Protein AF-C9STS6-F1 (afdb_monomer)

Structure (mmCIF, N/CA/C/O backbone):
data_AF-C9STS6-F1
#
_entry.id   AF-C9STS6-F1
#
loop_
_atom_site.group_PDB
_atom_site.id
_atom_site.type_symbol
_atom_site.label_atom_id
_atom_site.label_alt_id
_atom_site.label_comp_id
_atom_site.label_asym_id
_atom_site.label_entity_id
_atom_site.label_seq_id
_atom_site.pdbx_PDB_ins_code
_atom_site.Cartn_x
_atom_site.Cartn_y
_atom_site.Cartn_z
_atom_site.occupancy
_atom_site.B_iso_or_equiv
_atom_site.auth_seq_id
_atom_site.auth_comp_id
_atom_site.auth_asym_id
_atom_site.auth_atom_id
_atom_site.pdbx_PDB_model_num
ATOM 1 N N . MET A 1 1 ? 25.438 9.523 -25.097 1.00 73.44 1 MET A N 1
ATOM 2 C CA . MET A 1 1 ? 26.124 10.709 -24.546 1.00 73.44 1 MET A CA 1
ATOM 3 C C . MET A 1 1 ? 25.070 11.789 -24.379 1.00 73.44 1 MET A C 1
ATOM 5 O O . MET A 1 1 ? 24.149 11.793 -25.193 1.00 73.44 1 MET A O 1
ATOM 9 N N . SER A 1 2 ? 25.115 12.606 -23.326 1.00 84.19 2 SER A N 1
ATOM 10 C CA . SER A 1 2 ? 24.242 13.788 -23.274 1.00 84.19 2 SER A CA 1
ATOM 11 C C . SER A 1 2 ? 24.725 14.818 -24.309 1.00 84.19 2 SER A C 1
ATOM 13 O O . SER A 1 2 ? 25.853 14.708 -24.792 1.00 84.19 2 SER A O 1
ATOM 15 N N . MET A 1 3 ? 23.888 15.785 -24.691 1.00 88.38 3 MET A N 1
ATOM 16 C CA . MET A 1 3 ? 24.325 16.822 -25.637 1.00 88.38 3 MET A CA 1
ATOM 17 C C . MET A 1 3 ? 25.352 17.767 -25.004 1.00 88.38 3 MET A C 1
ATOM 19 O O . MET A 1 3 ? 26.252 18.223 -25.696 1.00 88.38 3 MET A O 1
ATOM 23 N N . GLU A 1 4 ? 25.239 18.048 -23.703 1.00 84.94 4 GLU A N 1
ATOM 24 C CA . GLU A 1 4 ? 26.192 18.902 -22.980 1.00 84.94 4 GLU A CA 1
ATOM 25 C C . GLU A 1 4 ? 27.590 18.284 -22.816 1.00 84.94 4 GLU A C 1
ATOM 27 O O . GLU A 1 4 ? 28.561 19.024 -22.681 1.00 84.94 4 GLU A O 1
ATOM 32 N N . ASP A 1 5 ? 27.704 16.954 -22.874 1.00 87.19 5 ASP A N 1
ATOM 33 C CA . ASP A 1 5 ? 28.987 16.248 -22.773 1.00 87.19 5 ASP A CA 1
ATOM 34 C C . ASP A 1 5 ? 29.754 16.185 -24.109 1.00 87.19 5 ASP A C 1
ATOM 36 O O . ASP A 1 5 ? 30.901 15.735 -24.125 1.00 87.19 5 ASP A O 1
ATOM 40 N N . TYR A 1 6 ? 29.135 16.580 -25.231 1.00 88.44 6 TYR A N 1
ATOM 41 C CA . TYR A 1 6 ? 29.754 16.510 -26.556 1.00 88.44 6 TYR A CA 1
ATOM 42 C C . TYR A 1 6 ? 30.380 17.870 -26.938 1.00 88.44 6 TYR A C 1
ATOM 44 O O . TYR A 1 6 ? 29.642 18.855 -27.062 1.00 88.44 6 TYR A O 1
ATOM 52 N N . PRO A 1 7 ? 31.709 17.961 -27.147 1.00 90.12 7 PRO A N 1
ATOM 53 C CA . PRO A 1 7 ? 32.370 19.219 -27.499 1.00 90.12 7 PRO A CA 1
ATOM 54 C C . PRO A 1 7 ? 31.885 19.769 -28.846 1.00 90.12 7 PRO A C 1
ATOM 56 O O . PRO A 1 7 ? 31.826 19.056 -29.846 1.00 90.12 7 PRO A O 1
ATOM 59 N N . LEU A 1 8 ? 31.538 21.057 -28.895 1.00 90.94 8 LEU A N 1
ATOM 60 C CA . LEU A 1 8 ? 30.973 21.673 -30.101 1.00 90.94 8 LEU A CA 1
ATOM 61 C C . LEU A 1 8 ? 31.997 21.718 -31.246 1.00 90.94 8 LEU A C 1
ATOM 63 O O . LEU A 1 8 ? 31.650 21.525 -32.409 1.00 90.94 8 LEU A O 1
ATOM 67 N N . GLU A 1 9 ? 33.257 21.965 -30.901 1.00 91.12 9 GLU A N 1
ATOM 68 C CA . GLU A 1 9 ? 34.405 22.016 -31.803 1.00 91.12 9 GLU A CA 1
ATOM 69 C C . GLU A 1 9 ? 34.692 20.691 -32.518 1.00 91.12 9 GLU A C 1
ATOM 71 O O . GLU A 1 9 ? 35.313 20.707 -33.581 1.00 91.12 9 GLU A O 1
ATOM 76 N N . ASP A 1 10 ? 34.200 19.572 -31.983 1.00 93.12 10 ASP A N 1
ATOM 77 C CA . ASP A 1 10 ? 34.400 18.249 -32.569 1.00 93.12 10 ASP A CA 1
ATOM 78 C C . ASP A 1 10 ? 33.356 17.941 -33.656 1.00 93.12 10 ASP A C 1
ATOM 80 O O . ASP A 1 10 ? 33.616 17.112 -34.530 1.00 93.12 10 ASP A O 1
ATOM 84 N N . LEU A 1 11 ? 32.220 18.659 -33.690 1.00 93.56 11 LEU A N 1
ATOM 85 C CA . LEU A 1 11 ? 31.141 18.421 -34.662 1.00 93.56 11 LEU A CA 1
ATOM 86 C C . LEU A 1 11 ? 31.615 18.391 -36.129 1.00 93.56 11 LEU A C 1
ATOM 88 O O . LEU A 1 11 ? 31.204 17.476 -36.840 1.00 93.56 11 LEU A O 1
ATOM 92 N N . PRO A 1 12 ? 32.470 19.317 -36.621 1.00 95.38 12 PRO A N 1
ATOM 93 C CA . PRO A 1 12 ? 32.945 19.297 -38.009 1.00 95.38 12 PRO A CA 1
ATOM 94 C C . PRO A 1 12 ? 33.807 18.081 -38.368 1.00 95.38 12 PRO A C 1
ATOM 96 O O . PRO A 1 12 ? 34.035 17.825 -39.550 1.00 95.38 12 PRO A O 1
ATOM 99 N N . SER A 1 13 ? 34.342 17.379 -37.363 1.00 94.12 13 SER A N 1
ATOM 100 C CA . SER A 1 13 ? 35.198 16.206 -37.557 1.00 94.12 13 SER A CA 1
ATOM 101 C C . SER A 1 13 ? 34.414 14.898 -37.686 1.00 94.12 13 SER A C 1
ATOM 103 O O . SER A 1 13 ? 34.973 13.897 -38.134 1.00 94.12 13 SER A O 1
ATOM 105 N N . GLU A 1 14 ? 33.125 14.911 -37.345 1.00 94.69 14 GLU A N 1
ATOM 106 C CA . GLU A 1 14 ? 32.255 13.746 -37.438 1.00 94.69 14 GLU A CA 1
ATOM 107 C C . GLU A 1 14 ? 31.740 13.517 -38.857 1.00 94.69 14 GLU A C 1
ATOM 109 O O . GLU A 1 14 ? 31.479 14.443 -39.623 1.00 94.69 14 GLU A O 1
ATOM 114 N N . GLU A 1 15 ? 31.513 12.253 -39.198 1.00 94.56 15 GLU A N 1
ATOM 115 C CA . GLU A 1 15 ? 30.907 11.895 -40.482 1.00 94.56 15 GLU A CA 1
ATOM 116 C C . GLU A 1 15 ? 29.375 11.871 -40.399 1.00 94.56 15 GLU A C 1
ATOM 118 O O . GLU A 1 15 ? 28.685 12.360 -41.296 1.00 94.56 15 GLU A O 1
ATOM 123 N N . ASN A 1 16 ? 28.832 11.303 -39.316 1.00 95.62 16 ASN A N 1
ATOM 124 C CA . ASN A 1 16 ? 27.400 11.081 -39.126 1.00 95.62 16 ASN A CA 1
ATOM 125 C C . ASN A 1 16 ? 27.000 11.378 -37.675 1.00 95.62 16 ASN A C 1
ATOM 127 O O . ASN A 1 16 ? 27.502 10.730 -36.760 1.00 95.62 16 ASN A O 1
ATOM 131 N N . ILE A 1 17 ? 26.051 12.292 -37.458 1.00 95.31 17 ILE A N 1
ATOM 132 C CA . ILE A 1 17 ? 25.554 12.635 -36.118 1.00 95.31 17 ILE A CA 1
ATOM 133 C C . ILE A 1 17 ? 24.033 12.511 -36.041 1.00 95.31 17 ILE A C 1
ATOM 135 O O . ILE A 1 17 ? 23.287 13.060 -36.848 1.00 95.31 17 ILE A O 1
ATOM 139 N N . VAL A 1 18 ? 23.541 11.836 -35.008 1.00 96.31 18 VAL A N 1
ATOM 140 C CA . VAL A 1 18 ? 22.109 11.750 -34.716 1.00 96.31 18 VAL A CA 1
ATOM 141 C C . VAL A 1 18 ? 21.817 12.448 -33.395 1.00 96.31 18 VAL A C 1
ATOM 143 O O . VAL A 1 18 ? 22.341 12.067 -32.351 1.00 96.31 18 VAL A O 1
ATOM 146 N N . PHE A 1 19 ? 20.937 13.445 -33.434 1.00 97.12 19 PHE A N 1
ATOM 147 C CA . PHE A 1 19 ? 20.489 14.176 -32.253 1.00 97.12 19 PHE A CA 1
ATOM 148 C C . PHE A 1 19 ? 19.104 13.697 -31.823 1.00 97.12 19 PHE A C 1
ATOM 150 O O . PHE A 1 19 ? 18.197 13.581 -32.644 1.00 97.12 19 PHE A O 1
ATOM 157 N N . VAL A 1 20 ? 18.904 13.481 -30.524 1.00 96.69 20 VAL A N 1
ATOM 158 C CA . VAL A 1 20 ? 17.584 13.178 -29.953 1.00 96.69 20 VAL A CA 1
ATOM 159 C C . VAL A 1 20 ? 17.319 14.146 -28.812 1.00 96.69 20 VAL A C 1
ATOM 161 O O . VAL A 1 20 ? 18.069 14.163 -27.843 1.00 96.69 20 VAL A O 1
ATOM 164 N N . THR A 1 21 ? 16.270 14.960 -28.918 1.00 96.81 21 THR A N 1
ATOM 165 C CA . THR A 1 21 ? 15.965 15.995 -27.916 1.00 96.81 21 THR A CA 1
ATOM 166 C C . THR A 1 21 ? 14.480 16.049 -27.587 1.00 96.81 21 THR A C 1
ATOM 168 O O . THR A 1 21 ? 13.626 15.839 -28.449 1.00 96.81 21 THR A O 1
ATOM 171 N N . SER A 1 22 ? 14.156 16.330 -26.326 1.00 94.62 22 SER A N 1
ATOM 172 C CA . SER A 1 22 ? 12.781 16.535 -25.868 1.00 94.62 22 SER A CA 1
ATOM 173 C C . SER A 1 22 ? 12.418 18.011 -25.775 1.00 94.62 22 SER A C 1
ATOM 175 O O . SER A 1 22 ? 13.281 18.868 -25.642 1.00 94.62 22 SER A O 1
ATOM 177 N N . THR A 1 23 ? 11.125 18.319 -25.774 1.00 93.19 23 THR A N 1
ATOM 178 C CA . THR A 1 23 ? 10.644 19.681 -25.506 1.00 93.19 23 THR A CA 1
ATOM 179 C C . THR A 1 23 ? 10.455 19.908 -24.005 1.00 93.19 23 THR A C 1
ATOM 181 O O . THR A 1 23 ? 9.619 19.244 -23.393 1.00 93.19 23 THR A O 1
ATOM 184 N N . ALA A 1 24 ? 11.174 20.870 -23.423 1.00 88.62 24 ALA A N 1
ATOM 185 C CA . ALA A 1 24 ? 10.953 21.346 -22.059 1.00 88.62 24 ALA A CA 1
ATOM 186 C C . ALA A 1 24 ? 10.143 22.652 -22.056 1.00 88.62 24 ALA A C 1
ATOM 188 O O . ALA A 1 24 ? 10.231 23.456 -22.986 1.00 88.62 24 ALA A O 1
ATOM 189 N N . GLY A 1 25 ? 9.335 22.860 -21.010 1.00 85.94 25 GLY A N 1
ATOM 190 C CA . GLY A 1 25 ? 8.643 24.128 -20.767 1.00 85.94 25 GLY A CA 1
ATOM 191 C C . GLY A 1 25 ? 7.945 24.704 -22.007 1.00 85.94 25 GLY A C 1
ATOM 192 O O . GLY A 1 25 ? 7.176 24.025 -22.693 1.00 85.94 25 GLY A O 1
ATOM 193 N N . GLN A 1 26 ? 8.219 25.976 -22.294 1.00 87.75 26 GLN A N 1
ATOM 194 C CA . GLN A 1 26 ? 7.683 26.699 -23.451 1.00 87.75 26 GLN A CA 1
ATOM 195 C C . GLN A 1 26 ? 8.597 26.563 -24.679 1.00 87.75 26 GLN A C 1
ATOM 197 O O . GLN A 1 26 ? 8.953 27.543 -25.333 1.00 87.75 26 GLN A O 1
ATOM 202 N N . GLY A 1 27 ? 8.975 25.326 -25.013 1.00 88.38 27 GLY A N 1
ATOM 203 C CA . GLY A 1 27 ? 9.767 25.042 -26.210 1.00 88.38 27 GLY A CA 1
ATOM 204 C C . GLY A 1 27 ? 11.273 25.243 -26.041 1.00 88.38 27 GLY A C 1
ATOM 205 O O . GLY A 1 27 ? 11.953 25.628 -26.998 1.00 88.38 27 GLY A O 1
ATOM 206 N N . GLU A 1 28 ? 11.753 25.011 -24.825 1.00 93.19 28 GLU A N 1
ATOM 207 C CA . GLU A 1 28 ? 13.150 25.046 -24.401 1.00 93.19 28 GLU A CA 1
ATOM 208 C C . GLU A 1 28 ? 13.798 23.667 -24.584 1.00 93.19 28 GLU A C 1
ATOM 210 O O . GLU A 1 28 ? 13.112 22.639 -24.620 1.00 93.19 28 GLU A O 1
ATOM 215 N N . PHE A 1 29 ? 15.126 23.646 -24.690 1.00 95.50 29 PHE A N 1
ATOM 216 C CA . PHE A 1 29 ? 15.904 22.408 -24.630 1.00 95.50 29 PHE A CA 1
ATOM 217 C C . PHE A 1 29 ? 15.871 21.826 -23.208 1.00 95.50 29 PHE A C 1
ATOM 219 O O . PHE A 1 29 ? 15.732 22.584 -22.244 1.00 95.50 29 PHE A O 1
ATOM 226 N N . PRO A 1 30 ? 15.988 20.494 -23.052 1.00 92.88 30 PRO A N 1
ATOM 227 C CA . PRO A 1 30 ? 16.102 19.884 -21.735 1.00 92.88 30 PRO A CA 1
ATOM 228 C C . PRO A 1 30 ? 17.404 20.333 -21.058 1.00 92.88 30 PRO A C 1
ATOM 230 O O . PRO A 1 30 ? 18.314 20.843 -21.713 1.00 92.88 30 PRO A O 1
ATOM 233 N N . GLN A 1 31 ? 17.487 20.165 -19.738 1.00 90.00 31 GLN A N 1
ATOM 234 C CA . GLN A 1 31 ? 18.601 20.682 -18.936 1.00 90.00 31 GLN A CA 1
ATOM 235 C C . GLN A 1 31 ? 19.971 20.210 -19.456 1.00 90.00 31 GLN A C 1
ATOM 237 O O . GLN A 1 31 ? 20.878 21.025 -19.582 1.00 90.00 31 GLN A O 1
ATOM 242 N N . ASP A 1 32 ? 20.062 18.943 -19.855 1.00 89.25 32 ASP A N 1
ATOM 243 C CA . ASP A 1 32 ? 21.240 18.260 -20.408 1.00 89.25 32 ASP A CA 1
ATOM 244 C C . ASP A 1 32 ? 21.516 18.559 -21.900 1.00 89.25 32 ASP A C 1
ATOM 246 O O . ASP A 1 32 ? 22.424 17.994 -22.513 1.00 89.25 32 ASP A O 1
ATOM 250 N N . GLY A 1 33 ? 20.729 19.449 -22.510 1.00 91.94 33 GLY A N 1
ATOM 251 C CA . GLY A 1 33 ? 20.954 19.990 -23.854 1.00 91.94 33 GLY A CA 1
ATOM 252 C C . GLY A 1 33 ? 20.965 21.515 -23.914 1.00 91.94 33 GLY A C 1
ATOM 253 O O . GLY A 1 33 ? 21.192 22.082 -24.982 1.00 91.94 33 GLY A O 1
ATOM 254 N N . HIS A 1 34 ? 20.740 22.195 -22.788 1.00 91.69 34 HIS A N 1
ATOM 255 C CA . HIS A 1 34 ? 20.650 23.650 -22.743 1.00 91.69 34 HIS A CA 1
ATOM 256 C C . HIS A 1 34 ? 21.996 24.313 -23.064 1.00 91.69 34 HIS A C 1
ATOM 258 O O . HIS A 1 34 ? 22.051 25.209 -23.900 1.00 91.69 34 HIS A O 1
ATOM 264 N N . ALA A 1 35 ? 23.089 23.864 -22.436 1.00 91.75 35 ALA A N 1
ATOM 265 C CA . ALA A 1 35 ? 24.421 24.428 -22.673 1.00 91.75 35 ALA A CA 1
ATOM 266 C C . ALA A 1 35 ? 24.867 24.265 -24.137 1.00 91.75 35 ALA A C 1
ATOM 268 O O . ALA A 1 35 ? 25.364 25.215 -24.740 1.00 91.75 35 ALA A O 1
ATOM 269 N N . PHE A 1 36 ? 24.611 23.090 -24.719 1.00 95.12 36 PHE A N 1
ATOM 270 C CA . PHE A 1 36 ? 24.865 22.809 -26.131 1.00 95.12 36 PHE A CA 1
ATOM 271 C C . PHE A 1 36 ? 24.033 23.708 -27.057 1.00 95.12 36 PHE A C 1
ATOM 273 O O . PHE A 1 36 ? 24.541 24.272 -28.022 1.00 95.12 36 PHE A O 1
ATOM 280 N N . TRP A 1 37 ? 22.742 23.882 -26.764 1.00 95.81 37 TRP A N 1
ATOM 281 C CA . TRP A 1 37 ? 21.888 24.750 -27.571 1.00 95.81 37 TRP A CA 1
ATOM 282 C C . TRP A 1 37 ? 22.359 26.208 -27.557 1.00 95.81 37 TRP A C 1
ATOM 284 O O . TRP A 1 37 ? 22.429 26.848 -28.607 1.00 95.81 37 TRP A O 1
ATOM 294 N N . GLU A 1 38 ? 22.714 26.727 -26.382 1.00 94.94 38 GLU A N 1
ATOM 295 C CA . GLU A 1 38 ? 23.199 28.100 -26.240 1.00 94.94 38 GLU A CA 1
ATOM 296 C C . GLU A 1 38 ? 24.510 28.347 -26.997 1.00 94.94 38 GLU A C 1
ATOM 298 O O . GLU A 1 38 ? 24.720 29.460 -27.476 1.00 94.94 38 GLU A O 1
ATOM 303 N N . SER A 1 39 ? 25.366 27.331 -27.150 1.00 92.56 39 SER A N 1
ATOM 304 C CA . SER A 1 39 ? 26.638 27.461 -27.867 1.00 92.56 39 SER A CA 1
ATOM 305 C C . SER A 1 39 ? 26.501 27.378 -29.394 1.00 92.56 39 SER A C 1
ATOM 307 O O . SER A 1 39 ? 27.304 27.984 -30.106 1.00 92.56 39 SER A O 1
ATOM 309 N N . ILE A 1 40 ? 25.486 26.674 -29.913 1.00 95.00 40 ILE A N 1
ATOM 310 C CA . ILE A 1 40 ? 25.316 26.452 -31.360 1.00 95.00 40 ILE A CA 1
ATOM 311 C C . ILE A 1 40 ? 24.313 27.398 -32.036 1.00 95.00 40 ILE A C 1
ATOM 313 O O . ILE A 1 40 ? 24.486 27.721 -33.209 1.00 95.00 40 ILE A O 1
ATOM 317 N N . LYS A 1 41 ? 23.264 27.856 -31.336 1.00 94.25 41 LYS A N 1
ATOM 318 C CA . LYS A 1 41 ? 22.097 28.526 -31.955 1.00 94.25 41 LYS A CA 1
ATOM 319 C C . LYS A 1 41 ? 22.420 29.782 -32.779 1.00 94.25 41 LYS A C 1
ATOM 321 O O . LYS A 1 41 ? 21.735 30.040 -33.766 1.00 94.25 41 LYS A O 1
ATOM 326 N N . ASP A 1 42 ? 23.452 30.521 -32.372 1.00 92.12 42 ASP A N 1
ATOM 327 C CA . ASP A 1 42 ? 23.910 31.774 -32.988 1.00 92.12 42 ASP A CA 1
ATOM 328 C C . ASP A 1 42 ? 25.345 31.646 -33.543 1.00 92.12 42 ASP A C 1
ATOM 330 O O . ASP A 1 42 ? 25.996 32.646 -33.846 1.00 92.12 42 ASP A O 1
ATOM 334 N N . ASN A 1 43 ? 25.867 30.419 -33.653 1.00 90.94 43 ASN A N 1
ATOM 335 C CA . ASN A 1 43 ? 27.223 30.177 -34.129 1.00 90.94 43 ASN A CA 1
ATOM 336 C C . ASN A 1 43 ? 27.319 30.451 -35.640 1.00 90.94 43 ASN A C 1
ATOM 338 O O . ASN A 1 43 ? 26.469 30.016 -36.414 1.00 90.94 43 ASN A O 1
ATOM 342 N N . THR A 1 44 ? 28.357 31.173 -36.064 1.00 88.31 44 THR A N 1
ATOM 343 C CA . THR A 1 44 ? 28.625 31.474 -37.483 1.00 88.31 44 THR A CA 1
ATOM 344 C C . THR A 1 44 ? 29.983 30.969 -37.966 1.00 88.31 44 THR A C 1
ATOM 346 O O . THR A 1 44 ? 30.339 31.199 -39.118 1.00 88.31 44 THR A O 1
ATOM 349 N N . GLU A 1 45 ? 30.768 30.351 -37.085 1.00 88.88 45 GLU A N 1
ATOM 350 C CA . GLU A 1 45 ? 32.137 29.897 -37.362 1.00 88.88 45 GLU A CA 1
ATOM 351 C C . GLU A 1 45 ? 32.205 28.393 -37.656 1.00 88.88 45 GLU A C 1
ATOM 353 O O . GLU A 1 45 ? 33.144 27.935 -38.303 1.00 88.88 45 GLU A O 1
ATOM 358 N N . LEU A 1 46 ? 31.209 27.627 -37.205 1.00 93.38 46 LEU A N 1
ATOM 359 C CA . LEU A 1 46 ? 31.119 26.189 -37.425 1.00 93.38 46 LEU A CA 1
ATOM 360 C C . LEU A 1 46 ? 30.764 25.878 -38.892 1.00 93.38 46 LEU A C 1
ATOM 362 O O . LEU A 1 46 ? 29.782 26.400 -39.418 1.00 93.38 46 LEU A O 1
ATOM 366 N N . ASP A 1 47 ? 31.524 24.985 -39.529 1.00 94.06 47 ASP A N 1
ATOM 367 C CA . ASP A 1 47 ? 31.237 24.466 -40.873 1.00 94.06 47 ASP A CA 1
ATOM 368 C C . ASP A 1 47 ? 30.926 22.969 -40.800 1.00 94.06 47 ASP A C 1
ATOM 370 O O . ASP A 1 47 ? 31.781 22.155 -40.454 1.00 94.06 47 ASP A O 1
ATOM 374 N N . LEU A 1 48 ? 29.688 22.607 -41.128 1.00 96.50 48 LEU A N 1
ATOM 375 C CA . LEU A 1 48 ? 29.185 21.236 -41.112 1.00 96.50 48 LEU A CA 1
ATOM 376 C C . LEU A 1 48 ? 29.003 20.661 -42.525 1.00 96.50 48 LEU A C 1
ATOM 378 O O . LEU A 1 48 ? 28.338 19.641 -42.679 1.00 96.50 48 LEU A O 1
ATOM 382 N N . ALA A 1 49 ? 29.593 21.256 -43.570 1.00 94.94 49 ALA A N 1
ATOM 383 C CA . ALA A 1 49 ? 29.413 20.826 -44.966 1.00 94.94 49 ALA A CA 1
ATOM 384 C C . ALA A 1 49 ? 29.724 19.339 -45.238 1.00 94.94 49 ALA A C 1
ATOM 386 O O . ALA A 1 49 ? 29.201 18.746 -46.193 1.00 94.94 49 ALA A O 1
ATOM 387 N N . ASN A 1 50 ? 30.581 18.727 -44.418 1.00 94.75 50 ASN A N 1
ATOM 388 C CA . ASN A 1 50 ? 30.963 17.317 -44.528 1.00 94.75 50 ASN A CA 1
ATOM 389 C C . ASN A 1 50 ? 30.225 16.395 -43.550 1.00 94.75 50 ASN A C 1
ATOM 391 O O . ASN A 1 50 ? 30.375 15.183 -43.656 1.00 94.75 50 ASN A O 1
ATOM 395 N N . VAL A 1 51 ? 29.407 16.951 -42.658 1.00 97.19 51 VAL A N 1
ATOM 396 C CA . VAL A 1 51 ? 28.703 16.209 -41.614 1.00 97.19 51 VAL A CA 1
ATOM 397 C C . VAL A 1 51 ? 27.314 15.840 -42.112 1.00 97.19 51 VAL A C 1
ATOM 399 O O . VAL A 1 51 ? 26.526 16.710 -42.507 1.00 97.19 51 VAL A O 1
ATOM 402 N N . ASN A 1 52 ? 26.982 14.553 -42.068 1.00 97.69 52 ASN A N 1
ATOM 403 C CA . ASN A 1 52 ? 25.606 14.115 -42.238 1.00 97.69 52 ASN A CA 1
ATOM 404 C C . ASN A 1 52 ? 24.904 14.092 -40.874 1.00 97.69 52 ASN A C 1
ATOM 406 O O . ASN A 1 52 ? 25.481 13.642 -39.887 1.00 97.69 52 ASN A O 1
ATOM 410 N N . TYR A 1 53 ? 23.658 14.552 -40.788 1.00 97.94 53 TYR A N 1
ATOM 411 C CA . TYR A 1 53 ? 22.924 14.587 -39.527 1.00 97.94 53 TYR A CA 1
ATOM 412 C C . TYR A 1 53 ? 21.453 14.200 -39.649 1.00 97.94 53 TYR A C 1
ATOM 414 O O . TYR A 1 53 ? 20.846 14.291 -40.711 1.00 97.94 53 TYR A O 1
ATOM 422 N N . SER A 1 54 ? 20.831 13.823 -38.538 1.00 98.19 54 SER A N 1
ATOM 423 C CA . SER A 1 54 ? 19.373 13.886 -38.400 1.00 98.19 54 SER A CA 1
ATOM 424 C C . SER A 1 54 ? 18.989 14.194 -36.959 1.00 98.19 54 SER A C 1
ATOM 426 O O . SER A 1 54 ? 19.786 14.010 -36.038 1.00 98.19 54 SER A O 1
ATOM 428 N N . VAL A 1 55 ? 17.766 14.682 -36.764 1.00 98.31 55 VAL A N 1
ATOM 429 C CA . VAL A 1 55 ? 17.239 15.051 -35.451 1.00 98.31 55 VAL A CA 1
ATOM 430 C C . VAL A 1 55 ? 15.922 14.319 -35.211 1.00 98.31 55 VAL A C 1
ATOM 432 O O . VAL A 1 55 ? 15.045 14.315 -36.074 1.00 98.31 55 VAL A O 1
ATOM 435 N N . PHE A 1 56 ? 15.757 13.738 -34.026 1.00 98.38 56 PHE A N 1
ATOM 436 C CA . PHE A 1 56 ? 14.484 13.208 -33.554 1.00 98.38 56 PHE A CA 1
ATOM 437 C C . PHE A 1 56 ? 13.981 14.006 -32.349 1.00 98.38 56 PHE A C 1
ATOM 439 O O . PHE A 1 56 ? 14.683 14.180 -31.351 1.00 98.38 56 PHE A O 1
ATOM 446 N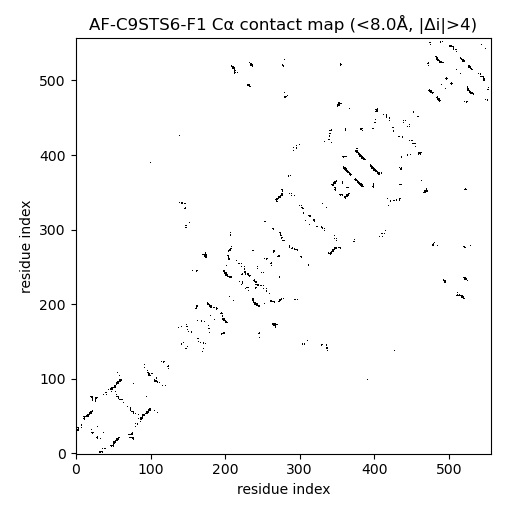 N . GLY A 1 57 ? 12.750 14.500 -32.447 1.00 97.31 57 GLY A N 1
ATOM 447 C CA . GLY A 1 57 ? 12.077 15.237 -31.388 1.00 97.31 57 GLY A CA 1
ATOM 448 C C . GLY A 1 57 ? 11.151 14.360 -30.557 1.00 97.31 57 GLY A C 1
ATOM 449 O O . GLY A 1 57 ? 10.324 13.631 -31.103 1.00 97.31 57 GLY A O 1
ATOM 450 N N . LEU A 1 58 ? 11.238 14.484 -29.235 1.00 95.88 58 LEU A N 1
ATOM 451 C CA . LEU A 1 58 ? 10.238 13.985 -28.295 1.00 95.88 58 LEU A CA 1
ATOM 452 C C . LEU A 1 58 ? 9.343 15.148 -27.848 1.00 95.88 58 LEU A C 1
ATOM 454 O O . LEU A 1 58 ? 9.787 16.075 -27.159 1.00 95.88 58 LEU A O 1
ATOM 458 N N . GLY A 1 59 ? 8.071 15.107 -28.236 1.00 91.81 59 GLY A N 1
ATOM 459 C CA . GLY A 1 59 ? 7.122 16.177 -27.962 1.00 91.81 59 GLY A CA 1
ATOM 460 C C . GLY A 1 59 ? 5.721 15.664 -27.666 1.00 91.81 59 GLY A C 1
ATOM 461 O O . GLY A 1 59 ? 5.408 14.489 -27.827 1.00 91.81 59 GLY A O 1
ATOM 462 N N . ASP A 1 60 ? 4.860 16.582 -27.248 1.00 89.31 60 ASP A N 1
ATOM 463 C CA . ASP A 1 60 ? 3.441 16.333 -27.009 1.00 89.31 60 ASP A CA 1
ATOM 464 C C . ASP A 1 60 ? 2.646 17.500 -27.610 1.00 89.31 60 ASP A C 1
ATOM 466 O O . ASP A 1 60 ? 2.753 18.643 -27.151 1.00 89.31 60 ASP A O 1
ATOM 470 N N . LYS A 1 61 ? 1.852 17.236 -28.660 1.00 89.00 61 LYS A N 1
ATOM 471 C CA . LYS A 1 61 ? 1.092 18.291 -29.364 1.00 89.00 61 LYS A CA 1
ATOM 472 C C . LYS A 1 61 ? -0.017 18.928 -28.515 1.00 89.00 61 LYS A C 1
ATOM 474 O O . LYS A 1 61 ? -0.579 19.949 -28.913 1.00 89.00 61 LYS A O 1
ATOM 479 N N . HIS A 1 62 ? -0.358 18.314 -27.384 1.00 85.31 62 HIS A N 1
ATOM 480 C CA . HIS A 1 62 ? -1.365 18.764 -26.425 1.00 85.31 62 HIS A CA 1
ATOM 481 C C . HIS A 1 62 ? -0.772 19.106 -25.054 1.00 85.31 62 HIS A C 1
ATOM 483 O O . HIS A 1 62 ? -1.548 19.331 -24.123 1.00 85.31 62 HIS A O 1
ATOM 489 N N . TYR A 1 63 ? 0.559 19.169 -24.924 1.00 81.31 63 TYR A N 1
ATOM 490 C CA . TYR A 1 63 ?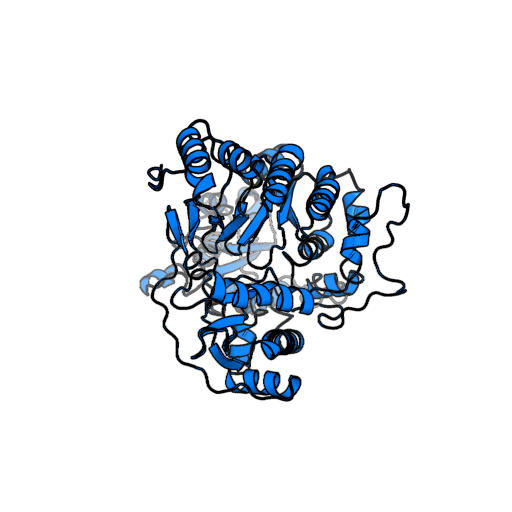 1.217 19.513 -23.662 1.00 81.31 63 TYR A CA 1
ATOM 491 C C . TYR A 1 63 ? 0.665 20.821 -23.091 1.00 81.31 63 TYR A C 1
ATOM 493 O O . TYR A 1 63 ? 0.372 20.934 -21.901 1.00 81.31 63 TYR A O 1
ATOM 501 N N . TRP A 1 64 ? 0.449 21.791 -23.981 1.00 79.19 64 TRP A N 1
ATOM 502 C CA . TRP A 1 64 ? -0.172 23.063 -23.665 1.00 79.19 64 TRP A CA 1
ATOM 503 C C . TRP A 1 64 ? -1.606 23.130 -24.214 1.00 79.19 64 TRP A C 1
ATOM 505 O O . TRP A 1 64 ? -1.849 22.777 -25.371 1.00 79.19 64 TRP A O 1
ATOM 515 N N . PRO A 1 65 ? -2.583 23.592 -23.410 1.00 72.38 65 PRO A N 1
ATOM 516 C CA . PRO A 1 65 ? -3.997 23.538 -23.778 1.00 72.38 65 PRO A CA 1
ATOM 517 C C . PRO A 1 65 ? -4.425 24.637 -24.761 1.00 72.38 65 PRO A C 1
ATOM 519 O O . PRO A 1 65 ? -5.519 24.547 -25.327 1.00 72.38 65 PRO A O 1
ATOM 522 N N . ARG A 1 66 ? -3.620 25.693 -24.950 1.00 82.38 66 ARG A N 1
ATOM 523 C CA . ARG A 1 66 ? -3.989 26.842 -25.788 1.00 82.38 66 ARG A CA 1
ATOM 524 C C . ARG A 1 66 ? -3.562 26.622 -27.237 1.00 82.38 66 ARG A C 1
ATOM 526 O O . ARG A 1 66 ? -2.598 25.918 -27.524 1.00 82.38 66 ARG A O 1
ATOM 533 N N . LYS A 1 67 ? -4.299 27.213 -28.181 1.00 80.69 67 LYS A N 1
ATOM 534 C CA . LYS A 1 67 ? -4.052 26.997 -29.619 1.00 80.69 67 LYS A CA 1
ATOM 535 C C . LYS A 1 67 ? -2.731 27.623 -30.069 1.00 80.69 67 LYS A C 1
ATOM 537 O O . LYS A 1 67 ? -2.074 27.064 -30.942 1.00 80.69 67 LYS A O 1
ATOM 542 N N . GLU A 1 68 ? -2.376 28.755 -29.477 1.00 83.75 68 GLU A N 1
ATOM 543 C CA . GLU A 1 68 ? -1.142 29.504 -29.697 1.00 83.75 68 GLU A CA 1
ATOM 544 C C . GLU A 1 68 ? 0.111 28.731 -29.259 1.00 83.75 68 GLU A C 1
ATOM 546 O O . GLU A 1 68 ? 1.147 28.840 -29.907 1.00 83.75 68 GLU A O 1
ATOM 551 N N . ASP A 1 69 ? -0.002 27.860 -28.254 1.00 83.88 69 ASP A N 1
ATOM 552 C CA . ASP A 1 69 ? 1.130 27.122 -27.683 1.00 83.88 69 ASP A CA 1
ATOM 553 C C . ASP A 1 69 ? 1.558 25.909 -28.535 1.00 83.88 69 ASP A C 1
ATOM 555 O O . ASP A 1 69 ? 2.584 25.278 -28.274 1.00 83.88 69 ASP A O 1
ATOM 559 N N . LYS A 1 70 ? 0.816 25.588 -29.607 1.00 84.56 70 LYS A N 1
ATOM 560 C CA . LYS A 1 70 ? 1.181 24.521 -30.561 1.00 84.56 70 LYS A CA 1
ATOM 561 C C . LYS A 1 70 ? 2.551 24.735 -31.204 1.00 84.56 70 LYS A C 1
ATOM 563 O O . LYS A 1 70 ? 3.155 23.773 -31.674 1.00 84.56 70 LYS A O 1
ATOM 568 N N . ILE A 1 71 ? 3.039 25.975 -31.221 1.00 88.81 71 ILE A N 1
ATOM 569 C CA . ILE A 1 71 ? 4.371 26.329 -31.723 1.00 88.81 71 ILE A CA 1
ATOM 570 C C . ILE A 1 71 ? 5.497 25.639 -30.944 1.00 88.81 71 ILE A C 1
ATOM 572 O O . ILE A 1 71 ? 6.575 25.436 -31.494 1.00 88.81 71 ILE A O 1
ATOM 576 N N . TYR A 1 72 ? 5.250 25.251 -29.689 1.00 92.62 72 TYR A N 1
ATOM 577 C CA . TYR A 1 72 ? 6.253 24.621 -28.836 1.00 92.62 72 TYR A CA 1
ATOM 578 C C . TYR A 1 72 ? 6.423 23.125 -29.113 1.00 92.62 72 TYR A C 1
ATOM 580 O O . TYR A 1 72 ? 7.445 22.555 -28.745 1.00 92.62 72 TYR A O 1
ATOM 588 N N . TYR A 1 73 ? 5.470 22.482 -29.796 1.00 93.94 73 TYR A N 1
ATOM 589 C CA . TYR A 1 73 ? 5.534 21.052 -30.103 1.00 93.94 73 TYR A CA 1
ATOM 590 C C . TYR A 1 73 ? 6.804 20.700 -30.897 1.00 93.94 73 TYR A C 1
ATOM 592 O O . TYR A 1 73 ? 6.973 21.163 -32.031 1.00 93.94 73 TYR A O 1
ATOM 600 N N . ASN A 1 74 ? 7.674 19.863 -30.314 1.00 96.38 74 ASN A N 1
ATOM 601 C CA . ASN A 1 74 ? 8.972 19.463 -30.876 1.00 96.38 74 ASN A CA 1
ATOM 602 C C . ASN A 1 74 ? 9.875 20.645 -31.264 1.00 96.38 74 ASN A C 1
ATOM 604 O O . ASN A 1 74 ? 10.695 20.534 -32.178 1.00 96.38 74 ASN A O 1
ATOM 608 N N . LYS A 1 75 ? 9.716 21.796 -30.601 1.00 96.56 75 LYS A N 1
ATOM 609 C CA . LYS A 1 75 ? 10.436 23.017 -30.969 1.00 96.56 75 LYS A CA 1
ATOM 610 C C . LYS A 1 75 ? 11.965 22.850 -30.916 1.00 96.56 75 LYS A C 1
ATOM 612 O O . LYS A 1 75 ? 12.580 23.206 -31.916 1.00 96.56 75 LYS A O 1
ATOM 617 N N . PRO A 1 76 ? 12.582 22.246 -29.879 1.00 97.50 76 PRO A N 1
ATOM 618 C CA . PRO A 1 76 ? 14.029 22.012 -29.860 1.00 97.50 76 PRO A CA 1
ATOM 619 C C . PRO A 1 76 ? 14.546 21.225 -31.065 1.00 97.50 76 PRO A C 1
ATOM 621 O O . PRO A 1 76 ? 15.517 21.632 -31.691 1.00 97.50 76 PRO A O 1
ATOM 624 N N . ALA A 1 77 ? 13.860 20.148 -31.455 1.00 97.88 77 ALA A N 1
ATOM 625 C CA . ALA A 1 77 ? 14.263 19.345 -32.607 1.00 97.88 77 ALA A CA 1
ATOM 626 C C . ALA A 1 77 ? 14.159 20.125 -33.926 1.00 97.88 77 ALA A C 1
ATOM 628 O O . ALA A 1 77 ? 15.066 20.071 -34.752 1.00 97.88 77 ALA A O 1
ATOM 629 N N . LYS A 1 78 ? 13.076 20.893 -34.104 1.00 97.81 78 LYS A N 1
ATOM 630 C CA . LYS A 1 78 ? 12.863 21.744 -35.287 1.00 97.81 78 LYS A CA 1
ATOM 631 C C . LYS A 1 78 ? 13.877 22.883 -35.372 1.00 97.81 78 LYS A C 1
ATOM 633 O O . LYS A 1 78 ? 14.340 23.220 -36.458 1.00 97.81 78 LYS A O 1
ATOM 638 N N . ASP A 1 79 ? 14.188 23.500 -34.237 1.00 97.88 79 ASP A N 1
ATOM 639 C CA . ASP A 1 79 ? 15.157 24.586 -34.164 1.00 97.88 79 ASP A CA 1
ATOM 640 C C . ASP A 1 79 ? 16.578 24.067 -34.414 1.00 97.88 79 ASP A C 1
ATOM 642 O O . ASP A 1 79 ? 17.310 24.685 -35.187 1.00 97.88 79 ASP A O 1
ATOM 646 N N . LEU A 1 80 ? 16.938 22.913 -33.842 1.00 97.56 80 LEU A N 1
ATOM 647 C CA . LEU A 1 80 ? 18.238 22.284 -34.059 1.00 97.56 80 LEU A CA 1
ATOM 648 C C . LEU A 1 80 ? 18.435 21.863 -35.517 1.00 97.56 80 LEU A C 1
ATOM 650 O O . LEU A 1 80 ? 19.453 22.201 -36.109 1.00 97.56 80 LEU A O 1
ATOM 654 N N . ASP A 1 81 ? 17.447 21.195 -36.120 1.00 98.19 81 ASP A N 1
ATOM 655 C CA . ASP A 1 81 ? 17.481 20.817 -37.540 1.00 98.19 81 ASP A CA 1
ATOM 656 C C . ASP A 1 81 ? 17.688 22.044 -38.447 1.00 98.19 81 ASP A C 1
ATOM 658 O O . ASP A 1 81 ? 18.517 22.028 -39.358 1.00 98.19 81 ASP A O 1
ATOM 662 N N . ARG A 1 82 ? 17.007 23.160 -38.152 1.00 97.69 82 ARG A N 1
ATOM 663 C CA . ARG A 1 82 ? 17.202 24.420 -38.881 1.00 97.69 82 ARG A CA 1
ATOM 664 C C . ARG A 1 82 ? 18.629 24.954 -38.733 1.00 97.69 82 ARG A C 1
ATOM 666 O O . ARG A 1 82 ? 19.223 25.344 -39.735 1.00 97.69 82 ARG A O 1
ATOM 673 N N . VAL A 1 83 ? 19.166 24.996 -37.513 1.00 97.44 83 VAL A N 1
ATOM 674 C CA . VAL A 1 83 ? 20.522 25.508 -37.246 1.00 97.44 83 VAL A CA 1
ATOM 675 C C . VAL A 1 83 ? 21.580 24.638 -37.926 1.00 97.44 83 VAL A C 1
ATOM 677 O O . VAL A 1 83 ? 22.396 25.168 -38.673 1.00 97.44 83 VAL A O 1
ATOM 680 N N . LEU A 1 84 ? 21.516 23.314 -37.772 1.00 97.25 84 LEU A N 1
ATOM 681 C CA . LEU A 1 84 ? 22.457 22.381 -38.405 1.00 97.25 84 LEU A CA 1
ATOM 682 C C . LEU A 1 84 ? 22.437 22.495 -39.936 1.00 97.25 84 LEU A C 1
ATOM 684 O O . LEU A 1 84 ? 23.485 22.481 -40.579 1.00 97.25 84 LEU A O 1
ATOM 688 N N . SER A 1 85 ? 21.252 22.682 -40.527 1.00 96.50 85 SER A N 1
ATOM 689 C CA . SER A 1 85 ? 21.117 22.942 -41.962 1.00 96.50 85 SER A CA 1
ATOM 690 C C . SER A 1 85 ? 21.761 24.262 -42.394 1.00 96.50 85 SER A C 1
ATOM 692 O O . SER A 1 85 ? 22.349 24.315 -43.471 1.00 96.50 85 SER A O 1
ATOM 694 N N . ASN A 1 86 ? 21.631 25.326 -41.596 1.00 96.12 86 ASN A N 1
ATOM 695 C CA . ASN A 1 86 ? 22.219 26.634 -41.900 1.00 96.12 86 ASN A CA 1
ATOM 696 C C . ASN A 1 86 ? 23.751 26.611 -41.822 1.00 96.12 86 ASN A C 1
ATOM 698 O O . ASN A 1 86 ? 24.403 27.343 -42.560 1.00 96.12 86 ASN A O 1
ATOM 702 N N . LEU A 1 87 ? 24.307 25.747 -40.971 1.00 96.56 87 LEU A N 1
ATOM 703 C CA . LEU A 1 87 ? 25.746 25.513 -40.827 1.00 96.56 87 LEU A CA 1
ATOM 704 C C . LEU A 1 87 ? 26.322 24.581 -41.913 1.00 96.56 87 LEU A C 1
ATOM 706 O O . LEU A 1 87 ? 27.497 24.242 -41.867 1.00 96.56 87 LEU A O 1
ATOM 710 N N . GLY A 1 88 ? 25.519 24.156 -42.896 1.00 95.88 88 GLY A N 1
ATOM 711 C CA . GLY A 1 88 ? 25.974 23.361 -44.044 1.00 95.88 88 GLY A CA 1
ATOM 712 C C . GLY A 1 88 ? 25.791 21.845 -43.914 1.00 95.88 88 GLY A C 1
ATOM 713 O O . GLY A 1 88 ? 26.078 21.128 -44.872 1.00 95.88 88 GLY A O 1
ATOM 714 N N . GLY A 1 89 ? 25.268 21.353 -42.787 1.00 97.06 89 GLY A N 1
ATOM 715 C CA . GLY A 1 89 ? 25.031 19.926 -42.562 1.00 97.06 89 GLY A CA 1
ATOM 716 C C . GLY A 1 89 ? 24.104 19.292 -43.604 1.00 97.06 89 GLY A C 1
ATOM 717 O O . GLY A 1 89 ? 23.148 19.914 -44.084 1.00 97.06 89 GLY A O 1
ATOM 718 N N . LYS A 1 90 ? 24.336 18.016 -43.918 1.00 97.44 90 LYS A N 1
ATOM 719 C CA . LYS A 1 90 ? 23.525 17.231 -44.865 1.00 97.44 90 LYS A CA 1
ATOM 720 C C . LYS A 1 90 ? 22.575 16.305 -44.114 1.00 97.44 90 LYS A C 1
ATOM 722 O O . LYS A 1 90 ? 23.005 15.559 -43.250 1.00 97.44 90 LYS A O 1
ATOM 727 N N . ARG A 1 91 ? 21.278 16.307 -44.424 1.00 97.56 91 ARG A N 1
ATOM 728 C CA . ARG A 1 91 ? 20.327 15.429 -43.719 1.00 97.56 91 ARG A CA 1
ATOM 729 C C . ARG A 1 91 ? 20.502 13.964 -44.141 1.00 97.56 91 ARG A C 1
ATOM 731 O O . ARG A 1 91 ? 20.364 13.663 -45.321 1.00 97.56 91 ARG A O 1
ATOM 738 N N . LEU A 1 92 ? 20.728 13.070 -43.176 1.00 95.88 92 LEU A N 1
ATOM 739 C CA . LEU A 1 92 ? 20.587 11.614 -43.326 1.00 95.88 92 LEU A CA 1
ATOM 740 C C . LEU A 1 92 ? 19.120 11.248 -43.580 1.00 95.88 92 LEU A C 1
ATOM 742 O O . LEU A 1 92 ? 18.802 10.478 -44.478 1.00 95.88 92 LEU A O 1
ATOM 746 N N . ALA A 1 93 ? 18.225 11.845 -42.796 1.00 95.69 93 ALA A N 1
ATOM 747 C CA . ALA A 1 93 ? 16.781 11.784 -42.965 1.00 95.69 93 ALA A CA 1
ATOM 748 C C . ALA A 1 93 ? 16.155 13.076 -42.430 1.00 95.69 93 ALA A C 1
ATOM 750 O O . ALA A 1 93 ? 16.748 13.752 -41.581 1.00 95.69 93 ALA A O 1
ATOM 751 N N . ASP A 1 94 ? 14.949 13.392 -42.901 1.00 96.88 94 ASP A N 1
ATOM 752 C CA . ASP A 1 94 ? 14.153 14.502 -42.374 1.00 96.88 94 ASP A CA 1
ATOM 753 C C . ASP A 1 94 ? 13.946 14.378 -40.859 1.00 96.88 94 ASP A C 1
ATOM 755 O O . ASP A 1 94 ? 13.910 13.272 -40.312 1.00 96.88 94 ASP A O 1
ATOM 759 N N . VAL A 1 95 ? 13.770 15.522 -40.189 1.00 97.25 95 VAL A N 1
ATOM 760 C CA . VAL A 1 95 ? 13.501 15.574 -38.747 1.00 97.25 95 VAL A CA 1
ATOM 761 C C . VAL A 1 95 ? 12.308 14.686 -38.377 1.00 97.25 95 VAL A C 1
ATOM 763 O O . VAL A 1 95 ? 11.196 14.851 -38.884 1.00 97.25 95 VAL A O 1
ATOM 766 N N . GLY A 1 96 ? 12.533 13.739 -37.469 1.00 97.50 96 GLY A N 1
ATOM 767 C CA . GLY A 1 96 ? 11.475 12.893 -36.930 1.00 97.50 96 GLY A CA 1
ATOM 768 C C . GLY A 1 96 ? 10.770 13.583 -35.765 1.00 97.50 96 GLY A C 1
ATOM 769 O O . GLY A 1 96 ? 11.412 14.194 -34.912 1.00 97.50 96 GLY A O 1
ATOM 770 N N . LEU A 1 97 ? 9.439 13.504 -35.722 1.00 97.25 97 LEU A N 1
ATOM 771 C CA . LEU A 1 97 ? 8.620 14.175 -34.711 1.00 97.25 97 LEU A CA 1
ATOM 772 C C . LEU A 1 97 ? 7.793 13.144 -33.939 1.00 97.25 97 LEU A C 1
ATOM 774 O O . LEU A 1 97 ? 6.722 12.735 -34.378 1.00 97.25 97 LEU A O 1
ATOM 778 N N . GLY A 1 98 ? 8.281 12.731 -32.774 1.00 95.81 98 GLY A N 1
ATOM 779 C CA . GLY A 1 98 ? 7.521 11.913 -31.837 1.00 95.81 98 GLY A CA 1
ATOM 780 C C . GLY A 1 98 ? 6.417 12.722 -31.154 1.00 95.81 98 GLY A C 1
ATOM 781 O O . GLY A 1 98 ? 6.614 13.888 -30.802 1.00 95.81 98 GLY A O 1
ATOM 782 N N . ASP A 1 99 ? 5.251 12.108 -30.960 1.00 92.62 99 ASP A N 1
ATOM 783 C CA . ASP A 1 99 ? 4.119 12.711 -30.257 1.00 92.62 99 ASP A CA 1
ATOM 784 C C . ASP A 1 99 ? 3.542 11.771 -29.197 1.00 92.62 99 ASP A C 1
ATOM 786 O O . ASP A 1 99 ? 2.979 10.727 -29.521 1.00 92.62 99 ASP A O 1
ATOM 790 N N . ASP A 1 100 ? 3.602 12.155 -27.925 1.00 87.44 100 ASP A N 1
ATOM 791 C CA . ASP A 1 100 ? 2.996 11.386 -26.826 1.00 87.44 100 ASP A CA 1
ATOM 792 C C . ASP A 1 100 ? 1.472 11.209 -26.956 1.00 87.44 100 ASP A C 1
ATOM 794 O O . ASP A 1 100 ? 0.879 10.365 -26.278 1.00 87.44 100 ASP A O 1
ATOM 798 N N . GLN A 1 101 ? 0.825 11.981 -27.831 1.00 82.88 101 GLN A N 1
ATOM 799 C CA . GLN A 1 101 ? -0.616 11.923 -28.070 1.00 82.88 101 GLN A CA 1
ATOM 800 C C . GLN A 1 101 ? -1.014 10.897 -29.138 1.00 82.88 101 GLN A C 1
ATOM 802 O O . GLN A 1 101 ? -2.211 10.668 -29.334 1.00 82.88 101 GLN A O 1
ATOM 807 N N . ASP A 1 102 ? -0.051 10.290 -29.828 1.00 84.38 102 ASP A N 1
ATOM 808 C CA . ASP A 1 102 ? -0.312 9.276 -30.847 1.00 84.38 102 ASP A CA 1
ATOM 809 C C . ASP A 1 102 ? -0.609 7.892 -30.231 1.00 84.38 102 ASP A C 1
ATOM 811 O O . ASP A 1 102 ? -0.371 7.667 -29.036 1.00 84.38 102 ASP A O 1
ATOM 815 N N . PRO A 1 103 ? -1.164 6.933 -31.006 1.00 73.94 103 PRO A N 1
ATOM 816 C CA . PRO A 1 103 ? -1.545 5.618 -30.493 1.00 73.94 103 PRO A CA 1
ATOM 817 C C . PRO A 1 103 ? -0.421 4.896 -29.743 1.00 73.94 103 PRO A C 1
ATOM 819 O O . PRO A 1 103 ? -0.686 4.368 -28.661 1.00 73.94 103 PRO A O 1
ATOM 822 N N . ASP A 1 104 ? 0.816 4.967 -30.233 1.00 78.31 104 ASP A N 1
ATOM 823 C CA . ASP A 1 104 ? 1.992 4.370 -29.587 1.00 78.31 104 ASP A CA 1
ATOM 824 C C . ASP A 1 104 ? 2.951 5.426 -29.006 1.00 78.31 104 ASP A C 1
ATOM 826 O O . ASP A 1 104 ? 4.125 5.157 -28.738 1.00 78.31 104 ASP A O 1
ATOM 830 N N . GLY A 1 105 ? 2.439 6.640 -28.764 1.00 86.06 105 GLY A N 1
ATOM 831 C CA . GLY A 1 105 ? 3.225 7.791 -28.326 1.00 86.06 105 GLY A CA 1
ATOM 832 C C . GLY A 1 105 ? 4.303 8.157 -29.349 1.00 86.06 105 GLY A C 1
ATOM 833 O O . GLY A 1 105 ? 4.120 7.959 -30.555 1.00 86.06 105 GLY A O 1
ATOM 834 N N . TYR A 1 106 ? 5.465 8.610 -28.864 1.00 88.38 106 TYR A N 1
ATOM 835 C CA . TYR A 1 106 ? 6.611 8.964 -29.711 1.00 88.38 106 TYR A CA 1
ATOM 836 C C . TYR A 1 106 ? 7.041 7.856 -30.685 1.00 88.38 106 TYR A C 1
ATOM 838 O O . TYR A 1 106 ? 7.622 8.159 -31.728 1.00 88.38 106 TYR A O 1
ATOM 846 N N . LYS A 1 107 ? 6.749 6.584 -30.369 1.00 87.12 107 LYS A N 1
ATOM 847 C CA . LYS A 1 107 ? 7.125 5.444 -31.209 1.00 87.12 107 LYS A CA 1
ATOM 848 C C . LYS A 1 107 ? 6.493 5.504 -32.590 1.00 87.12 107 LYS A C 1
ATOM 850 O O . LYS A 1 107 ? 7.117 5.036 -33.528 1.00 87.12 107 LYS A O 1
ATOM 855 N N . THR A 1 108 ? 5.318 6.118 -32.714 1.00 88.00 108 THR A N 1
ATOM 856 C CA . THR A 1 108 ? 4.631 6.298 -33.999 1.00 88.00 108 THR A CA 1
ATOM 857 C C . THR A 1 108 ? 5.535 7.036 -34.991 1.00 88.00 108 THR A C 1
ATOM 859 O O . THR A 1 108 ? 5.819 6.522 -36.065 1.00 88.00 108 THR A O 1
ATOM 862 N N . GLY A 1 109 ? 6.081 8.193 -34.594 1.00 90.44 109 GLY A N 1
ATOM 863 C CA . GLY A 1 109 ? 7.037 8.940 -35.419 1.00 90.44 109 GLY A CA 1
ATOM 864 C C . GLY A 1 109 ? 8.421 8.286 -35.486 1.00 90.44 109 GLY A C 1
ATOM 865 O O . GLY A 1 109 ? 9.093 8.367 -36.510 1.00 90.44 109 GLY A O 1
ATOM 866 N N . TYR A 1 110 ? 8.853 7.614 -34.414 1.00 92.56 110 TYR A N 1
ATOM 867 C CA . TYR A 1 110 ? 10.158 6.947 -34.373 1.00 92.56 110 TYR A CA 1
ATOM 868 C C . TYR A 1 110 ? 10.247 5.784 -35.364 1.00 92.56 110 TYR A C 1
ATOM 870 O O . TYR A 1 110 ? 11.220 5.693 -36.102 1.00 92.56 110 TYR A O 1
ATOM 878 N N . GLN A 1 111 ? 9.210 4.948 -35.440 1.00 90.62 111 GLN A N 1
ATOM 879 C CA . GLN A 1 111 ? 9.139 3.799 -36.348 1.00 90.62 111 GLN A CA 1
ATOM 880 C C . GLN A 1 111 ? 9.140 4.204 -37.828 1.00 90.62 111 GLN A C 1
ATOM 882 O O . GLN A 1 111 ? 9.511 3.399 -38.676 1.00 90.62 111 GLN A O 1
ATOM 887 N N . GLU A 1 112 ? 8.751 5.439 -38.153 1.00 91.50 112 GLU A N 1
ATOM 888 C CA . GLU A 1 112 ? 8.873 5.985 -39.510 1.00 91.50 112 GLU A CA 1
ATOM 889 C C . GLU A 1 112 ? 10.250 6.607 -39.786 1.00 91.50 112 GLU A C 1
ATOM 891 O O . GLU A 1 112 ? 10.694 6.649 -40.936 1.00 91.50 112 GLU A O 1
ATOM 896 N N . TRP A 1 113 ? 10.906 7.139 -38.753 1.00 96.00 113 TRP A N 1
ATOM 897 C CA . TRP A 1 113 ? 12.175 7.858 -38.854 1.00 96.00 113 TRP A CA 1
ATOM 898 C C . TRP A 1 113 ? 13.387 6.920 -38.812 1.00 96.00 113 TRP A C 1
ATOM 900 O O . TRP A 1 113 ? 14.260 7.012 -39.672 1.00 96.00 113 TRP A O 1
ATOM 910 N N . GLU A 1 114 ? 13.417 5.980 -37.868 1.00 93.56 114 GLU A N 1
ATOM 911 C CA . GLU A 1 114 ? 14.538 5.065 -37.629 1.00 93.56 114 GLU A CA 1
ATOM 912 C C . GLU A 1 114 ? 14.925 4.244 -38.879 1.00 93.56 114 GLU A C 1
ATOM 914 O O . GLU A 1 114 ? 16.103 4.261 -39.244 1.00 93.56 114 GLU A O 1
ATOM 919 N N . PRO A 1 115 ? 13.991 3.609 -39.622 1.00 89.94 115 PRO A N 1
ATOM 920 C CA . PRO A 1 115 ? 14.355 2.857 -40.824 1.00 89.94 115 PRO A CA 1
ATOM 921 C C . PRO A 1 115 ? 15.038 3.709 -41.900 1.00 89.94 115 PRO A C 1
ATOM 923 O O . PRO A 1 115 ? 15.899 3.214 -42.624 1.00 89.94 115 PRO A O 1
ATOM 926 N N . LYS A 1 116 ? 14.695 5.002 -41.995 1.00 93.75 116 LYS A N 1
ATOM 927 C CA . LYS A 1 116 ? 15.313 5.927 -42.958 1.00 93.75 116 LYS A CA 1
ATOM 928 C C . LYS A 1 116 ? 16.763 6.228 -42.590 1.00 93.75 116 LYS A C 1
ATOM 930 O O . LYS A 1 116 ? 17.597 6.343 -43.482 1.00 93.75 116 LYS A O 1
ATOM 935 N N . ILE A 1 117 ? 17.067 6.319 -41.293 1.00 93.50 117 ILE A N 1
ATOM 936 C CA . ILE A 1 117 ? 18.442 6.468 -40.804 1.00 93.50 117 ILE A CA 1
ATOM 937 C C . ILE A 1 117 ? 19.259 5.229 -41.155 1.00 93.50 117 ILE A C 1
ATOM 939 O O . ILE A 1 117 ? 20.339 5.358 -41.727 1.00 93.50 117 ILE A O 1
ATOM 943 N N . TRP A 1 118 ? 18.728 4.033 -40.892 1.00 89.62 118 TRP A N 1
ATOM 944 C CA . TRP A 1 118 ? 19.415 2.787 -41.239 1.00 89.62 118 TRP A CA 1
ATOM 945 C C . TRP A 1 118 ? 19.695 2.662 -42.734 1.00 89.62 118 TRP A C 1
ATOM 947 O O . TRP A 1 118 ? 20.804 2.289 -43.118 1.00 89.62 118 TRP A O 1
ATOM 957 N N . GLN A 1 119 ? 18.734 3.049 -43.572 1.00 90.94 119 GLN A N 1
ATOM 958 C CA . GLN A 1 119 ? 18.910 3.076 -45.021 1.00 90.94 119 GLN A CA 1
ATOM 959 C C . GLN A 1 119 ? 19.984 4.086 -45.452 1.00 90.94 119 GLN A C 1
ATOM 961 O O . GLN A 1 119 ? 20.833 3.760 -46.279 1.00 90.94 119 GLN A O 1
ATOM 966 N N . ALA A 1 120 ? 19.983 5.297 -44.884 1.00 90.81 120 ALA A N 1
ATOM 967 C CA . ALA A 1 120 ? 20.970 6.331 -45.201 1.00 90.81 120 ALA A CA 1
ATOM 968 C C . ALA A 1 120 ? 22.399 5.932 -44.799 1.00 90.81 120 ALA A C 1
ATOM 970 O O . ALA A 1 120 ? 23.354 6.282 -45.489 1.00 90.81 120 ALA A O 1
ATOM 971 N N . LEU A 1 121 ? 22.538 5.166 -43.715 1.00 90.12 121 LEU A N 1
ATOM 972 C CA . LEU A 1 121 ? 23.814 4.625 -43.242 1.00 90.12 121 LEU A CA 1
ATOM 973 C C . LEU A 1 121 ? 24.227 3.322 -43.954 1.00 90.12 121 LEU A C 1
ATOM 975 O O . LEU A 1 121 ? 25.314 2.810 -43.700 1.00 90.12 121 LEU A O 1
ATOM 979 N N . GLY A 1 122 ? 23.382 2.771 -44.834 1.00 87.94 122 GLY A N 1
ATOM 980 C CA . GLY A 1 122 ? 23.656 1.528 -45.562 1.00 87.94 122 GLY A CA 1
ATOM 981 C C . GLY A 1 122 ? 23.666 0.269 -44.686 1.00 87.94 122 GLY A C 1
ATOM 982 O O . GLY A 1 122 ? 24.325 -0.710 -45.034 1.00 87.94 122 GLY A O 1
ATOM 983 N N . VAL A 1 123 ? 22.964 0.293 -43.547 1.00 83.19 123 VAL A N 1
ATOM 984 C CA . VAL A 1 123 ? 22.889 -0.817 -42.572 1.00 83.19 123 VAL A CA 1
ATOM 985 C C . VAL A 1 123 ? 21.476 -1.395 -42.424 1.00 83.19 123 VAL A C 1
ATOM 987 O O . VAL A 1 123 ? 21.208 -2.189 -41.527 1.00 83.19 123 VAL A O 1
ATOM 990 N N . ASP A 1 124 ? 20.566 -1.038 -43.325 1.00 77.44 124 ASP A N 1
ATOM 991 C CA . ASP A 1 124 ? 19.189 -1.541 -43.387 1.00 77.44 124 ASP A CA 1
ATOM 992 C C . ASP A 1 124 ? 19.086 -3.038 -43.737 1.00 77.44 124 ASP A C 1
ATOM 994 O O . ASP A 1 124 ? 18.050 -3.653 -43.497 1.00 77.44 124 ASP A O 1
ATOM 998 N N . ASN A 1 125 ? 20.163 -3.633 -44.265 1.00 69.38 125 ASN A N 1
ATOM 999 C CA . ASN A 1 125 ? 20.238 -5.040 -44.675 1.00 69.38 125 ASN A CA 1
ATOM 1000 C C . ASN A 1 125 ? 21.298 -5.853 -43.903 1.00 69.38 125 ASN A C 1
ATOM 1002 O O . ASN A 1 125 ? 21.827 -6.836 -44.426 1.00 69.38 125 ASN A O 1
ATOM 1006 N N . VAL A 1 126 ? 21.651 -5.457 -42.673 1.00 60.97 126 VAL A N 1
ATOM 1007 C CA . VAL A 1 126 ? 22.577 -6.245 -41.838 1.00 60.97 126 VAL A CA 1
ATOM 1008 C C . VAL A 1 126 ? 21.856 -7.490 -41.305 1.00 60.97 126 VAL A C 1
ATOM 1010 O O . VAL A 1 126 ? 21.262 -7.485 -40.228 1.00 60.97 126 VAL A O 1
ATOM 1013 N N . GLU A 1 127 ? 21.905 -8.581 -42.070 1.00 60.12 127 GLU A N 1
ATOM 1014 C CA . GLU A 1 127 ? 21.515 -9.908 -41.591 1.00 60.12 127 GLU A CA 1
ATOM 1015 C C . GLU A 1 127 ? 22.505 -10.395 -40.516 1.00 60.12 127 GLU A C 1
ATOM 1017 O O . GLU A 1 127 ? 23.722 -10.319 -40.688 1.00 60.12 127 GLU A O 1
ATOM 1022 N N . GLY A 1 128 ? 21.990 -10.936 -39.406 1.00 56.69 128 GLY A N 1
ATOM 1023 C CA . GLY A 1 128 ? 22.812 -11.600 -38.388 1.00 56.69 128 GLY A CA 1
ATOM 1024 C C . GLY A 1 128 ? 23.206 -10.760 -37.171 1.00 56.69 128 GLY A C 1
ATOM 1025 O O . GLY A 1 128 ? 24.002 -11.242 -36.363 1.00 56.69 128 GLY A O 1
ATOM 1026 N N . LEU A 1 129 ? 22.637 -9.561 -36.975 1.00 56.31 129 LEU A N 1
ATOM 1027 C CA . LEU A 1 129 ? 22.624 -8.979 -35.630 1.00 56.31 129 LEU A CA 1
ATOM 1028 C C . LEU A 1 129 ? 21.810 -9.919 -34.727 1.00 56.31 129 LEU A C 1
ATOM 1030 O O . LEU A 1 129 ? 20.671 -10.243 -35.077 1.00 56.31 129 LEU A O 1
ATOM 1034 N N . PRO A 1 130 ? 22.370 -10.415 -33.610 1.00 59.78 130 PRO A N 1
ATOM 1035 C CA . PRO A 1 130 ? 21.576 -11.181 -32.666 1.00 59.78 130 PRO A CA 1
ATOM 1036 C C . PRO A 1 130 ? 20.426 -10.284 -32.206 1.00 59.78 130 PRO A C 1
ATOM 1038 O O . PRO A 1 130 ? 20.680 -9.177 -31.731 1.00 59.78 130 PRO A O 1
ATOM 1041 N N . GLU A 1 131 ? 19.177 -10.732 -32.378 1.00 62.72 131 GLU A N 1
ATOM 1042 C CA . GLU A 1 131 ? 18.034 -10.032 -31.790 1.00 62.72 131 GLU A CA 1
ATOM 1043 C C . GLU A 1 131 ? 18.333 -9.830 -30.305 1.00 62.72 131 GLU A C 1
ATOM 1045 O O . GLU A 1 131 ? 18.560 -10.803 -29.574 1.00 62.72 131 GLU A O 1
ATOM 1050 N N . GLU A 1 132 ? 18.375 -8.571 -29.861 1.00 61.34 132 GLU A N 1
ATOM 1051 C CA . GLU A 1 132 ? 18.483 -8.306 -28.436 1.00 61.34 132 GLU A CA 1
ATOM 1052 C C . GLU A 1 132 ? 17.280 -8.965 -27.753 1.00 61.34 132 GLU A C 1
ATOM 1054 O O . GLU A 1 132 ? 16.131 -8.720 -28.144 1.00 61.34 132 GLU A O 1
ATOM 1059 N N . PRO A 1 133 ? 17.509 -9.835 -26.754 1.00 72.12 133 PRO A N 1
ATOM 1060 C CA . PRO A 1 133 ? 16.414 -10.503 -26.082 1.00 72.12 133 PRO A CA 1
ATOM 1061 C C . PRO A 1 133 ? 15.507 -9.450 -25.450 1.00 72.12 133 PRO A C 1
ATOM 1063 O O . PRO A 1 133 ? 15.977 -8.487 -24.838 1.00 72.12 133 PRO A O 1
ATOM 1066 N N . ALA A 1 134 ? 14.195 -9.643 -25.589 1.00 78.56 134 ALA A N 1
ATOM 1067 C CA . ALA A 1 134 ? 13.220 -8.721 -25.029 1.00 78.56 134 ALA A CA 1
ATOM 1068 C C . ALA A 1 134 ? 13.495 -8.475 -23.528 1.00 78.56 134 ALA A C 1
ATOM 1070 O O . ALA A 1 134 ? 13.837 -9.419 -22.805 1.00 78.56 134 ALA A O 1
ATOM 1071 N N . PRO A 1 135 ? 13.323 -7.235 -23.029 1.00 83.94 135 PRO A N 1
ATOM 1072 C CA . PRO A 1 135 ? 13.535 -6.937 -21.620 1.00 83.94 135 PRO A CA 1
ATOM 1073 C C . PRO A 1 135 ? 12.688 -7.843 -20.724 1.00 83.94 135 PRO A C 1
ATOM 1075 O O . PRO A 1 135 ? 11.486 -7.999 -20.951 1.00 83.94 135 PRO A O 1
ATOM 1078 N N . ILE A 1 136 ? 13.303 -8.390 -19.672 1.00 88.19 136 ILE A N 1
ATOM 1079 C CA . ILE A 1 136 ? 12.621 -9.259 -18.707 1.00 88.19 136 ILE A CA 1
ATOM 1080 C C . ILE A 1 136 ? 11.465 -8.488 -18.061 1.00 88.19 136 ILE A C 1
ATOM 1082 O O . ILE A 1 136 ? 11.656 -7.445 -17.426 1.00 88.19 136 ILE A O 1
ATOM 1086 N N . THR A 1 137 ? 10.249 -9.013 -18.192 1.00 92.12 137 THR A N 1
ATOM 1087 C CA . THR A 1 137 ? 9.051 -8.389 -17.633 1.00 92.12 137 THR A CA 1
ATOM 1088 C C . THR A 1 137 ? 8.812 -8.806 -16.180 1.00 92.12 137 THR A C 1
ATOM 1090 O O . THR A 1 137 ? 9.354 -9.785 -15.665 1.00 92.12 137 THR A O 1
ATOM 1093 N N . ASN A 1 138 ? 7.916 -8.092 -15.492 1.00 93.44 138 ASN A N 1
ATOM 1094 C CA . ASN A 1 138 ? 7.450 -8.505 -14.166 1.00 93.44 138 ASN A CA 1
ATOM 1095 C C . ASN A 1 138 ? 6.761 -9.882 -14.174 1.00 93.44 138 ASN A C 1
ATOM 1097 O O . ASN A 1 138 ? 6.749 -10.539 -13.135 1.00 93.44 138 ASN A O 1
ATOM 1101 N N . GLU A 1 139 ? 6.149 -10.294 -15.287 1.00 94.25 139 GLU A N 1
ATOM 1102 C CA . GLU A 1 139 ? 5.541 -11.623 -15.389 1.00 94.25 139 GLU A CA 1
ATOM 1103 C C . GLU A 1 139 ? 6.622 -12.701 -15.493 1.00 94.25 139 GLU A C 1
ATOM 1105 O O . GLU A 1 139 ? 6.546 -13.684 -14.759 1.00 94.25 139 GLU A O 1
ATOM 1110 N N . ASP A 1 140 ? 7.670 -12.464 -16.289 1.00 95.00 140 ASP A N 1
ATOM 1111 C CA . ASP A 1 140 ? 8.811 -13.380 -16.427 1.00 95.00 140 ASP A CA 1
ATOM 1112 C C . ASP A 1 140 ? 9.526 -13.584 -15.087 1.00 95.00 140 ASP A C 1
ATOM 1114 O O . ASP A 1 140 ? 9.785 -14.717 -14.685 1.00 95.00 140 ASP A O 1
ATOM 1118 N N . ILE A 1 141 ? 9.750 -12.495 -14.335 1.00 96.06 141 ILE A N 1
ATOM 1119 C CA . ILE A 1 141 ? 10.327 -12.554 -12.981 1.00 96.06 141 ILE A CA 1
ATOM 1120 C C . ILE A 1 141 ? 9.471 -13.434 -12.063 1.00 96.06 141 ILE A C 1
ATOM 1122 O O . ILE A 1 141 ? 10.010 -14.263 -11.335 1.00 96.06 141 ILE A O 1
ATOM 1126 N N . LYS A 1 142 ? 8.138 -13.284 -12.083 1.00 95.88 142 LYS A N 1
ATOM 1127 C CA . LYS A 1 142 ? 7.241 -14.101 -11.246 1.00 95.88 142 LYS A CA 1
ATOM 1128 C C . LYS A 1 142 ? 7.301 -15.575 -11.639 1.00 95.88 142 LYS A C 1
ATOM 1130 O O . LYS A 1 142 ? 7.447 -16.414 -10.754 1.00 95.88 142 LYS A O 1
ATOM 1135 N N . ILE A 1 143 ? 7.255 -15.877 -12.937 1.00 94.44 143 ILE A N 1
ATOM 1136 C CA . ILE A 1 143 ? 7.330 -17.248 -13.462 1.00 94.44 143 ILE A CA 1
ATOM 1137 C C . ILE A 1 143 ? 8.643 -17.917 -13.040 1.00 94.44 143 ILE A C 1
ATOM 1139 O O . ILE A 1 143 ? 8.627 -19.034 -12.528 1.00 94.44 143 ILE A O 1
ATOM 1143 N N . ALA A 1 144 ? 9.768 -17.214 -13.183 1.00 93.81 144 ALA A N 1
ATOM 1144 C CA . ALA A 1 144 ? 11.092 -17.735 -12.854 1.00 93.81 144 ALA A CA 1
ATOM 1145 C C . ALA A 1 144 ? 11.376 -17.809 -11.340 1.00 93.81 144 ALA A C 1
ATOM 1147 O O . ALA A 1 144 ? 12.352 -18.425 -10.925 1.00 93.81 144 ALA A O 1
ATOM 1148 N N . SER A 1 145 ? 10.538 -17.198 -10.496 1.00 94.38 145 SER A N 1
ATOM 1149 C CA . SER A 1 145 ? 10.837 -17.013 -9.068 1.00 94.38 145 SER A CA 1
ATOM 1150 C C . SER A 1 145 ? 10.623 -18.230 -8.172 1.00 94.38 145 SER A C 1
ATOM 1152 O O . SER A 1 145 ? 10.921 -18.137 -6.984 1.00 94.38 145 SER A O 1
ATOM 1154 N N . ASN A 1 146 ? 10.052 -19.328 -8.675 1.00 92.69 146 ASN A N 1
ATOM 1155 C CA . ASN A 1 146 ? 9.599 -20.445 -7.836 1.00 92.69 146 ASN A CA 1
ATOM 1156 C C . ASN A 1 146 ? 8.708 -19.968 -6.666 1.00 92.69 146 ASN A C 1
ATOM 1158 O O . ASN A 1 146 ? 9.050 -20.102 -5.488 1.00 92.69 146 ASN A O 1
ATOM 1162 N N . PHE A 1 147 ? 7.572 -19.353 -7.014 1.00 93.56 147 PHE A N 1
ATOM 1163 C CA . PHE A 1 147 ? 6.592 -18.808 -6.065 1.00 93.56 147 PHE A CA 1
ATOM 1164 C C . PHE A 1 147 ? 7.185 -17.788 -5.085 1.00 93.56 147 PHE A C 1
ATOM 1166 O O . PHE A 1 147 ? 6.943 -17.851 -3.880 1.00 93.56 147 PHE A O 1
ATOM 1173 N N . LEU A 1 148 ? 7.878 -16.794 -5.650 1.00 95.62 148 LEU A N 1
ATOM 1174 C CA . LEU A 1 148 ? 8.422 -15.604 -4.987 1.00 95.62 148 LEU A CA 1
ATOM 1175 C C . LEU A 1 148 ? 9.730 -15.789 -4.206 1.00 95.62 148 LEU A C 1
ATOM 1177 O O . LEU A 1 148 ? 10.157 -14.854 -3.535 1.00 95.62 148 LEU A O 1
ATOM 1181 N N . ARG A 1 149 ? 10.408 -16.935 -4.327 1.00 94.75 149 ARG A N 1
ATOM 1182 C CA . ARG A 1 149 ? 11.733 -17.145 -3.716 1.00 94.75 149 ARG A CA 1
ATOM 1183 C C . ARG A 1 149 ? 12.826 -16.355 -4.430 1.00 94.75 149 ARG A C 1
ATOM 1185 O O . ARG A 1 149 ? 13.594 -15.649 -3.783 1.00 94.75 149 ARG A O 1
ATOM 1192 N N . GLY A 1 150 ? 12.856 -16.455 -5.760 1.00 93.88 150 GLY A N 1
ATOM 1193 C CA . GLY A 1 150 ? 13.879 -15.835 -6.600 1.00 93.88 150 GLY A CA 1
ATOM 1194 C C . GLY A 1 150 ? 15.286 -16.188 -6.132 1.00 93.88 150 GLY A C 1
ATOM 1195 O O . GLY A 1 150 ? 15.555 -17.344 -5.815 1.00 93.88 150 GLY A O 1
ATOM 1196 N N . THR A 1 151 ? 16.139 -15.169 -6.055 1.00 95.50 151 THR A N 1
ATOM 1197 C CA . THR A 1 151 ? 17.496 -15.250 -5.494 1.00 95.50 151 THR A CA 1
ATOM 1198 C C . THR A 1 151 ? 17.623 -14.404 -4.225 1.00 95.50 151 THR A C 1
ATOM 1200 O O . THR A 1 151 ? 18.682 -13.860 -3.912 1.00 95.50 151 THR A O 1
ATOM 1203 N N . ILE A 1 152 ? 16.509 -14.223 -3.499 1.00 96.62 152 ILE A N 1
ATOM 1204 C CA . ILE A 1 152 ? 16.436 -13.293 -2.365 1.00 96.62 152 ILE A CA 1
ATOM 1205 C C . ILE A 1 152 ? 17.418 -13.700 -1.263 1.00 96.62 152 ILE A C 1
ATOM 1207 O O . ILE A 1 152 ? 18.077 -12.832 -0.697 1.00 96.62 152 ILE A O 1
ATOM 1211 N N . VAL A 1 153 ? 17.528 -14.993 -0.945 1.00 95.00 153 VAL A N 1
ATOM 1212 C CA . VAL A 1 153 ? 18.415 -15.471 0.129 1.00 95.00 153 VAL A CA 1
ATOM 1213 C C . VAL A 1 153 ? 19.873 -15.173 -0.213 1.00 95.00 153 VAL A C 1
ATOM 1215 O O . VAL A 1 153 ? 20.602 -14.637 0.621 1.00 95.00 153 VAL A O 1
ATOM 1218 N N . GLU A 1 154 ? 20.274 -15.444 -1.452 1.00 94.62 154 GLU A N 1
ATOM 1219 C CA . GLU A 1 154 ? 21.609 -15.161 -1.969 1.00 94.62 154 GLU A CA 1
ATOM 1220 C C . GLU A 1 154 ? 21.896 -13.652 -1.956 1.00 94.62 154 GLU A C 1
ATOM 1222 O O . GLU A 1 154 ? 22.930 -13.222 -1.447 1.00 94.62 154 GLU A O 1
ATOM 1227 N N . GLY A 1 155 ? 20.956 -12.829 -2.433 1.00 94.69 155 GLY A N 1
ATOM 1228 C CA . GLY A 1 155 ? 21.101 -11.369 -2.469 1.00 94.69 155 GLY A CA 1
ATOM 1229 C C . GLY A 1 155 ? 21.152 -10.705 -1.086 1.00 94.69 155 GLY A C 1
ATOM 1230 O O . GLY A 1 155 ? 21.792 -9.662 -0.915 1.00 94.69 155 GLY A O 1
ATOM 1231 N N . LEU A 1 156 ? 20.500 -11.299 -0.081 1.00 94.88 156 LEU A N 1
ATOM 1232 C CA . LEU A 1 156 ? 20.609 -10.860 1.314 1.00 94.88 156 LEU A CA 1
ATOM 1233 C C . LEU A 1 156 ? 21.958 -11.237 1.937 1.00 94.88 156 LEU A C 1
ATOM 1235 O O . LEU A 1 156 ? 22.446 -10.488 2.784 1.00 94.88 156 LEU A O 1
ATOM 1239 N N . ALA A 1 157 ? 22.547 -12.365 1.530 1.00 93.88 157 ALA A N 1
ATOM 1240 C CA . ALA A 1 157 ? 23.842 -12.831 2.020 1.00 93.88 157 ALA A CA 1
ATOM 1241 C C . ALA A 1 157 ? 25.030 -12.090 1.378 1.00 93.88 157 ALA A C 1
ATOM 1243 O O . ALA A 1 157 ? 26.087 -11.978 1.996 1.00 93.88 157 ALA A O 1
ATOM 1244 N N . ASP A 1 158 ? 24.866 -11.571 0.160 1.00 94.12 158 ASP A N 1
ATOM 1245 C CA . ASP A 1 158 ? 25.894 -10.795 -0.533 1.00 94.12 158 ASP A CA 1
ATOM 1246 C C . ASP A 1 158 ? 26.156 -9.450 0.164 1.00 94.12 158 ASP A C 1
ATOM 1248 O O . ASP A 1 158 ? 25.343 -8.535 0.106 1.00 94.12 158 ASP A O 1
ATOM 1252 N N . THR A 1 159 ? 27.309 -9.280 0.806 1.00 94.00 159 THR A N 1
ATOM 1253 C CA . THR A 1 159 ? 27.675 -8.025 1.483 1.00 94.00 159 THR A CA 1
ATOM 1254 C C . THR A 1 159 ? 28.454 -7.047 0.602 1.00 94.00 159 THR A C 1
ATOM 1256 O O . THR A 1 159 ? 28.909 -6.026 1.112 1.00 94.00 159 THR A O 1
ATOM 1259 N N . SER A 1 160 ? 28.652 -7.338 -0.689 1.00 92.62 160 SER A N 1
ATOM 1260 C CA . SER A 1 160 ? 29.426 -6.475 -1.595 1.00 92.62 160 SER A CA 1
ATOM 1261 C C . SER A 1 160 ? 28.713 -5.165 -1.963 1.00 92.62 160 SER A C 1
ATOM 1263 O O . SER A 1 160 ? 29.366 -4.206 -2.366 1.00 92.62 160 SER A O 1
ATOM 1265 N N . THR A 1 161 ? 27.390 -5.108 -1.786 1.00 94.44 161 THR A N 1
ATOM 1266 C CA . THR A 1 161 ? 26.535 -3.938 -2.042 1.00 94.44 161 THR A CA 1
ATOM 1267 C C . THR A 1 161 ? 25.434 -3.823 -0.987 1.00 94.44 161 THR A C 1
ATOM 1269 O O . THR A 1 161 ? 24.972 -4.826 -0.433 1.00 94.44 161 THR A O 1
ATOM 1272 N N . GLY A 1 162 ? 24.949 -2.605 -0.734 1.00 94.06 162 GLY A N 1
ATOM 1273 C CA . GLY A 1 162 ? 23.723 -2.364 0.032 1.00 94.06 162 GLY A CA 1
ATOM 1274 C C . GLY A 1 162 ? 22.427 -2.800 -0.674 1.00 94.06 162 GLY A C 1
ATOM 1275 O O . GLY A 1 162 ? 21.379 -2.866 -0.026 1.00 94.06 162 GLY A O 1
ATOM 1276 N N . ALA A 1 163 ? 22.482 -3.115 -1.972 1.00 95.69 163 ALA A N 1
ATOM 1277 C CA . ALA A 1 163 ? 21.328 -3.455 -2.799 1.00 95.69 163 ALA A CA 1
ATOM 1278 C C . ALA A 1 163 ? 21.005 -4.962 -2.853 1.00 95.69 163 ALA A C 1
ATOM 1280 O O . ALA A 1 163 ? 21.720 -5.805 -2.310 1.00 95.69 163 ALA A O 1
ATOM 1281 N N . ILE A 1 164 ? 19.906 -5.286 -3.538 1.00 96.19 164 ILE A N 1
ATOM 1282 C CA . ILE A 1 164 ? 19.546 -6.622 -4.039 1.00 96.19 164 ILE A CA 1
ATOM 1283 C C . ILE A 1 164 ? 19.314 -6.547 -5.555 1.00 96.19 164 ILE A C 1
ATOM 1285 O O . ILE A 1 164 ? 19.133 -5.457 -6.104 1.00 96.19 164 ILE A O 1
ATOM 1289 N N . SER A 1 165 ? 19.290 -7.699 -6.232 1.00 94.88 165 SER A N 1
ATOM 1290 C CA . SER A 1 165 ? 19.107 -7.771 -7.687 1.00 94.88 165 SER A CA 1
ATOM 1291 C C . SER A 1 165 ? 17.808 -7.094 -8.158 1.00 94.88 165 SER A C 1
ATOM 1293 O O . SER A 1 165 ? 16.829 -6.996 -7.413 1.00 94.88 165 SER A O 1
ATOM 1295 N N . ALA A 1 166 ? 17.756 -6.658 -9.422 1.00 92.75 166 ALA A N 1
ATOM 1296 C CA . ALA A 1 166 ? 16.567 -6.022 -10.003 1.00 92.75 166 ALA A CA 1
ATOM 1297 C C . ALA A 1 166 ? 15.313 -6.923 -9.959 1.00 92.75 166 ALA A C 1
ATOM 1299 O O . ALA A 1 166 ? 14.199 -6.433 -9.736 1.00 92.75 166 ALA A O 1
ATOM 1300 N N . SER A 1 167 ? 15.498 -8.235 -10.130 1.00 95.06 167 SER A N 1
ATOM 1301 C CA . SER A 1 167 ? 14.435 -9.236 -10.009 1.00 95.06 167 SER A CA 1
ATOM 1302 C C . SER A 1 167 ? 13.951 -9.357 -8.564 1.00 95.06 167 SER A C 1
ATOM 1304 O O . SER A 1 167 ? 12.749 -9.248 -8.307 1.00 95.06 167 SER A O 1
ATOM 1306 N N . ASP A 1 168 ? 14.868 -9.464 -7.599 1.00 97.19 168 ASP A N 1
ATOM 1307 C CA . ASP A 1 168 ? 14.522 -9.568 -6.176 1.00 97.19 168 ASP A CA 1
ATOM 1308 C C . ASP A 1 168 ? 13.884 -8.277 -5.647 1.00 97.19 168 ASP A C 1
ATOM 1310 O O . ASP A 1 168 ? 12.962 -8.315 -4.835 1.00 97.19 168 ASP A O 1
ATOM 1314 N N . LEU A 1 169 ? 14.268 -7.119 -6.181 1.00 95.25 169 LEU A N 1
ATOM 1315 C CA . LEU A 1 169 ? 13.596 -5.828 -5.992 1.00 95.25 169 LEU A CA 1
ATOM 1316 C C . LEU A 1 169 ? 12.096 -5.889 -6.326 1.00 95.25 169 LEU A C 1
ATOM 1318 O O . LEU A 1 169 ? 11.288 -5.192 -5.708 1.00 95.25 169 LEU A O 1
ATOM 1322 N N . GLN A 1 170 ? 11.694 -6.686 -7.323 1.00 96.06 170 GLN A N 1
ATOM 1323 C CA . GLN A 1 170 ? 10.280 -6.904 -7.638 1.00 96.06 170 GLN A CA 1
ATOM 1324 C C . GLN A 1 170 ? 9.642 -7.955 -6.727 1.00 96.06 170 GLN A C 1
ATOM 1326 O O . GLN A 1 170 ? 8.507 -7.744 -6.291 1.00 96.06 170 GLN A O 1
ATOM 1331 N N . LEU A 1 171 ? 10.347 -9.047 -6.423 1.00 97.38 171 LEU A N 1
ATOM 1332 C CA . LEU A 1 171 ? 9.828 -10.167 -5.629 1.00 97.38 171 LEU A CA 1
ATOM 1333 C C . LEU A 1 171 ? 9.652 -9.818 -4.148 1.00 97.38 171 LEU A C 1
ATOM 1335 O O . LEU A 1 171 ? 8.594 -10.063 -3.571 1.00 97.38 171 LEU A O 1
ATOM 1339 N N . THR A 1 172 ? 10.619 -9.129 -3.549 1.00 97.50 172 THR A N 1
ATOM 1340 C CA . THR A 1 172 ? 10.574 -8.692 -2.143 1.00 97.50 172 THR A CA 1
ATOM 1341 C C . THR A 1 172 ? 9.378 -7.786 -1.826 1.00 97.50 172 THR A C 1
ATOM 1343 O O . THR A 1 172 ? 8.893 -7.768 -0.690 1.00 97.50 172 THR A O 1
ATOM 1346 N N . LYS A 1 173 ? 8.780 -7.133 -2.835 1.00 97.81 173 LYS A N 1
ATOM 1347 C CA . LYS A 1 173 ? 7.502 -6.417 -2.679 1.00 97.81 173 LYS A CA 1
ATOM 1348 C C . LYS A 1 173 ? 6.382 -7.350 -2.228 1.00 97.81 173 LYS A C 1
ATOM 1350 O O . LYS A 1 173 ? 5.545 -6.929 -1.442 1.00 97.81 173 LYS A O 1
ATOM 1355 N N . PHE A 1 174 ? 6.330 -8.598 -2.675 1.00 97.75 174 PHE A N 1
ATOM 1356 C CA . PHE A 1 174 ? 5.313 -9.549 -2.211 1.00 97.75 174 PHE A CA 1
ATOM 1357 C C . PHE A 1 174 ? 5.521 -9.960 -0.744 1.00 97.75 174 PHE A C 1
ATOM 1359 O O . PHE A 1 174 ? 4.561 -10.309 -0.062 1.00 97.75 174 PHE A O 1
ATOM 1366 N N . HIS A 1 175 ? 6.745 -9.807 -0.234 1.00 97.69 175 HIS A N 1
ATOM 1367 C CA . HIS A 1 175 ? 7.119 -10.036 1.163 1.00 97.69 175 HIS A CA 1
ATOM 1368 C C . HIS A 1 175 ? 7.000 -8.750 2.008 1.00 97.69 175 HIS A C 1
ATOM 1370 O O . HIS A 1 175 ? 7.380 -8.721 3.177 1.00 97.69 175 HIS A O 1
ATOM 1376 N N . GLY A 1 176 ? 6.459 -7.676 1.421 1.00 97.69 176 GLY A N 1
ATOM 1377 C CA . GLY A 1 176 ? 6.115 -6.445 2.125 1.00 97.69 176 GLY A CA 1
ATOM 1378 C C . GLY A 1 176 ? 7.247 -5.434 2.270 1.00 97.69 176 GLY A C 1
ATOM 1379 O O . GLY A 1 176 ? 7.092 -4.506 3.059 1.00 97.69 176 GLY A O 1
ATOM 1380 N N . THR A 1 177 ? 8.338 -5.560 1.507 1.00 97.81 177 THR A N 1
ATOM 1381 C CA . THR A 1 177 ? 9.450 -4.597 1.546 1.00 97.81 177 THR A CA 1
ATOM 1382 C C . THR A 1 177 ? 9.747 -3.951 0.191 1.00 97.81 177 THR A C 1
ATOM 1384 O O . THR A 1 177 ? 9.471 -4.523 -0.863 1.00 97.81 177 THR A O 1
ATOM 1387 N N . TYR A 1 178 ? 10.263 -2.723 0.216 1.00 97.88 178 TYR A N 1
ATOM 1388 C CA . TYR A 1 178 ? 10.829 -2.030 -0.941 1.00 97.88 178 TYR A CA 1
ATOM 1389 C C . TYR A 1 178 ? 12.246 -1.614 -0.619 1.00 97.88 178 TYR A C 1
ATOM 1391 O O . TYR A 1 178 ? 12.453 -0.898 0.355 1.00 97.88 178 TYR A O 1
ATOM 1399 N N . MET A 1 179 ? 13.181 -1.960 -1.494 1.00 97.62 179 MET A N 1
ATOM 1400 C CA . MET A 1 179 ? 14.452 -1.257 -1.538 1.00 97.62 179 MET A CA 1
ATOM 1401 C C . MET A 1 179 ? 14.225 0.174 -2.037 1.00 97.62 179 MET A C 1
ATOM 1403 O O . MET A 1 179 ? 13.436 0.418 -2.958 1.00 97.62 179 MET A O 1
ATOM 1407 N N . GLN A 1 180 ? 14.899 1.107 -1.392 1.00 96.81 180 GLN A N 1
ATOM 1408 C CA . GLN A 1 180 ? 14.913 2.535 -1.648 1.00 96.81 180 GLN A CA 1
ATOM 1409 C C . GLN A 1 180 ? 16.362 3.010 -1.572 1.00 96.81 180 GLN A C 1
ATOM 1411 O O . GLN A 1 180 ? 17.245 2.294 -1.102 1.00 96.81 180 GLN A O 1
ATOM 1416 N N . ASP A 1 181 ? 16.597 4.235 -1.996 1.00 95.12 181 ASP A N 1
ATOM 1417 C CA . ASP A 1 181 ? 17.839 4.943 -1.758 1.00 95.12 181 ASP A CA 1
ATOM 1418 C C . ASP A 1 181 ? 17.533 6.381 -1.353 1.00 95.12 181 ASP A C 1
ATOM 1420 O O . ASP A 1 181 ? 16.480 6.929 -1.704 1.00 95.12 181 ASP A O 1
ATOM 1424 N N . ASP A 1 182 ? 18.443 6.970 -0.586 1.00 95.38 182 ASP A N 1
ATOM 1425 C CA . ASP A 1 182 ? 18.355 8.380 -0.238 1.00 95.38 182 ASP A CA 1
ATOM 1426 C C . ASP A 1 182 ? 18.666 9.241 -1.468 1.00 95.38 182 ASP A C 1
ATOM 1428 O O . ASP A 1 182 ? 19.798 9.292 -1.958 1.00 95.38 182 ASP A O 1
ATOM 1432 N N . ARG A 1 183 ? 17.624 9.894 -1.987 1.00 94.50 183 ARG A N 1
ATOM 1433 C CA . ARG A 1 183 ? 17.716 10.735 -3.180 1.00 94.50 183 ARG A CA 1
ATOM 1434 C C . ARG A 1 183 ? 18.420 12.057 -2.906 1.00 94.50 183 ARG A C 1
ATOM 1436 O O . ARG A 1 183 ? 18.972 12.599 -3.857 1.00 94.50 183 ARG A O 1
ATOM 1443 N N . ASP A 1 184 ? 18.440 12.527 -1.661 1.00 94.88 184 ASP A N 1
ATOM 1444 C CA . ASP A 1 184 ? 19.097 13.784 -1.292 1.00 94.88 184 ASP A CA 1
ATOM 1445 C C . ASP A 1 184 ? 20.625 13.622 -1.316 1.00 94.88 184 ASP A C 1
ATOM 1447 O O . ASP A 1 184 ? 21.351 14.562 -1.623 1.00 94.88 184 ASP A O 1
ATOM 1451 N N . LEU A 1 185 ? 21.116 12.399 -1.079 1.00 93.62 185 LEU A N 1
ATOM 1452 C CA . LEU A 1 185 ? 22.545 12.062 -1.098 1.00 93.62 185 LEU A CA 1
ATOM 1453 C C . LEU A 1 185 ? 23.017 11.446 -2.424 1.00 93.62 185 LEU A C 1
ATOM 1455 O O . LEU A 1 185 ? 24.208 11.178 -2.588 1.00 93.62 185 LEU A O 1
ATOM 1459 N N . ARG A 1 186 ? 22.110 11.153 -3.364 1.00 89.94 186 ARG A N 1
ATOM 1460 C CA . ARG A 1 186 ? 22.424 10.341 -4.552 1.00 89.94 186 ARG A CA 1
ATOM 1461 C C . ARG A 1 186 ? 23.505 10.977 -5.427 1.00 89.94 186 ARG A C 1
ATOM 1463 O O . ARG A 1 186 ? 24.455 10.287 -5.797 1.00 89.94 186 ARG A O 1
ATOM 1470 N N . ASP A 1 187 ? 23.361 12.259 -5.747 1.00 88.19 187 ASP A N 1
ATOM 1471 C CA . ASP A 1 187 ? 24.276 12.951 -6.660 1.00 88.19 187 ASP A CA 1
ATOM 1472 C C . ASP A 1 187 ? 25.653 13.166 -6.018 1.00 88.19 187 ASP A C 1
ATOM 1474 O O . ASP A 1 187 ? 26.676 12.915 -6.656 1.00 88.19 187 ASP A O 1
ATOM 1478 N N . GLU A 1 188 ? 25.688 13.512 -4.725 1.00 93.00 188 GLU A N 1
ATOM 1479 C CA . GLU A 1 188 ? 26.930 13.625 -3.951 1.00 93.00 188 GLU A CA 1
ATOM 1480 C C . GLU A 1 188 ? 27.688 12.288 -3.911 1.00 93.00 188 GLU A C 1
ATOM 1482 O O . GLU A 1 188 ? 28.883 12.226 -4.201 1.00 93.00 188 GLU A O 1
ATOM 1487 N N . ARG A 1 189 ? 26.991 11.188 -3.606 1.00 93.62 189 ARG A N 1
ATOM 1488 C CA . ARG A 1 189 ? 27.596 9.850 -3.550 1.00 93.62 189 ARG A CA 1
ATOM 1489 C C . ARG A 1 189 ? 28.092 9.390 -4.914 1.00 93.62 189 ARG A C 1
ATOM 1491 O O . ARG A 1 189 ? 29.197 8.858 -5.000 1.00 93.62 189 ARG A O 1
ATOM 1498 N N . LYS A 1 190 ? 27.321 9.650 -5.976 1.00 88.44 190 LYS A N 1
ATOM 1499 C CA . LYS A 1 190 ? 27.734 9.373 -7.358 1.00 88.44 190 LYS A CA 1
ATOM 1500 C C . LYS A 1 190 ? 29.025 10.122 -7.706 1.00 88.44 190 LYS A C 1
ATOM 1502 O O . LYS A 1 190 ? 29.928 9.508 -8.267 1.00 88.44 190 LYS A O 1
ATOM 1507 N N . ALA A 1 191 ? 29.147 11.398 -7.332 1.00 87.44 191 ALA A N 1
ATOM 1508 C CA . ALA A 1 191 ? 30.366 12.185 -7.544 1.00 87.44 191 ALA A CA 1
ATOM 1509 C C . ALA A 1 191 ? 31.582 11.632 -6.772 1.00 87.44 191 ALA A C 1
ATOM 1511 O O . ALA A 1 191 ? 32.712 11.737 -7.240 1.00 87.44 191 ALA A O 1
ATOM 1512 N N . GLN A 1 192 ? 31.353 10.990 -5.623 1.00 94.25 192 GLN A N 1
ATOM 1513 C CA . GLN A 1 192 ? 32.385 10.305 -4.832 1.00 94.25 192 GLN A CA 1
ATOM 1514 C C . GLN A 1 192 ? 32.689 8.873 -5.320 1.00 94.25 192 GLN A C 1
ATOM 1516 O O . GLN A 1 192 ? 33.512 8.186 -4.716 1.00 94.25 192 GLN A O 1
ATOM 1521 N N . GLY A 1 193 ? 32.029 8.392 -6.382 1.00 88.31 193 GLY A N 1
ATOM 1522 C CA . GLY A 1 193 ? 32.166 7.014 -6.869 1.00 88.31 193 GLY A CA 1
ATOM 1523 C C . GLY A 1 193 ? 31.551 5.959 -5.940 1.00 88.31 193 GLY A C 1
ATOM 1524 O O . GLY A 1 193 ? 31.882 4.779 -6.041 1.00 88.31 193 GLY A O 1
ATOM 1525 N N . LEU A 1 194 ? 30.674 6.373 -5.023 1.00 91.94 194 LEU A N 1
ATOM 1526 C CA . LEU A 1 194 ? 29.982 5.496 -4.086 1.00 91.94 194 LEU A CA 1
ATOM 1527 C C . LEU A 1 194 ? 28.638 5.036 -4.659 1.00 91.94 194 LEU A C 1
ATOM 1529 O O . LEU A 1 194 ? 27.950 5.776 -5.364 1.00 91.94 194 LEU A O 1
ATOM 1533 N N . GLU A 1 195 ? 28.215 3.827 -4.289 1.00 93.44 195 GLU A N 1
ATOM 1534 C CA . GLU A 1 195 ? 26.851 3.367 -4.566 1.00 93.44 195 GLU A CA 1
ATOM 1535 C C . GLU A 1 195 ? 25.806 4.245 -3.849 1.00 93.44 195 GLU A C 1
ATOM 1537 O O . GLU A 1 195 ? 26.127 4.851 -2.816 1.00 93.44 195 GLU A O 1
ATOM 1542 N N . PRO A 1 196 ? 24.548 4.307 -4.330 1.00 96.12 196 PRO A N 1
ATOM 1543 C CA . PRO A 1 196 ? 23.468 4.985 -3.618 1.00 96.12 196 PRO A CA 1
ATOM 1544 C C . PRO A 1 196 ? 23.346 4.528 -2.159 1.00 96.12 196 PRO A C 1
ATOM 1546 O O . PRO A 1 196 ? 23.650 3.387 -1.816 1.00 96.12 196 PRO A O 1
ATOM 1549 N N . ALA A 1 197 ? 22.886 5.418 -1.279 1.00 96.31 197 ALA A N 1
ATOM 1550 C CA . ALA A 1 197 ? 22.648 5.079 0.121 1.00 96.31 197 ALA A CA 1
ATOM 1551 C C . ALA A 1 197 ? 21.381 4.216 0.242 1.00 96.31 197 ALA A C 1
ATOM 1553 O O . ALA A 1 197 ? 20.287 4.719 0.506 1.00 96.31 197 ALA A O 1
ATOM 1554 N N . TYR A 1 198 ? 21.526 2.916 -0.018 1.00 97.62 198 TYR A N 1
ATOM 1555 C CA . TYR A 1 198 ? 20.413 1.977 -0.037 1.00 97.62 198 TYR A CA 1
ATOM 1556 C C . TYR A 1 198 ? 19.837 1.724 1.356 1.00 97.62 198 TYR A C 1
ATOM 1558 O O . TYR A 1 198 ? 20.545 1.532 2.345 1.00 97.62 198 TYR A O 1
ATOM 1566 N N . SER A 1 199 ? 18.514 1.653 1.412 1.00 97.69 199 SER A N 1
ATOM 1567 C CA . SER A 1 199 ? 17.756 1.225 2.580 1.00 97.69 199 SER A CA 1
ATOM 1568 C C . SER A 1 199 ? 16.472 0.527 2.143 1.00 97.69 199 SER A C 1
ATOM 1570 O O . SER A 1 199 ? 16.160 0.431 0.958 1.00 97.69 199 SER A O 1
ATOM 1572 N N . PHE A 1 200 ? 15.721 0.004 3.101 1.00 98.56 200 PHE A N 1
ATOM 1573 C CA . PHE A 1 200 ? 14.490 -0.722 2.864 1.00 98.56 200 PHE A CA 1
ATOM 1574 C C . PHE A 1 200 ? 13.352 -0.114 3.679 1.00 98.56 200 PHE A C 1
ATOM 1576 O O . PHE A 1 200 ? 13.516 0.256 4.846 1.00 98.56 200 PHE A O 1
ATOM 1583 N N . MET A 1 201 ? 12.176 -0.045 3.058 1.00 98.56 201 MET A N 1
ATOM 1584 C CA . MET A 1 201 ? 10.916 0.217 3.741 1.00 98.56 201 MET A CA 1
ATOM 1585 C C . MET A 1 201 ? 10.143 -1.082 3.894 1.00 98.56 201 MET A C 1
ATOM 1587 O O . MET A 1 201 ? 9.862 -1.741 2.895 1.00 98.56 201 MET A O 1
ATOM 1591 N N . ILE A 1 202 ? 9.747 -1.412 5.122 1.00 98.62 202 ILE A N 1
ATOM 1592 C CA . ILE A 1 202 ? 8.853 -2.535 5.413 1.00 98.62 202 ILE A CA 1
ATOM 1593 C C . ILE A 1 202 ? 7.452 -2.005 5.693 1.00 98.62 202 ILE A C 1
ATOM 1595 O O . ILE A 1 202 ? 7.280 -1.030 6.424 1.00 98.62 202 ILE A O 1
ATOM 1599 N N . ARG A 1 203 ? 6.438 -2.677 5.145 1.00 98.69 203 ARG A N 1
ATOM 1600 C CA . ARG A 1 203 ? 5.022 -2.411 5.400 1.00 98.69 203 ARG A CA 1
ATOM 1601 C C . ARG A 1 203 ? 4.352 -3.623 6.034 1.00 98.69 203 ARG A C 1
ATOM 1603 O O . ARG A 1 203 ? 4.418 -4.717 5.479 1.00 98.69 203 ARG A O 1
ATOM 1610 N N . CYS A 1 204 ? 3.621 -3.398 7.120 1.00 97.44 204 CYS A N 1
ATOM 1611 C CA . CYS A 1 204 ? 2.816 -4.441 7.750 1.00 97.44 204 CYS A CA 1
ATOM 1612 C C . CYS A 1 204 ? 1.498 -4.678 6.993 1.00 97.44 204 CYS A C 1
ATOM 1614 O O . CYS A 1 204 ? 0.978 -3.807 6.283 1.00 97.44 204 CYS A O 1
ATOM 1616 N N . ARG A 1 205 ? 0.918 -5.852 7.198 1.00 96.12 205 ARG A N 1
ATOM 1617 C CA . ARG A 1 205 ? -0.486 -6.170 6.966 1.00 96.12 205 ARG A CA 1
ATOM 1618 C C . ARG A 1 205 ? -1.176 -6.163 8.330 1.00 96.12 205 ARG A C 1
ATOM 1620 O O . ARG A 1 205 ? -0.731 -6.838 9.253 1.00 96.12 205 ARG A O 1
ATOM 1627 N N . LEU A 1 206 ? -2.200 -5.330 8.444 1.00 96.25 206 LEU A N 1
ATOM 1628 C CA . LEU A 1 206 ? -2.960 -5.028 9.648 1.00 96.25 206 LEU A CA 1
ATOM 1629 C C . LEU A 1 206 ? -4.428 -4.830 9.247 1.00 96.25 206 LEU A C 1
ATOM 1631 O O . LEU A 1 206 ? -4.896 -3.704 9.052 1.00 96.25 206 LEU A O 1
ATOM 1635 N N . ASP A 1 207 ? -5.131 -5.933 9.014 1.00 95.50 207 ASP A N 1
ATOM 1636 C CA . ASP A 1 207 ? -6.479 -5.891 8.456 1.00 95.50 207 ASP A CA 1
ATOM 1637 C C . ASP A 1 207 ? -7.460 -5.232 9.436 1.00 95.50 207 ASP A C 1
ATOM 1639 O O . ASP A 1 207 ? -7.485 -5.508 10.633 1.00 95.50 207 ASP A O 1
ATOM 1643 N N . GLY A 1 208 ? -8.236 -4.271 8.938 1.00 95.12 208 GLY A N 1
ATOM 1644 C CA . GLY A 1 208 ? -9.080 -3.402 9.758 1.00 95.12 208 GLY A CA 1
ATOM 1645 C C . GLY A 1 208 ? -8.324 -2.421 10.667 1.00 95.12 208 GLY A C 1
ATOM 1646 O O . GLY A 1 208 ? -8.972 -1.677 11.395 1.00 95.12 208 GLY A O 1
ATOM 1647 N N . GLY A 1 209 ? -6.987 -2.384 10.628 1.00 96.50 209 GLY A N 1
ATOM 1648 C CA . GLY A 1 209 ? -6.195 -1.309 11.224 1.00 96.50 209 GLY A CA 1
ATOM 1649 C C . GLY A 1 209 ? -6.059 -1.306 12.741 1.00 96.50 209 GLY A C 1
ATOM 1650 O O . GLY A 1 209 ? -5.784 -0.244 13.290 1.00 96.50 209 GLY A O 1
ATOM 1651 N N . VAL A 1 210 ? -6.267 -2.429 13.432 1.00 96.38 210 VAL A N 1
ATOM 1652 C CA . VAL A 1 210 ? -6.273 -2.479 14.906 1.00 96.38 210 VAL A CA 1
ATOM 1653 C C . VAL A 1 210 ? -4.992 -3.111 15.440 1.00 96.38 210 VAL A C 1
ATOM 1655 O O . VAL A 1 210 ? -4.659 -4.230 15.069 1.00 96.38 210 VAL A O 1
ATOM 1658 N N . ALA A 1 211 ? -4.308 -2.417 16.347 1.00 97.69 211 ALA A N 1
ATOM 1659 C CA . ALA A 1 211 ? -3.146 -2.908 17.076 1.00 97.69 211 ALA A CA 1
ATOM 1660 C C . ALA A 1 211 ? -3.399 -2.884 18.589 1.00 97.69 211 ALA A C 1
ATOM 1662 O O . ALA A 1 211 ? -3.938 -1.922 19.142 1.00 97.69 211 ALA A O 1
ATOM 1663 N N . THR A 1 212 ? -2.965 -3.937 19.277 1.00 98.19 212 THR A N 1
ATOM 1664 C CA . THR A 1 212 ? -2.958 -3.967 20.746 1.00 98.19 212 THR A CA 1
ATOM 1665 C C . THR A 1 212 ? -1.891 -3.018 21.315 1.00 98.19 212 THR A C 1
ATOM 1667 O O . THR A 1 212 ? -0.932 -2.676 20.615 1.00 98.19 212 THR A O 1
ATOM 1670 N N . PRO A 1 213 ? -1.983 -2.618 22.597 1.00 98.44 213 PRO A N 1
ATOM 1671 C CA . PRO A 1 213 ? -0.945 -1.800 23.222 1.00 98.44 213 PRO A CA 1
ATOM 1672 C C . PRO A 1 213 ? 0.446 -2.458 23.208 1.00 98.44 213 PRO A C 1
ATOM 1674 O O . PRO A 1 213 ? 1.439 -1.798 22.910 1.00 98.44 213 PRO A O 1
ATOM 1677 N N . LEU A 1 214 ? 0.526 -3.776 23.428 1.00 98.44 214 LEU A N 1
ATOM 1678 C CA . LEU A 1 214 ? 1.791 -4.516 23.329 1.00 98.44 214 LEU A CA 1
ATOM 1679 C C . LEU A 1 214 ? 2.374 -4.453 21.912 1.00 98.44 214 LEU A C 1
ATOM 1681 O O . LEU A 1 214 ? 3.556 -4.168 21.738 1.00 98.44 214 LEU A O 1
ATOM 1685 N N . GLN A 1 215 ? 1.532 -4.665 20.901 1.00 98.44 215 GLN A N 1
ATOM 1686 C CA . GLN A 1 215 ? 1.934 -4.546 19.504 1.00 98.44 215 GLN A CA 1
ATOM 1687 C C . GLN A 1 215 ? 2.447 -3.146 19.168 1.00 98.44 215 GLN A C 1
ATOM 1689 O O . GLN A 1 215 ? 3.449 -3.029 18.471 1.00 98.44 215 GLN A O 1
ATOM 1694 N N . TRP A 1 216 ? 1.813 -2.088 19.683 1.00 98.56 216 TRP A N 1
ATOM 1695 C CA . TRP A 1 216 ? 2.294 -0.718 19.497 1.00 98.56 216 TRP A CA 1
ATOM 1696 C C . TRP A 1 216 ? 3.715 -0.535 20.044 1.00 98.56 216 TRP A C 1
ATOM 1698 O O . TRP A 1 216 ? 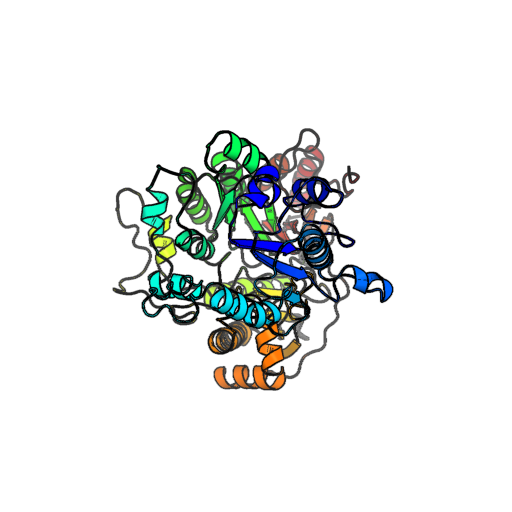4.581 -0.027 19.335 1.00 98.56 216 TRP A O 1
ATOM 1708 N N . VAL A 1 217 ? 3.981 -1.003 21.271 1.00 98.62 217 VAL A N 1
ATOM 1709 C CA . VAL A 1 217 ? 5.328 -0.969 21.874 1.00 98.62 217 VAL A CA 1
ATOM 1710 C C . VAL A 1 217 ? 6.340 -1.735 21.015 1.00 98.62 217 VAL A C 1
ATOM 1712 O O . VAL A 1 217 ? 7.433 -1.233 20.767 1.00 98.62 217 VAL A O 1
ATOM 1715 N N . GLN A 1 218 ? 5.969 -2.910 20.501 1.00 98.44 218 GLN A N 1
ATOM 1716 C CA . GLN A 1 218 ? 6.840 -3.711 19.637 1.00 98.44 218 GLN A CA 1
ATOM 1717 C C . GLN A 1 218 ? 7.120 -3.032 18.286 1.00 98.44 218 GLN A C 1
ATOM 1719 O O . GLN A 1 218 ? 8.252 -3.070 17.806 1.00 98.44 218 GLN A O 1
ATOM 1724 N N . MET A 1 219 ? 6.120 -2.388 17.670 1.00 98.25 219 MET A N 1
ATOM 1725 C CA . MET A 1 219 ? 6.313 -1.610 16.438 1.00 98.25 219 MET A CA 1
ATOM 1726 C C . MET A 1 219 ? 7.243 -0.416 16.689 1.00 98.25 219 MET A C 1
ATOM 1728 O O . MET A 1 219 ? 8.147 -0.143 15.899 1.00 98.25 219 MET A O 1
ATOM 1732 N N . ASP A 1 220 ? 7.072 0.256 17.825 1.00 98.38 220 ASP A N 1
ATOM 1733 C CA . ASP A 1 220 ? 7.942 1.345 18.246 1.00 98.38 220 ASP A CA 1
ATOM 1734 C C . ASP A 1 220 ? 9.397 0.871 18.446 1.00 98.38 220 ASP A C 1
ATOM 1736 O O . ASP A 1 220 ? 10.319 1.489 17.910 1.00 98.38 220 ASP A O 1
ATOM 1740 N N . ASP A 1 221 ? 9.608 -0.282 19.094 1.00 98.31 221 ASP A N 1
ATOM 1741 C CA . ASP A 1 221 ? 10.931 -0.908 19.265 1.00 98.31 221 ASP A CA 1
ATOM 1742 C C . ASP A 1 221 ? 11.612 -1.212 17.926 1.00 98.31 221 ASP A C 1
ATOM 1744 O O . ASP A 1 221 ? 12.800 -0.925 17.755 1.00 98.31 221 ASP A O 1
ATOM 1748 N N . ILE A 1 222 ? 10.866 -1.747 16.954 1.00 97.94 222 ILE A N 1
ATOM 1749 C CA . ILE A 1 222 ? 11.372 -2.011 15.599 1.00 97.94 222 ILE A CA 1
ATOM 1750 C C . ILE A 1 222 ? 11.827 -0.710 14.939 1.00 97.94 222 ILE A C 1
ATOM 1752 O O . ILE A 1 222 ? 12.921 -0.662 14.374 1.00 97.94 222 ILE A O 1
ATOM 1756 N N . SER A 1 223 ? 11.026 0.357 15.037 1.00 97.88 223 SER A N 1
ATOM 1757 C CA . SER A 1 223 ? 11.398 1.651 14.459 1.00 97.88 223 SER A CA 1
ATOM 1758 C C . SER A 1 223 ? 12.699 2.199 15.054 1.00 97.88 223 SER A C 1
ATOM 1760 O O . SER A 1 223 ? 13.543 2.670 14.298 1.00 97.88 223 SER A O 1
ATOM 1762 N N . ASN A 1 224 ? 12.886 2.082 16.376 1.00 97.56 224 ASN A N 1
ATOM 1763 C CA . ASN A 1 224 ? 14.059 2.586 17.100 1.00 97.56 224 ASN A CA 1
ATOM 1764 C C . ASN A 1 224 ? 15.329 1.784 16.811 1.00 97.56 224 ASN A C 1
ATOM 1766 O O . ASN A 1 224 ? 16.412 2.337 16.679 1.00 97.56 224 ASN A O 1
ATOM 1770 N N . THR A 1 225 ? 15.215 0.458 16.769 1.00 97.19 225 THR A N 1
ATOM 1771 C CA . THR A 1 225 ? 16.394 -0.424 16.748 1.00 97.19 225 THR A CA 1
ATOM 1772 C C . THR A 1 225 ? 16.815 -0.815 15.332 1.00 97.19 225 THR A C 1
ATOM 1774 O O . THR A 1 225 ? 18.007 -1.027 15.056 1.00 97.19 225 THR A O 1
ATOM 1777 N N . LEU A 1 226 ? 15.847 -0.908 14.417 1.00 97.81 226 LEU A N 1
ATOM 1778 C CA . LEU A 1 226 ? 16.048 -1.475 13.085 1.00 97.81 226 LEU A CA 1
ATOM 1779 C C . LEU A 1 226 ? 15.784 -0.494 11.943 1.00 97.81 226 LEU A C 1
ATOM 1781 O O . LEU A 1 226 ? 16.364 -0.685 10.875 1.00 97.81 226 LEU A O 1
ATOM 1785 N N . GLY A 1 227 ? 14.948 0.523 12.161 1.00 96.94 227 GLY A N 1
ATOM 1786 C CA . GLY A 1 227 ? 14.633 1.563 11.182 1.00 96.94 227 GLY A CA 1
ATOM 1787 C C . GLY A 1 227 ? 15.314 2.899 11.473 1.00 96.94 227 GLY A C 1
ATOM 1788 O O . GLY A 1 227 ? 16.387 2.955 12.066 1.00 96.94 227 GLY A O 1
ATOM 1789 N N . ASN A 1 228 ? 14.660 3.974 11.040 1.00 96.88 228 ASN A N 1
ATOM 1790 C CA . ASN A 1 228 ? 15.103 5.359 11.194 1.00 96.88 228 ASN A CA 1
ATOM 1791 C C . ASN A 1 228 ? 14.438 6.092 12.371 1.00 96.88 228 ASN A C 1
ATOM 1793 O O . ASN A 1 228 ? 14.200 7.291 12.282 1.00 96.88 228 ASN A O 1
ATOM 1797 N N . GLU A 1 229 ? 14.049 5.369 13.422 1.00 97.62 229 GLU A N 1
ATOM 1798 C CA . GLU A 1 229 ? 13.441 5.937 14.633 1.00 97.62 229 GLU A CA 1
ATOM 1799 C C . GLU A 1 229 ? 12.073 6.609 14.412 1.00 97.62 229 GLU A C 1
ATOM 1801 O O . GLU A 1 229 ? 11.549 7.274 15.303 1.00 97.62 229 GLU A O 1
ATOM 1806 N N . THR A 1 230 ? 11.415 6.372 13.275 1.00 97.94 230 THR A N 1
ATOM 1807 C CA . THR A 1 230 ? 10.052 6.866 13.017 1.00 97.94 230 THR A CA 1
ATOM 1808 C C . THR A 1 230 ? 9.116 5.748 12.572 1.00 97.94 230 THR A C 1
ATOM 1810 O O . THR A 1 230 ? 9.534 4.756 11.967 1.00 97.94 230 THR A O 1
ATOM 1813 N N . MET A 1 231 ? 7.818 5.924 12.822 1.00 97.88 231 MET A N 1
ATOM 1814 C CA . MET A 1 231 ? 6.770 5.096 12.219 1.00 97.88 231 MET A CA 1
ATOM 1815 C C . MET A 1 231 ? 5.908 5.939 11.286 1.00 97.88 231 MET A C 1
ATOM 1817 O O . MET A 1 231 ? 5.688 7.127 11.514 1.00 97.88 231 MET A O 1
ATOM 1821 N N . LYS A 1 232 ? 5.382 5.317 10.231 1.00 98.44 232 LYS A N 1
ATOM 1822 C CA . LYS A 1 232 ? 4.440 5.963 9.311 1.00 98.44 232 LYS A CA 1
ATOM 1823 C C . LYS A 1 232 ? 3.112 5.213 9.287 1.00 98.44 232 LYS A C 1
ATOM 1825 O O . LYS A 1 232 ? 3.045 4.088 8.795 1.00 98.44 232 LYS A O 1
ATOM 1830 N N . LEU A 1 233 ? 2.046 5.865 9.744 1.00 98.56 233 LEU A N 1
ATOM 1831 C CA . LEU A 1 233 ? 0.664 5.424 9.560 1.00 98.56 233 LEU A CA 1
ATOM 1832 C C . LEU A 1 233 ? 0.240 5.714 8.120 1.00 98.56 233 LEU A C 1
ATOM 1834 O O . LEU A 1 233 ? 0.544 6.769 7.564 1.00 98.56 233 LEU A O 1
ATOM 1838 N N . THR A 1 234 ? -0.426 4.774 7.464 1.00 98.31 234 THR A N 1
ATOM 1839 C CA . THR A 1 234 ? -0.702 4.866 6.021 1.00 98.31 234 THR A CA 1
ATOM 1840 C C . THR A 1 234 ? -2.178 5.083 5.728 1.00 98.31 234 THR A C 1
ATOM 1842 O O . THR A 1 234 ? -3.031 4.735 6.534 1.00 98.31 234 THR A O 1
ATOM 1845 N N . THR A 1 235 ? -2.500 5.531 4.509 1.00 97.25 235 THR A N 1
ATOM 1846 C CA . THR A 1 235 ? -3.893 5.629 4.023 1.00 97.25 235 THR A CA 1
ATOM 1847 C C . THR A 1 235 ? -4.581 4.272 3.842 1.00 97.25 235 THR A C 1
ATOM 1849 O O . THR A 1 235 ? -5.669 4.182 3.287 1.00 97.25 235 THR A O 1
ATOM 1852 N N . ARG A 1 236 ? -3.923 3.180 4.247 1.00 97.44 236 ARG A N 1
ATOM 1853 C CA . ARG A 1 236 ? -4.479 1.827 4.260 1.00 97.44 236 ARG A CA 1
ATOM 1854 C C . ARG A 1 236 ? -4.436 1.184 5.638 1.00 97.44 236 ARG A C 1
ATOM 1856 O O . ARG A 1 236 ? -4.388 -0.040 5.707 1.00 97.44 236 ARG A O 1
ATOM 1863 N N . GLN A 1 237 ? -4.440 1.994 6.697 1.00 97.75 237 GLN A N 1
ATOM 1864 C CA . GLN A 1 237 ? -4.559 1.533 8.082 1.00 97.75 237 GLN A CA 1
ATOM 1865 C C . GLN A 1 237 ? -3.462 0.544 8.495 1.00 97.75 237 GLN A C 1
ATOM 1867 O O . GLN A 1 237 ? -3.720 -0.501 9.074 1.00 97.75 237 GLN A O 1
ATOM 1872 N N . THR A 1 238 ? -2.215 0.842 8.146 1.00 97.88 238 THR A N 1
ATOM 1873 C CA . THR A 1 238 ? -1.072 0.003 8.532 1.00 97.88 238 THR A CA 1
ATOM 1874 C C . THR A 1 238 ? 0.174 0.844 8.780 1.00 97.88 238 THR A C 1
ATOM 1876 O O . THR A 1 238 ? 0.212 2.011 8.370 1.00 97.88 238 THR A O 1
ATOM 1879 N N . PHE A 1 239 ? 1.177 0.236 9.409 1.00 98.38 239 PHE A N 1
ATOM 1880 C CA . PHE A 1 239 ? 2.495 0.794 9.683 1.00 98.38 239 PHE A CA 1
ATOM 1881 C C . PHE A 1 239 ? 3.447 0.652 8.488 1.00 98.38 239 PHE A C 1
ATOM 1883 O O . PHE A 1 239 ? 3.381 -0.306 7.706 1.00 98.38 239 PHE A O 1
ATOM 1890 N N . GLN A 1 240 ? 4.374 1.600 8.377 1.00 98.56 240 GLN A N 1
ATOM 1891 C CA . GLN A 1 240 ? 5.608 1.464 7.613 1.00 98.56 240 GLN A CA 1
ATOM 1892 C C . GLN A 1 240 ? 6.810 1.875 8.457 1.00 98.56 240 GLN A C 1
ATOM 1894 O O . GLN A 1 240 ? 6.759 2.887 9.160 1.00 98.56 240 GLN A O 1
ATOM 1899 N N . PHE A 1 241 ? 7.902 1.142 8.280 1.00 98.50 241 PHE A N 1
ATOM 1900 C CA . PHE A 1 241 ? 9.220 1.423 8.843 1.00 98.50 241 PHE A CA 1
ATOM 1901 C C . PHE A 1 241 ? 10.169 1.749 7.700 1.00 98.50 241 PHE A C 1
ATOM 1903 O O . PHE A 1 241 ? 10.168 1.025 6.710 1.00 98.50 241 PHE A O 1
ATOM 1910 N N . HIS A 1 242 ? 10.933 2.832 7.811 1.00 98.44 242 HIS A N 1
ATOM 1911 C CA . HIS A 1 242 ? 11.864 3.287 6.773 1.00 98.44 242 HIS A CA 1
ATOM 1912 C C . HIS A 1 242 ? 13.305 3.230 7.288 1.00 98.44 242 HIS A C 1
ATOM 1914 O O . HIS A 1 242 ? 13.524 3.110 8.493 1.00 98.44 242 HIS A O 1
ATOM 1920 N N . GLY A 1 243 ? 14.277 3.326 6.378 1.00 97.56 243 GLY A N 1
ATOM 1921 C CA . GLY A 1 243 ? 15.700 3.380 6.726 1.00 97.56 243 GLY A CA 1
ATOM 1922 C C . GLY A 1 243 ? 16.281 2.058 7.230 1.00 97.56 243 GLY A C 1
ATOM 1923 O O . GLY A 1 243 ? 17.332 2.053 7.861 1.00 97.56 243 GLY A O 1
ATOM 1924 N N . ILE A 1 244 ? 15.618 0.928 6.969 1.00 98.31 244 ILE A N 1
ATOM 1925 C CA . ILE A 1 244 ? 16.123 -0.379 7.391 1.00 98.31 244 ILE A CA 1
ATOM 1926 C C . ILE A 1 244 ? 17.251 -0.775 6.443 1.00 98.31 244 ILE A C 1
ATOM 1928 O O . ILE A 1 244 ? 17.009 -1.009 5.267 1.00 98.31 244 ILE A O 1
ATOM 1932 N N . VAL A 1 245 ? 18.490 -0.845 6.916 1.00 97.06 245 VAL A N 1
ATOM 1933 C CA . VAL A 1 245 ? 19.624 -1.291 6.083 1.00 97.06 245 VAL A CA 1
ATOM 1934 C C . VAL A 1 245 ? 19.561 -2.799 5.810 1.00 97.06 245 VAL A C 1
ATOM 1936 O O . VAL A 1 245 ? 18.970 -3.543 6.596 1.00 97.06 245 VAL A O 1
ATOM 1939 N N . LYS A 1 246 ? 20.196 -3.275 4.726 1.00 97.25 246 LYS A N 1
ATOM 1940 C CA . LYS A 1 246 ? 20.077 -4.672 4.252 1.00 97.25 246 LYS A CA 1
ATOM 1941 C C . LYS A 1 246 ? 20.292 -5.720 5.350 1.00 97.25 246 LYS A C 1
ATOM 1943 O O . LYS A 1 246 ? 19.437 -6.578 5.552 1.00 97.25 246 LYS A O 1
ATOM 1948 N N . GLY A 1 247 ? 21.369 -5.592 6.130 1.00 95.56 247 GLY A N 1
ATOM 1949 C CA . GLY A 1 247 ? 21.688 -6.522 7.225 1.00 95.56 247 GLY A CA 1
ATOM 1950 C C . GLY A 1 247 ? 20.667 -6.545 8.373 1.00 95.56 247 GLY A C 1
ATOM 1951 O O . GLY A 1 247 ? 20.625 -7.500 9.141 1.00 95.56 247 GLY A O 1
ATOM 1952 N N . LYS A 1 248 ? 19.806 -5.526 8.488 1.00 96.75 248 LYS A N 1
ATOM 1953 C CA . LYS A 1 248 ? 18.733 -5.449 9.492 1.00 96.75 248 LYS A CA 1
ATOM 1954 C C . LYS A 1 248 ? 17.367 -5.893 8.956 1.00 96.75 248 LYS A C 1
ATOM 1956 O O . LYS A 1 248 ? 16.419 -5.998 9.734 1.00 96.75 248 LYS A O 1
ATOM 1961 N N . LEU A 1 249 ? 17.252 -6.191 7.659 1.00 96.44 249 LEU A N 1
ATOM 1962 C CA . LEU A 1 249 ? 15.977 -6.507 7.015 1.00 96.44 249 LEU A CA 1
ATOM 1963 C C . LEU A 1 249 ? 15.351 -7.803 7.552 1.00 96.44 249 LEU A C 1
ATOM 1965 O O . LEU A 1 249 ? 14.193 -7.789 7.968 1.00 96.44 249 LEU A O 1
ATOM 1969 N N . LYS A 1 250 ? 16.115 -8.903 7.611 1.00 95.94 250 LYS A N 1
ATOM 1970 C CA . LYS A 1 250 ? 15.633 -10.184 8.163 1.00 95.94 250 LYS A CA 1
ATOM 1971 C C . LYS A 1 250 ? 15.278 -10.075 9.660 1.00 95.94 250 LYS A C 1
ATOM 1973 O O . LYS A 1 250 ? 14.143 -10.419 9.997 1.00 95.94 250 LYS A O 1
ATOM 1978 N N . PRO A 1 251 ? 16.128 -9.498 10.539 1.00 96.50 251 PRO A N 1
ATOM 1979 C CA . PRO A 1 251 ? 15.753 -9.226 11.930 1.00 96.50 251 PRO A CA 1
ATOM 1980 C C . PRO A 1 251 ? 14.457 -8.418 12.089 1.00 96.50 251 PRO A C 1
ATOM 1982 O O . PRO A 1 251 ? 13.656 -8.715 12.977 1.00 96.50 251 PRO A O 1
ATOM 1985 N N . ALA A 1 252 ? 14.220 -7.425 11.223 1.00 97.38 252 ALA A N 1
ATOM 1986 C CA . ALA A 1 252 ? 13.006 -6.611 11.263 1.00 97.38 252 ALA A CA 1
ATOM 1987 C C . ALA A 1 252 ? 11.757 -7.412 10.879 1.00 97.38 252 ALA A C 1
ATOM 1989 O O . ALA A 1 252 ? 10.753 -7.345 11.587 1.00 97.38 252 ALA A O 1
ATOM 1990 N N . MET A 1 253 ? 11.829 -8.230 9.825 1.00 97.00 253 MET A N 1
ATOM 1991 C CA . MET A 1 253 ? 10.734 -9.134 9.445 1.00 97.00 253 MET A CA 1
ATOM 1992 C C . MET A 1 253 ? 10.386 -10.112 10.576 1.00 97.00 253 MET A C 1
ATOM 1994 O O . MET A 1 253 ? 9.214 -10.280 10.916 1.00 97.00 253 MET A O 1
ATOM 1998 N N . GLN A 1 254 ? 11.397 -10.702 11.218 1.00 95.94 254 GLN A N 1
ATOM 1999 C CA . GLN A 1 254 ? 11.205 -11.603 12.357 1.00 95.94 254 GLN A CA 1
ATOM 2000 C C . GLN A 1 254 ? 10.607 -10.890 13.574 1.00 95.94 254 GLN A C 1
ATOM 2002 O O . GLN A 1 254 ? 9.757 -11.450 14.262 1.00 95.94 254 GLN A O 1
ATOM 2007 N N . ALA A 1 255 ? 11.025 -9.653 13.854 1.00 96.81 255 ALA A N 1
ATOM 2008 C CA . ALA A 1 255 ? 10.471 -8.865 14.951 1.00 96.81 255 ALA A CA 1
ATOM 2009 C C . ALA A 1 255 ? 8.983 -8.547 14.733 1.00 96.81 255 ALA A C 1
ATOM 2011 O O . ALA A 1 255 ? 8.195 -8.681 15.669 1.00 96.81 255 ALA A O 1
ATOM 2012 N N . ILE A 1 256 ? 8.586 -8.209 13.500 1.00 96.94 256 ILE A N 1
ATOM 2013 C CA . ILE A 1 256 ? 7.175 -8.001 13.135 1.00 96.94 256 ILE A CA 1
ATOM 2014 C C . ILE A 1 256 ? 6.377 -9.296 13.323 1.00 96.94 256 ILE A C 1
ATOM 2016 O O . ILE A 1 256 ? 5.298 -9.273 13.914 1.00 96.94 256 ILE A O 1
ATOM 2020 N N . ASN A 1 257 ? 6.927 -10.434 12.892 1.00 95.38 257 ASN A N 1
ATOM 2021 C CA . ASN A 1 257 ? 6.285 -11.735 13.070 1.00 95.38 257 ASN A CA 1
ATOM 2022 C C . ASN A 1 257 ? 6.103 -12.113 14.551 1.00 95.38 257 ASN A C 1
ATOM 2024 O O . ASN A 1 257 ? 5.016 -12.531 14.947 1.00 95.38 257 ASN A O 1
ATOM 2028 N N . ARG A 1 258 ? 7.116 -11.877 15.398 1.00 95.06 258 ARG A N 1
ATOM 2029 C CA . ARG A 1 258 ? 7.022 -12.075 16.859 1.00 95.06 258 ARG A CA 1
ATOM 2030 C C . ARG A 1 258 ? 5.961 -11.191 17.524 1.00 95.06 258 ARG A C 1
ATOM 2032 O O . ARG A 1 258 ? 5.458 -11.552 18.584 1.00 95.06 258 ARG A O 1
ATOM 2039 N N . ALA A 1 259 ? 5.596 -10.067 16.907 1.00 94.56 259 ALA A N 1
ATOM 2040 C CA . ALA A 1 259 ? 4.499 -9.202 17.344 1.00 94.56 259 ALA A CA 1
ATOM 2041 C C . ALA A 1 259 ? 3.108 -9.683 16.874 1.00 94.56 259 ALA A C 1
ATOM 2043 O O . ALA A 1 259 ? 2.119 -8.960 17.010 1.00 94.56 259 ALA A O 1
ATOM 2044 N N . LEU A 1 260 ? 3.010 -10.889 16.300 1.00 93.06 260 LEU A N 1
ATOM 2045 C CA . LEU A 1 260 ? 1.786 -11.437 15.702 1.00 93.06 260 LEU A CA 1
ATOM 2046 C C . LEU A 1 260 ? 1.219 -10.545 14.584 1.00 93.06 260 LEU A C 1
ATOM 2048 O O . LEU A 1 260 ? 0.011 -10.488 14.365 1.00 93.06 260 LEU A O 1
ATOM 2052 N N . MET A 1 261 ? 2.104 -9.841 13.876 1.00 93.69 261 MET A N 1
ATOM 2053 C CA . MET A 1 261 ? 1.806 -9.146 12.626 1.00 93.69 261 MET A CA 1
ATOM 2054 C C . MET A 1 261 ? 2.558 -9.815 11.475 1.00 93.69 261 MET A C 1
ATOM 2056 O O . MET A 1 261 ? 3.504 -10.571 11.675 1.00 93.69 261 MET A O 1
ATOM 2060 N N . THR A 1 262 ? 2.155 -9.536 10.240 1.00 93.25 262 THR A N 1
ATOM 2061 C CA . THR A 1 262 ? 2.836 -10.060 9.050 1.00 93.25 262 THR A CA 1
ATOM 2062 C C . THR A 1 262 ? 3.091 -8.953 8.041 1.00 93.25 262 THR A C 1
ATOM 2064 O O . THR A 1 262 ? 2.465 -7.899 8.089 1.00 93.25 262 THR A O 1
ATOM 2067 N N . THR A 1 263 ? 4.011 -9.180 7.113 1.00 96.31 263 THR A N 1
ATOM 2068 C CA . THR A 1 263 ? 4.264 -8.299 5.963 1.00 96.31 263 THR A CA 1
ATOM 2069 C C . THR A 1 263 ? 3.892 -8.978 4.640 1.00 96.31 263 THR A C 1
ATOM 2071 O O . THR A 1 263 ? 3.940 -8.345 3.580 1.00 96.31 263 THR A O 1
ATOM 2074 N N . ILE A 1 264 ? 3.462 -10.249 4.694 1.00 93.69 264 ILE A N 1
ATOM 2075 C CA . ILE A 1 264 ? 3.002 -11.026 3.538 1.00 93.69 264 ILE A CA 1
ATOM 2076 C C . ILE A 1 264 ? 1.926 -10.243 2.792 1.00 93.69 264 ILE A C 1
ATOM 2078 O O . ILE A 1 264 ? 0.941 -9.785 3.376 1.00 93.69 264 ILE A O 1
ATOM 2082 N N . ALA A 1 265 ? 2.116 -10.089 1.482 1.00 91.69 265 ALA A N 1
ATOM 2083 C CA . ALA A 1 265 ? 1.160 -9.442 0.591 1.00 91.69 265 ALA A CA 1
ATOM 2084 C C . ALA A 1 265 ? 0.761 -8.006 1.002 1.00 91.69 265 ALA A C 1
ATOM 2086 O O . ALA A 1 265 ? -0.204 -7.436 0.485 1.00 91.69 265 ALA A O 1
ATOM 2087 N N . ALA A 1 266 ? 1.534 -7.344 1.873 1.00 93.44 266 ALA A N 1
ATOM 2088 C CA . ALA A 1 266 ? 1.363 -5.916 2.136 1.00 93.44 266 ALA A CA 1
ATOM 2089 C C . ALA A 1 266 ? 1.667 -5.088 0.871 1.00 93.44 266 ALA A C 1
ATOM 2091 O O . ALA A 1 266 ? 1.112 -3.996 0.649 1.00 93.44 266 ALA A O 1
ATOM 2092 N N . CYS A 1 267 ? 2.550 -5.625 0.019 1.00 96.12 267 CYS A N 1
ATOM 2093 C CA . CYS A 1 267 ? 2.999 -5.054 -1.243 1.00 96.12 267 CYS A CA 1
ATOM 2094 C C . CYS A 1 267 ? 2.916 -6.084 -2.400 1.00 96.12 267 CYS A C 1
ATOM 2096 O O . CYS A 1 267 ? 2.265 -7.102 -2.240 1.00 96.12 267 CYS A O 1
ATOM 2098 N N . GLY A 1 268 ? 3.438 -5.788 -3.600 1.00 96.50 268 GLY A N 1
ATOM 2099 C CA . GLY A 1 268 ? 3.355 -6.712 -4.754 1.00 96.50 268 GLY A CA 1
ATOM 2100 C C . GLY A 1 268 ? 2.045 -6.664 -5.563 1.00 96.50 268 GLY A C 1
ATOM 2101 O O . GLY A 1 268 ? 1.203 -5.773 -5.348 1.00 96.50 268 GLY A O 1
ATOM 2102 N N . ASP A 1 269 ? 1.925 -7.588 -6.524 1.00 98.12 269 ASP A N 1
ATOM 2103 C CA . ASP A 1 269 ? 0.773 -7.787 -7.421 1.00 98.12 269 ASP A CA 1
ATOM 2104 C C . ASP A 1 269 ? -0.169 -8.866 -6.854 1.00 98.12 269 ASP A C 1
ATOM 2106 O O . ASP A 1 269 ? -0.301 -9.972 -7.365 1.00 98.12 269 ASP A O 1
ATOM 2110 N N . VAL A 1 270 ? -0.773 -8.528 -5.718 1.00 97.44 270 VAL A N 1
ATOM 2111 C CA . VAL A 1 270 ? -1.541 -9.415 -4.833 1.00 97.44 270 VAL A CA 1
ATOM 2112 C C . VAL A 1 270 ? -2.584 -8.582 -4.076 1.00 97.44 270 VAL A C 1
ATOM 2114 O O . VAL A 1 270 ? -2.517 -7.339 -4.100 1.00 97.44 270 VAL A O 1
ATOM 2117 N N . ASN A 1 271 ? -3.544 -9.234 -3.416 1.00 97.69 271 ASN A N 1
ATOM 2118 C CA . ASN A 1 271 ? -4.473 -8.560 -2.513 1.00 97.69 271 ASN A CA 1
ATOM 2119 C C . ASN A 1 271 ? -3.737 -7.914 -1.325 1.00 97.69 271 ASN A C 1
ATOM 2121 O O . ASN A 1 271 ? -3.001 -8.575 -0.592 1.00 97.69 271 ASN A O 1
ATOM 2125 N N . ARG A 1 272 ? -3.947 -6.606 -1.153 1.00 96.19 272 ARG A N 1
ATOM 2126 C CA . ARG A 1 272 ? -3.347 -5.776 -0.097 1.00 96.19 272 ARG A CA 1
ATOM 2127 C C . ARG A 1 272 ? -4.171 -5.828 1.194 1.00 96.19 272 ARG A C 1
ATOM 2129 O O . ARG A 1 272 ? -5.233 -6.431 1.229 1.00 96.19 272 ARG A O 1
ATOM 2136 N N . ASN A 1 273 ? -3.701 -5.102 2.215 1.00 95.75 273 ASN A N 1
ATOM 2137 C CA . ASN A 1 273 ? -4.416 -4.870 3.477 1.00 95.75 273 ASN A CA 1
ATOM 2138 C C . ASN A 1 273 ? -5.908 -4.575 3.262 1.00 95.75 273 ASN A C 1
ATOM 2140 O O . ASN A 1 273 ? -6.225 -3.669 2.475 1.00 95.75 273 ASN A O 1
ATOM 2144 N N . ILE A 1 274 ? -6.785 -5.291 3.964 1.00 97.81 274 ILE A N 1
ATOM 2145 C CA . ILE A 1 274 ? -8.229 -5.060 3.955 1.00 97.81 274 ILE A CA 1
ATOM 2146 C C . ILE A 1 274 ? -8.544 -3.928 4.927 1.00 97.81 274 ILE A C 1
ATOM 2148 O O . ILE A 1 274 ? -8.296 -4.032 6.125 1.00 97.81 274 ILE A O 1
ATOM 2152 N N . MET A 1 275 ? -9.092 -2.834 4.409 1.00 97.88 275 MET A N 1
ATOM 2153 C CA . MET A 1 275 ? -9.498 -1.700 5.240 1.00 97.88 275 MET A CA 1
ATOM 2154 C C . MET A 1 275 ? -10.922 -1.874 5.776 1.00 97.88 275 MET A C 1
ATOM 2156 O O . MET A 1 275 ? -11.764 -2.501 5.132 1.00 97.88 275 MET A O 1
ATOM 2160 N N . CYS A 1 276 ? -11.198 -1.264 6.923 1.00 97.56 276 CYS A N 1
ATOM 2161 C CA . CYS A 1 276 ? -12.527 -1.137 7.514 1.00 97.56 276 CYS A CA 1
ATOM 2162 C C . CYS A 1 276 ? -12.665 0.255 8.129 1.00 97.56 276 CYS A C 1
ATOM 2164 O O . CYS A 1 276 ? -11.700 0.739 8.717 1.00 97.56 276 CYS A O 1
ATOM 2166 N N . SER A 1 277 ? -13.839 0.888 8.026 1.00 96.44 277 SER A N 1
ATOM 2167 C CA . SER A 1 277 ? -14.127 2.125 8.769 1.00 96.44 277 SER A CA 1
ATOM 2168 C C . SER A 1 277 ? -13.702 1.982 10.222 1.00 96.44 277 SER A C 1
ATOM 2170 O O . SER A 1 277 ? -14.048 0.979 10.833 1.00 96.44 277 SER A O 1
ATOM 2172 N N . SER A 1 278 ? -12.986 2.960 10.777 1.00 91.50 278 SER A N 1
ATOM 2173 C CA . SER A 1 278 ? -12.470 2.893 12.159 1.00 91.50 278 SER A CA 1
ATOM 2174 C C . SER A 1 278 ? -13.526 3.249 13.221 1.00 91.50 278 SER A C 1
ATOM 2176 O O . SER A 1 278 ? -13.288 3.068 14.418 1.00 91.50 278 SER A O 1
ATOM 2178 N N . LEU A 1 279 ? -14.670 3.767 12.754 1.00 85.88 279 LEU A N 1
ATOM 2179 C CA . LEU A 1 279 ? -15.829 4.319 13.464 1.00 85.88 279 LEU A CA 1
ATOM 2180 C C . LEU A 1 279 ? -15.959 3.915 14.952 1.00 85.88 279 LEU A C 1
ATOM 2182 O O . LEU A 1 279 ? -16.497 2.848 15.256 1.00 85.88 279 LEU A O 1
ATOM 2186 N N . PRO A 1 280 ? -15.547 4.784 15.894 1.00 79.25 280 PRO A N 1
ATOM 2187 C CA . PRO A 1 280 ? -15.620 4.484 17.322 1.00 79.25 280 PRO A CA 1
ATOM 2188 C C . PRO A 1 280 ? -17.027 4.620 17.925 1.00 79.25 280 PRO A C 1
ATOM 2190 O O . PRO A 1 280 ? -17.264 4.104 19.001 1.00 79.25 280 PRO A O 1
ATOM 2193 N N . THR A 1 281 ? -17.971 5.302 17.269 1.00 82.31 281 THR A N 1
ATOM 2194 C CA . THR A 1 281 ? -19.278 5.675 17.861 1.00 82.31 281 THR A CA 1
ATOM 2195 C C . THR A 1 281 ? -20.408 4.662 17.645 1.00 82.31 281 THR A C 1
ATOM 2197 O O . THR A 1 281 ? -21.528 4.894 18.093 1.00 82.31 281 THR A O 1
ATOM 2200 N N . GLN A 1 282 ? -20.148 3.581 16.905 1.00 87.81 282 GLN A N 1
ATOM 2201 C CA . GLN A 1 282 ? -21.098 2.489 16.659 1.00 87.81 282 GLN A CA 1
ATOM 2202 C C . GLN A 1 282 ? -20.397 1.145 16.877 1.00 87.81 282 GLN A C 1
ATOM 2204 O O . GLN A 1 282 ? -20.331 0.314 15.966 1.00 87.81 282 GLN A O 1
ATOM 2209 N N . SER A 1 283 ? -19.806 0.963 18.055 1.00 88.88 283 SER A N 1
ATOM 2210 C CA . SER A 1 283 ? -18.884 -0.127 18.381 1.00 88.88 283 SER A CA 1
ATOM 2211 C C . SER A 1 283 ? -19.451 -1.525 18.123 1.00 88.88 283 SER A C 1
ATOM 2213 O O . SER A 1 283 ? -18.746 -2.374 17.570 1.00 88.88 283 SER A O 1
ATOM 2215 N N . ALA A 1 284 ? -20.716 -1.787 18.459 1.00 93.00 284 ALA A N 1
ATOM 2216 C CA . ALA A 1 284 ? -21.341 -3.095 18.265 1.00 93.00 284 ALA A CA 1
ATOM 2217 C C . ALA A 1 284 ? -21.473 -3.441 16.774 1.00 93.00 284 ALA A C 1
ATOM 2219 O O . ALA A 1 284 ? -21.022 -4.500 16.333 1.00 93.00 284 ALA A O 1
ATOM 2220 N N . PHE A 1 285 ? -22.021 -2.516 15.981 1.00 95.75 285 PHE A N 1
ATOM 2221 C CA . PHE A 1 285 ? -22.177 -2.706 14.537 1.00 95.75 285 PHE A CA 1
ATOM 2222 C C . PHE A 1 285 ? -20.825 -2.719 13.814 1.00 95.75 285 PHE A C 1
ATOM 2224 O O . PHE A 1 285 ? -20.593 -3.549 12.936 1.00 95.75 285 PHE A O 1
ATOM 2231 N N . HIS A 1 286 ? -19.906 -1.838 14.220 1.00 95.50 286 HIS A N 1
ATOM 2232 C CA . HIS A 1 286 ? -18.534 -1.819 13.730 1.00 95.50 286 HIS A CA 1
ATOM 2233 C C . HIS A 1 286 ? -17.863 -3.174 13.934 1.00 95.50 286 HIS A C 1
ATOM 2235 O O . HIS A 1 286 ? -17.283 -3.694 12.991 1.00 95.50 286 HIS A O 1
ATOM 2241 N N . LYS A 1 287 ? -17.982 -3.792 15.114 1.00 94.69 287 LYS A N 1
ATOM 2242 C CA . LYS A 1 287 ? -17.372 -5.099 15.396 1.00 94.69 287 LYS A CA 1
ATOM 2243 C C . LYS A 1 287 ? -17.898 -6.212 14.481 1.00 94.69 287 LYS A C 1
ATOM 2245 O O . LYS A 1 287 ? -17.116 -7.067 14.064 1.00 94.69 287 LYS A O 1
ATOM 2250 N N . GLU A 1 288 ? -19.189 -6.194 14.140 1.00 95.94 288 GLU A N 1
ATOM 2251 C CA . GLU A 1 288 ? -19.772 -7.138 13.173 1.00 95.94 288 GLU A CA 1
ATOM 2252 C C . GLU A 1 288 ? -19.177 -6.969 11.769 1.00 95.94 288 GLU A C 1
ATOM 2254 O O . GLU A 1 288 ? -18.832 -7.961 11.129 1.00 95.94 288 GLU A O 1
ATOM 2259 N N . VAL A 1 289 ? -19.028 -5.725 11.302 1.00 97.75 289 VAL A N 1
ATOM 2260 C CA . VAL A 1 289 ? -18.445 -5.409 9.987 1.00 97.75 289 VAL A CA 1
ATOM 2261 C C . VAL A 1 289 ? -16.945 -5.692 9.963 1.00 97.75 289 VAL A C 1
ATOM 2263 O O . VAL A 1 289 ? -16.458 -6.372 9.063 1.00 97.75 289 VAL A O 1
ATOM 2266 N N . TRP A 1 290 ? -16.225 -5.218 10.977 1.00 96.62 290 TRP A N 1
ATOM 2267 C CA . TRP A 1 290 ? -14.780 -5.351 11.131 1.00 96.62 290 TRP A CA 1
ATOM 2268 C C . TRP A 1 290 ? -14.336 -6.809 11.086 1.00 96.62 290 TRP A C 1
ATOM 2270 O O . TRP A 1 290 ? -13.345 -7.106 10.435 1.00 96.62 290 TRP A O 1
ATOM 2280 N N . LYS A 1 291 ? -15.106 -7.749 11.655 1.00 96.94 291 LYS A N 1
ATOM 2281 C CA . LYS A 1 291 ? -14.813 -9.191 11.557 1.00 96.94 291 LYS A CA 1
ATOM 2282 C C . LYS A 1 291 ? -14.577 -9.655 10.112 1.00 96.94 291 LYS A C 1
ATOM 2284 O O . LYS A 1 291 ? -13.761 -10.546 9.880 1.00 96.94 291 LYS A O 1
ATOM 2289 N N . TYR A 1 292 ? -15.273 -9.069 9.137 1.00 98.25 292 TYR A N 1
ATOM 2290 C CA . TYR A 1 292 ? -15.121 -9.446 7.734 1.00 98.25 292 TYR A CA 1
ATOM 2291 C C . TYR A 1 292 ? -13.822 -8.941 7.097 1.00 98.25 292 TYR A C 1
ATOM 2293 O O . TYR A 1 292 ? -13.447 -9.476 6.056 1.00 98.25 292 TYR A O 1
ATOM 2301 N N . SER A 1 293 ? -13.083 -8.007 7.717 1.00 97.25 293 SER A N 1
ATOM 2302 C CA . SER A 1 293 ? -11.738 -7.649 7.244 1.00 97.25 293 SER A CA 1
ATOM 2303 C C . SER A 1 293 ? -10.817 -8.859 7.346 1.00 97.25 293 SER A C 1
ATOM 2305 O O . SER A 1 293 ? -10.171 -9.218 6.363 1.00 97.25 293 SER A O 1
ATOM 2307 N N . GLN A 1 294 ? -10.847 -9.539 8.495 1.00 95.94 294 GLN A N 1
ATOM 2308 C CA . GLN A 1 294 ? -10.065 -10.739 8.751 1.00 95.94 294 GLN A CA 1
ATOM 2309 C C . GLN A 1 294 ? -10.545 -11.910 7.892 1.00 95.94 294 GLN A C 1
ATOM 2311 O O . GLN A 1 294 ? -9.732 -12.536 7.226 1.00 95.94 294 GLN A O 1
ATOM 2316 N N . VAL A 1 295 ? -11.862 -12.152 7.814 1.00 98.25 295 VAL A N 1
ATOM 2317 C CA . VAL A 1 295 ? -12.417 -13.248 6.991 1.00 98.25 295 VAL A CA 1
ATOM 2318 C C . VAL A 1 295 ? -11.994 -13.117 5.526 1.00 98.25 295 VAL A C 1
ATOM 2320 O O . VAL A 1 295 ? -11.570 -14.095 4.919 1.00 98.25 295 VAL A O 1
ATOM 2323 N N . ILE A 1 296 ? -12.086 -11.917 4.944 1.00 98.56 296 ILE A N 1
ATOM 2324 C CA . ILE A 1 296 ? -11.657 -11.682 3.557 1.00 98.56 296 ILE A CA 1
ATOM 2325 C C . ILE A 1 296 ? -10.132 -11.782 3.441 1.00 98.56 296 ILE A C 1
ATOM 2327 O O . ILE A 1 296 ? -9.627 -12.315 2.454 1.00 98.56 296 ILE A O 1
ATOM 2331 N N . SER A 1 297 ? -9.395 -11.258 4.423 1.00 96.25 297 SER A N 1
ATOM 2332 C CA . SER A 1 297 ? -7.934 -11.286 4.421 1.00 96.25 297 SER A CA 1
ATOM 2333 C C . SER A 1 297 ? -7.386 -12.709 4.422 1.00 96.25 297 SER A C 1
ATOM 2335 O O . SER A 1 297 ? -6.592 -13.025 3.537 1.00 96.25 297 SER A O 1
ATOM 2337 N N . ASP A 1 298 ? -7.855 -13.548 5.349 1.00 96.06 298 ASP A N 1
ATOM 2338 C CA . ASP A 1 298 ? -7.456 -14.950 5.496 1.00 96.06 298 ASP A CA 1
ATOM 2339 C C . ASP A 1 298 ? -7.806 -15.750 4.243 1.00 96.06 298 ASP A C 1
ATOM 2341 O O . ASP A 1 298 ? -6.991 -16.517 3.737 1.00 96.06 298 ASP A O 1
ATOM 2345 N N . HIS A 1 299 ? -9.004 -15.518 3.698 1.00 97.81 299 HIS A N 1
ATOM 2346 C CA . HIS A 1 299 ? -9.490 -16.212 2.507 1.00 97.81 299 HIS A CA 1
ATOM 2347 C C . HIS A 1 299 ? -8.669 -15.899 1.249 1.00 97.81 299 HIS A C 1
ATOM 2349 O O . HIS A 1 299 ? -8.498 -16.752 0.384 1.00 97.81 299 HIS A O 1
ATOM 2355 N N . LEU A 1 300 ? -8.157 -14.670 1.137 1.00 97.44 300 LEU A N 1
ATOM 2356 C CA . LEU A 1 300 ? -7.405 -14.197 -0.030 1.00 97.44 300 LEU A CA 1
ATOM 2357 C C . LEU A 1 300 ? -5.893 -14.122 0.214 1.00 97.44 300 LEU A C 1
ATOM 2359 O O . LEU A 1 300 ? -5.178 -13.519 -0.594 1.00 97.44 300 LEU A O 1
ATOM 2363 N N . LEU A 1 301 ? -5.384 -14.656 1.323 1.00 94.81 301 LEU A N 1
ATOM 2364 C CA . LEU A 1 301 ? -3.951 -14.660 1.593 1.00 94.81 301 LEU A CA 1
ATOM 2365 C C . LEU A 1 301 ? -3.248 -15.670 0.661 1.00 94.81 301 LEU A C 1
ATOM 2367 O O . LEU A 1 301 ? -3.778 -16.760 0.443 1.00 94.81 301 LEU A O 1
ATOM 2371 N N . PRO A 1 302 ? -2.079 -15.331 0.082 1.00 93.69 302 PRO A N 1
ATOM 2372 C CA . PRO A 1 302 ? -1.265 -16.307 -0.641 1.00 93.69 302 PRO A CA 1
ATOM 2373 C C . PRO A 1 302 ? -0.883 -17.491 0.246 1.00 93.69 302 PRO A C 1
ATOM 2375 O O . PRO A 1 302 ? -0.699 -17.320 1.453 1.00 93.69 302 PRO A O 1
ATOM 2378 N N . GLN A 1 303 ? -0.739 -18.668 -0.359 1.00 91.62 303 GLN A N 1
ATOM 2379 C CA . GLN A 1 303 ? -0.424 -19.912 0.353 1.00 91.62 303 GLN A CA 1
ATOM 2380 C C . GLN A 1 303 ? 1.040 -20.358 0.203 1.00 91.62 303 GLN A C 1
ATOM 2382 O O . GLN A 1 303 ? 1.420 -21.370 0.785 1.00 91.62 303 GLN A O 1
ATOM 2387 N N . THR A 1 304 ? 1.870 -19.603 -0.525 1.00 89.44 304 THR A N 1
ATOM 2388 C CA . THR A 1 304 ? 3.311 -19.851 -0.676 1.00 89.44 304 THR A CA 1
ATOM 2389 C C . THR A 1 304 ? 4.035 -19.908 0.669 1.00 89.44 304 THR A C 1
ATOM 2391 O O . THR A 1 304 ? 3.834 -19.069 1.558 1.00 89.44 304 THR A O 1
ATOM 2394 N N . THR A 1 305 ? 4.951 -20.865 0.814 1.00 90.25 305 THR A N 1
ATOM 2395 C CA . THR A 1 305 ? 5.810 -20.976 1.998 1.00 90.25 305 THR A CA 1
ATOM 2396 C C . THR A 1 305 ? 7.036 -20.063 1.924 1.00 90.25 305 THR A C 1
ATOM 2398 O O . THR A 1 305 ? 7.691 -19.854 2.949 1.00 90.25 305 THR A O 1
ATOM 2401 N N . ALA A 1 306 ? 7.308 -19.436 0.769 1.00 92.44 306 ALA A N 1
ATOM 2402 C CA . ALA A 1 306 ? 8.505 -18.627 0.515 1.00 92.44 306 ALA A CA 1
ATOM 2403 C C . ALA A 1 306 ? 8.764 -17.551 1.582 1.00 92.44 306 ALA A C 1
ATOM 2405 O O . ALA A 1 306 ? 9.908 -17.290 1.948 1.00 92.44 306 ALA A O 1
ATOM 2406 N N . TYR A 1 307 ? 7.713 -16.923 2.121 1.00 93.75 307 TYR A N 1
ATOM 2407 C CA . TYR A 1 307 ? 7.877 -15.937 3.190 1.00 93.75 307 TYR A CA 1
ATOM 2408 C C . TYR A 1 307 ? 8.507 -16.535 4.452 1.00 93.75 307 TYR A C 1
ATOM 2410 O O . TYR A 1 307 ? 9.451 -15.969 5.001 1.00 93.75 307 TYR A O 1
ATOM 2418 N N . HIS A 1 308 ? 7.979 -17.670 4.908 1.00 91.38 308 HIS A N 1
ATOM 2419 C CA . HIS A 1 308 ? 8.433 -18.321 6.132 1.00 91.38 308 HIS A CA 1
ATOM 2420 C C . HIS A 1 308 ? 9.854 -18.863 5.945 1.00 91.38 308 HIS A C 1
ATOM 2422 O O . HIS A 1 308 ? 10.701 -18.653 6.808 1.00 91.38 308 HIS A O 1
ATOM 2428 N N . GLU A 1 309 ? 10.134 -19.459 4.784 1.00 90.50 309 GLU A N 1
ATOM 2429 C CA . GLU A 1 309 ? 11.455 -19.986 4.429 1.00 90.50 309 GLU A CA 1
ATOM 2430 C C . GLU A 1 309 ? 12.541 -18.908 4.435 1.00 90.50 309 GLU A C 1
ATOM 2432 O O . GLU A 1 309 ? 13.597 -19.100 5.036 1.00 90.50 309 GLU A O 1
ATOM 2437 N N . ILE A 1 310 ? 12.277 -17.760 3.806 1.00 92.19 310 ILE A N 1
ATOM 2438 C CA . ILE A 1 310 ? 13.273 -16.693 3.657 1.00 92.19 310 ILE A CA 1
ATOM 2439 C C . ILE A 1 310 ? 13.468 -15.932 4.973 1.00 92.19 310 ILE A C 1
ATOM 2441 O O . ILE A 1 310 ? 14.597 -15.649 5.378 1.00 92.19 310 ILE A O 1
ATOM 2445 N N . TRP A 1 311 ? 12.373 -15.564 5.642 1.00 93.75 311 TRP A N 1
ATOM 2446 C CA . TRP A 1 311 ? 12.433 -14.579 6.723 1.00 93.75 311 TRP A CA 1
ATOM 2447 C C . TRP A 1 311 ? 12.413 -15.186 8.120 1.00 93.75 311 TRP A C 1
ATOM 2449 O O . TRP A 1 311 ? 12.985 -14.593 9.032 1.00 93.75 311 TRP A O 1
ATOM 2459 N N . LEU A 1 312 ? 11.765 -16.335 8.312 1.00 90.06 312 LEU A N 1
ATOM 2460 C CA . LEU A 1 312 ? 11.498 -16.887 9.645 1.00 90.06 312 LEU A CA 1
ATOM 2461 C C . LEU A 1 312 ? 12.353 -18.110 9.986 1.00 90.06 312 LEU A C 1
ATOM 2463 O O . LEU A 1 312 ? 12.324 -18.557 11.128 1.00 90.06 312 LEU A O 1
ATOM 2467 N N . THR A 1 313 ? 13.133 -18.627 9.037 1.00 80.06 313 THR A N 1
ATOM 2468 C CA . THR A 1 313 ? 14.110 -19.685 9.313 1.00 80.06 313 THR A CA 1
ATOM 2469 C C . THR A 1 313 ? 15.326 -19.105 10.040 1.00 80.06 313 THR A C 1
ATOM 2471 O O . THR A 1 313 ? 15.939 -18.140 9.564 1.00 80.06 313 THR A O 1
ATOM 2474 N N . ASP A 1 314 ? 15.674 -19.701 11.181 1.00 66.56 314 ASP A N 1
ATOM 2475 C CA . ASP A 1 314 ? 16.875 -19.359 11.947 1.00 66.56 314 ASP A CA 1
ATOM 2476 C C . ASP A 1 314 ? 18.150 -19.695 11.155 1.00 66.56 314 ASP A C 1
ATOM 2478 O O . ASP A 1 314 ? 18.177 -20.639 10.361 1.00 66.56 314 ASP A O 1
ATOM 2482 N N . ASP A 1 315 ? 19.223 -18.937 11.394 1.00 60.00 315 ASP A N 1
ATOM 2483 C CA . ASP A 1 315 ? 20.493 -19.071 10.661 1.00 60.00 315 ASP A CA 1
ATOM 2484 C C . 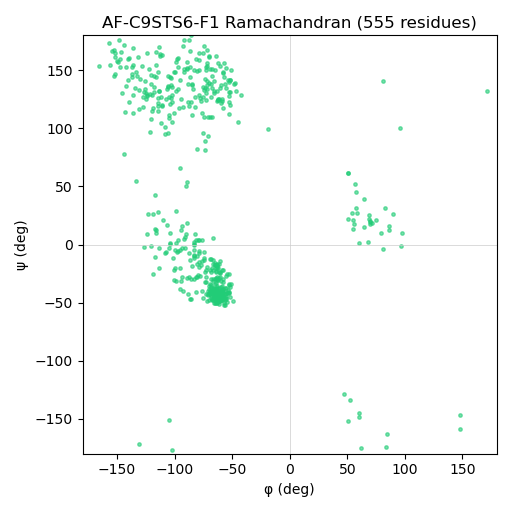ASP A 1 315 ? 21.194 -20.429 10.905 1.00 60.00 315 ASP A C 1
ATOM 2486 O O . ASP A 1 315 ? 21.995 -20.871 10.085 1.00 60.00 315 ASP A O 1
ATOM 2490 N N . ASP A 1 316 ? 20.823 -21.150 11.971 1.00 57.59 316 ASP A N 1
ATOM 2491 C CA . ASP A 1 316 ? 21.323 -22.496 12.298 1.00 57.59 316 ASP A CA 1
ATOM 2492 C C . ASP A 1 316 ? 20.630 -23.632 11.518 1.00 57.59 316 ASP A C 1
ATOM 2494 O O . ASP A 1 316 ? 20.875 -24.812 11.790 1.00 57.59 316 ASP A O 1
ATOM 2498 N N . ASN A 1 317 ? 19.719 -23.328 10.582 1.00 50.31 317 ASN A N 1
ATOM 2499 C CA . ASN A 1 317 ? 18.944 -24.331 9.833 1.00 50.31 317 ASN A CA 1
ATOM 2500 C C . ASN A 1 317 ? 18.160 -25.325 10.724 1.00 50.31 317 ASN A C 1
ATOM 2502 O O . ASN A 1 317 ? 17.651 -26.346 10.241 1.00 50.31 317 ASN A O 1
ATOM 2506 N N . LYS A 1 318 ? 18.015 -25.047 12.029 1.00 49.78 318 LYS A N 1
ATOM 2507 C CA . LYS A 1 318 ? 17.111 -25.786 12.912 1.00 49.78 318 LYS A CA 1
ATOM 2508 C C . LYS A 1 318 ? 15.694 -25.401 12.526 1.00 49.78 318 LYS A C 1
ATOM 2510 O O . LYS A 1 318 ? 15.165 -24.388 12.955 1.00 49.78 318 LYS A O 1
ATOM 2515 N N . LYS A 1 319 ? 15.121 -26.221 11.648 1.00 46.19 319 LYS A N 1
ATOM 2516 C CA . LYS A 1 319 ? 13.774 -26.087 11.102 1.00 46.19 319 LYS A CA 1
ATOM 2517 C C . LYS A 1 319 ? 12.757 -25.763 12.199 1.00 46.19 319 LYS A C 1
ATOM 2519 O O . LYS A 1 319 ? 12.300 -26.663 12.901 1.00 46.19 319 LYS A O 1
ATOM 2524 N N . THR A 1 320 ? 12.299 -24.521 12.260 1.00 44.31 320 THR A N 1
ATOM 2525 C CA . THR A 1 320 ? 10.965 -24.224 12.783 1.00 44.31 320 THR A CA 1
ATOM 2526 C C . THR A 1 320 ? 10.003 -24.515 11.636 1.00 44.31 320 THR A C 1
ATOM 2528 O O . THR A 1 320 ? 9.677 -23.660 10.820 1.00 44.31 320 THR A O 1
ATOM 2531 N N . GLN A 1 321 ? 9.664 -25.793 11.473 1.00 43.59 321 GLN A N 1
ATOM 2532 C CA . GLN A 1 321 ? 8.805 -26.270 10.395 1.00 43.59 321 GLN A CA 1
ATOM 2533 C C . GLN A 1 321 ? 7.354 -25.892 10.730 1.00 43.59 321 GLN A C 1
ATOM 2535 O O . GLN A 1 321 ? 6.706 -26.585 11.509 1.00 43.59 321 GLN A O 1
ATOM 2540 N N . VAL A 1 322 ? 6.862 -24.767 10.196 1.00 46.47 322 VAL A N 1
ATOM 2541 C CA . VAL A 1 322 ? 5.503 -24.268 10.501 1.00 46.47 322 VAL A CA 1
ATOM 2542 C C . VAL A 1 322 ? 4.479 -24.621 9.405 1.00 46.47 322 VAL A C 1
ATOM 2544 O O . VAL A 1 322 ? 3.292 -24.690 9.704 1.00 46.47 322 VAL A O 1
ATOM 2547 N N . ALA A 1 323 ? 4.901 -24.928 8.166 1.00 38.81 323 ALA A N 1
ATOM 2548 C CA . ALA A 1 323 ? 4.021 -25.428 7.095 1.00 38.81 323 ALA A CA 1
ATOM 2549 C C . ALA A 1 323 ? 4.794 -26.024 5.893 1.00 38.81 323 ALA A C 1
ATOM 2551 O O . ALA A 1 323 ? 5.907 -25.593 5.610 1.00 38.81 323 ALA A O 1
ATOM 2552 N N . GLY A 1 324 ? 4.157 -26.961 5.167 1.00 42.41 324 GLY A N 1
ATOM 2553 C CA . GLY A 1 324 ? 4.508 -27.369 3.793 1.00 42.41 324 GLY A CA 1
ATOM 2554 C C . GLY A 1 324 ? 5.407 -28.608 3.646 1.00 42.41 324 GLY A C 1
ATOM 2555 O O . GLY A 1 324 ? 6.623 -28.513 3.734 1.00 42.41 324 GLY A O 1
ATOM 2556 N N . ASN A 1 325 ? 4.816 -29.772 3.344 1.00 40.84 325 ASN A N 1
ATOM 2557 C CA . ASN A 1 325 ? 5.520 -30.973 2.841 1.00 40.84 325 ASN A CA 1
ATOM 2558 C C . ASN A 1 325 ? 5.515 -31.042 1.297 1.00 40.84 325 ASN A C 1
ATOM 2560 O O . ASN A 1 325 ? 5.714 -32.111 0.718 1.00 40.84 325 ASN A O 1
ATOM 2564 N N . ALA A 1 326 ? 5.210 -29.938 0.612 1.00 47.69 326 ALA A N 1
ATOM 2565 C CA . ALA A 1 326 ? 5.089 -29.938 -0.837 1.00 47.69 326 ALA A CA 1
ATOM 2566 C C . ALA A 1 326 ? 6.475 -29.804 -1.485 1.00 47.69 326 ALA A C 1
ATOM 2568 O O . ALA A 1 326 ? 7.224 -28.882 -1.187 1.00 47.69 326 ALA A O 1
ATOM 2569 N N . VAL A 1 327 ? 6.805 -30.728 -2.393 1.00 51.09 327 VAL A N 1
ATOM 2570 C CA . VAL A 1 327 ? 8.030 -30.684 -3.223 1.00 51.09 327 VAL A CA 1
ATOM 2571 C C . VAL A 1 327 ? 8.023 -29.461 -4.160 1.00 51.09 327 VAL A C 1
ATOM 2573 O O . VAL A 1 327 ? 9.072 -29.022 -4.620 1.00 51.09 327 VAL A O 1
ATOM 2576 N N . GLN A 1 328 ? 6.841 -28.889 -4.407 1.00 62.12 328 GLN A N 1
ATOM 2577 C CA . GLN A 1 328 ? 6.615 -27.670 -5.172 1.00 62.12 328 GLN A CA 1
ATOM 2578 C C . GLN A 1 328 ? 5.429 -26.918 -4.556 1.00 62.12 328 GLN A C 1
ATOM 2580 O O . GLN A 1 328 ? 4.382 -27.521 -4.319 1.00 62.12 328 GLN A O 1
ATOM 2585 N N . ASP A 1 329 ? 5.594 -25.621 -4.291 1.00 72.44 329 ASP A N 1
ATOM 2586 C CA . ASP A 1 329 ? 4.501 -24.769 -3.817 1.00 72.44 329 ASP A CA 1
ATOM 2587 C C . ASP A 1 329 ? 3.355 -24.706 -4.835 1.00 72.44 329 ASP A C 1
ATOM 2589 O O . ASP A 1 329 ? 3.548 -24.854 -6.044 1.00 72.44 329 ASP A O 1
ATOM 2593 N N . PHE A 1 330 ? 2.145 -24.456 -4.339 1.00 82.62 330 PHE A N 1
ATOM 2594 C CA . PHE A 1 330 ? 0.960 -24.266 -5.165 1.00 82.62 330 PHE A CA 1
ATOM 2595 C C . PHE A 1 330 ? 0.149 -23.078 -4.654 1.00 82.62 330 PHE A C 1
ATOM 2597 O O . PHE A 1 330 ? -0.197 -23.003 -3.480 1.00 82.62 330 PHE A O 1
ATOM 2604 N N . GLU A 1 331 ? -0.184 -22.161 -5.561 1.00 91.69 331 GLU A N 1
ATOM 2605 C CA . GLU A 1 331 ? -1.020 -20.996 -5.277 1.00 91.69 331 GLU A CA 1
ATOM 2606 C C . GLU A 1 331 ? -2.422 -21.191 -5.876 1.00 91.69 331 GLU A C 1
ATOM 2608 O O . GLU A 1 331 ? -2.618 -20.896 -7.061 1.00 91.69 331 GLU A O 1
ATOM 2613 N N . PRO A 1 332 ? -3.420 -21.662 -5.103 1.00 91.94 332 PRO A N 1
ATOM 2614 C CA . PRO A 1 332 ? -4.727 -22.052 -5.643 1.00 91.94 332 PRO A CA 1
ATOM 2615 C C . PRO A 1 332 ? -5.494 -20.888 -6.275 1.00 91.94 332 PRO A C 1
ATOM 2617 O O . PRO A 1 332 ? -6.160 -21.052 -7.297 1.00 91.94 332 PRO A O 1
ATOM 2620 N N . LEU A 1 333 ? -5.397 -19.699 -5.675 1.00 95.12 333 LEU A N 1
ATOM 2621 C CA . LEU A 1 333 ? -6.074 -18.502 -6.171 1.00 95.12 333 LEU A CA 1
ATOM 2622 C C . LEU A 1 333 ? -5.185 -17.691 -7.110 1.00 95.12 333 LEU A C 1
ATOM 2624 O O . LEU A 1 333 ? -5.665 -17.175 -8.116 1.00 95.12 333 LEU A O 1
ATOM 2628 N N . TYR A 1 334 ? -3.898 -17.568 -6.800 1.00 96.88 334 TYR A N 1
ATOM 2629 C CA . TYR A 1 334 ? -3.001 -16.647 -7.493 1.00 96.88 334 TYR A CA 1
ATOM 2630 C C . TYR A 1 334 ? -2.319 -17.266 -8.715 1.00 96.88 334 TYR A C 1
ATOM 2632 O O . TYR A 1 334 ? -2.031 -16.547 -9.673 1.00 96.88 334 TYR A O 1
ATOM 2640 N N . GLY A 1 335 ? -2.101 -18.582 -8.717 1.00 94.75 335 GLY A N 1
ATOM 2641 C CA . GLY A 1 335 ? -1.281 -19.249 -9.720 1.00 94.75 335 GLY A CA 1
ATOM 2642 C C . GLY A 1 335 ? 0.179 -18.761 -9.718 1.00 94.75 335 GLY A C 1
ATOM 2643 O O . GLY A 1 335 ? 0.573 -17.936 -8.891 1.00 94.75 3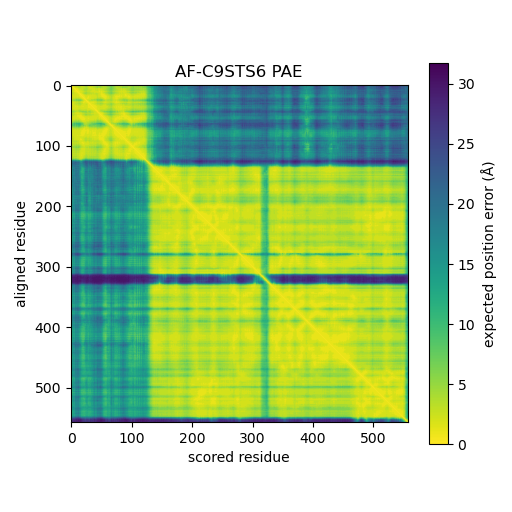35 GLY A O 1
ATOM 2644 N N . PRO A 1 336 ? 1.004 -19.233 -10.668 1.00 92.12 336 PRO A N 1
ATOM 2645 C CA . PRO A 1 336 ? 2.436 -18.913 -10.714 1.00 92.12 336 PRO A CA 1
ATOM 2646 C C . PRO A 1 336 ? 2.722 -17.433 -11.013 1.00 92.12 336 PRO A C 1
ATOM 2648 O O . PRO A 1 336 ? 3.787 -16.918 -10.685 1.00 92.12 336 PRO A O 1
ATOM 2651 N N . THR A 1 337 ? 1.771 -16.727 -11.627 1.00 93.62 337 THR A N 1
ATOM 2652 C CA . THR A 1 337 ? 1.928 -15.327 -12.040 1.00 93.62 337 THR A CA 1
ATOM 2653 C C . THR A 1 337 ? 1.201 -14.343 -11.134 1.00 93.62 337 THR A C 1
ATOM 2655 O O . THR A 1 337 ? 1.251 -13.143 -11.402 1.00 93.62 337 THR A O 1
ATOM 2658 N N . TYR A 1 338 ? 0.528 -14.788 -10.070 1.00 97.81 338 TYR A N 1
ATOM 2659 C CA . TYR A 1 338 ? -0.259 -13.911 -9.199 1.00 97.81 338 TYR A CA 1
ATOM 2660 C C . TYR A 1 338 ? -1.227 -13.010 -9.997 1.00 97.81 338 TYR A C 1
ATOM 2662 O O . TYR A 1 338 ? -1.687 -13.361 -11.090 1.00 97.81 338 TYR A O 1
ATOM 2670 N N . LEU A 1 339 ? -1.573 -11.831 -9.476 1.00 98.50 339 LEU A N 1
ATOM 2671 C CA . LEU A 1 339 ? -2.420 -10.883 -10.194 1.00 98.50 339 LEU A CA 1
ATOM 2672 C C . LEU A 1 339 ? -1.600 -10.065 -11.210 1.00 98.50 339 LEU A C 1
ATOM 2674 O O . LEU A 1 339 ? -0.384 -9.916 -11.054 1.00 98.50 339 LEU A O 1
ATOM 2678 N N . PRO A 1 340 ? -2.253 -9.460 -12.220 1.00 97.88 340 PRO A N 1
ATOM 2679 C CA . PRO A 1 340 ? -1.593 -8.517 -13.128 1.00 97.88 340 PRO A CA 1
ATOM 2680 C C . PRO A 1 340 ? -1.057 -7.269 -12.403 1.00 97.88 340 PRO A C 1
ATOM 2682 O O . PRO A 1 340 ? -0.058 -6.659 -12.795 1.00 97.88 340 PRO A O 1
ATOM 2685 N N . ARG A 1 341 ? -1.729 -6.860 -11.315 1.00 98.31 341 ARG A N 1
ATOM 2686 C CA . ARG A 1 341 ? -1.352 -5.701 -10.502 1.00 98.31 341 ARG A CA 1
ATOM 2687 C C . ARG A 1 341 ? -1.913 -5.792 -9.080 1.00 98.31 341 ARG A C 1
ATOM 2689 O O . ARG A 1 341 ? -2.703 -6.672 -8.766 1.00 98.31 341 ARG A O 1
ATOM 2696 N N . LYS A 1 342 ? -1.508 -4.855 -8.211 1.00 97.88 342 LYS A N 1
ATOM 2697 C CA . LYS A 1 342 ? -2.056 -4.680 -6.852 1.00 97.88 342 LYS A CA 1
ATOM 2698 C C . LYS A 1 342 ? -3.594 -4.694 -6.853 1.00 97.88 342 LYS A C 1
ATOM 2700 O O . LYS A 1 342 ? -4.195 -4.019 -7.690 1.00 97.88 342 LYS A O 1
ATOM 2705 N N . PHE A 1 343 ? -4.181 -5.355 -5.860 1.00 98.75 343 PHE A N 1
ATOM 2706 C CA . PHE A 1 343 ? -5.628 -5.454 -5.669 1.00 98.75 343 PHE A CA 1
ATOM 2707 C C . PHE A 1 343 ? -6.000 -4.969 -4.266 1.00 98.75 343 PHE A C 1
ATOM 2709 O O . PHE A 1 343 ? -5.332 -5.306 -3.291 1.00 98.75 343 PHE A O 1
ATOM 2716 N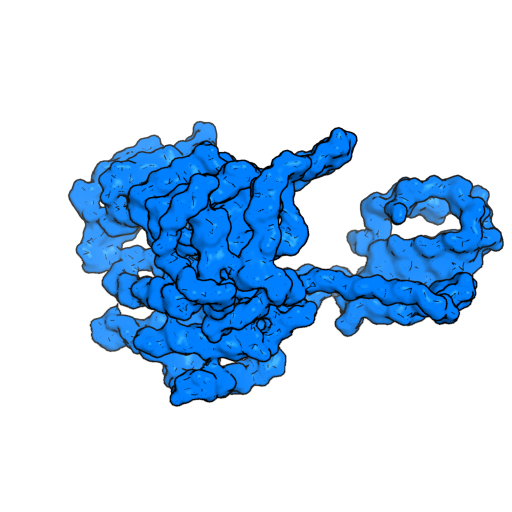 N . LYS A 1 344 ? -6.987 -4.083 -4.163 1.00 98.69 344 LYS A N 1
ATOM 2717 C CA . LYS A 1 344 ? -7.312 -3.348 -2.940 1.00 98.69 344 LYS A CA 1
ATOM 2718 C C . LYS A 1 344 ? -8.781 -3.511 -2.597 1.00 98.69 344 LYS A C 1
ATOM 2720 O O . LYS A 1 344 ? -9.637 -3.150 -3.399 1.00 98.69 344 LYS A O 1
ATOM 2725 N N . ILE A 1 345 ? -9.044 -3.927 -1.367 1.00 98.81 345 ILE A N 1
ATOM 2726 C CA . ILE A 1 345 ? -10.393 -4.073 -0.827 1.00 98.81 345 ILE A CA 1
ATOM 2727 C C . ILE A 1 345 ? -10.552 -3.126 0.363 1.00 98.81 345 ILE A C 1
ATOM 2729 O O . ILE A 1 345 ? -9.589 -2.864 1.095 1.00 98.81 345 ILE A O 1
ATOM 2733 N N . THR A 1 346 ? -11.747 -2.572 0.527 1.00 98.56 346 THR A N 1
ATOM 2734 C CA . THR A 1 346 ? -12.098 -1.736 1.674 1.00 98.56 346 THR A CA 1
ATOM 2735 C C . THR A 1 346 ? -13.567 -1.892 2.046 1.00 98.56 346 THR A C 1
ATOM 2737 O O . THR A 1 346 ? -14.396 -2.175 1.179 1.00 98.56 346 THR A O 1
ATOM 2740 N N . MET A 1 347 ? -13.885 -1.676 3.320 1.00 98.62 347 MET A N 1
ATOM 2741 C CA . MET A 1 347 ? -15.247 -1.610 3.836 1.00 98.62 347 MET A CA 1
ATOM 2742 C C . MET A 1 347 ? -15.531 -0.226 4.422 1.00 98.62 347 MET A C 1
ATOM 2744 O O . MET A 1 347 ? -14.716 0.309 5.176 1.00 98.62 347 MET A O 1
ATOM 2748 N N . ALA A 1 348 ? -16.697 0.328 4.102 1.00 98.12 348 ALA A N 1
ATOM 2749 C CA . ALA A 1 348 ? -17.213 1.558 4.689 1.00 98.12 348 ALA A CA 1
ATOM 2750 C C . ALA A 1 348 ? -18.508 1.302 5.468 1.00 98.12 348 ALA A C 1
ATOM 2752 O O . ALA A 1 348 ? -19.347 0.492 5.056 1.00 98.12 348 ALA A O 1
ATOM 2753 N N . ILE A 1 349 ? -18.676 2.022 6.578 1.00 97.75 349 ILE A N 1
ATOM 2754 C CA . ILE A 1 349 ? -19.855 1.973 7.445 1.00 97.75 349 ILE A CA 1
ATOM 2755 C C . ILE A 1 349 ? -20.619 3.302 7.341 1.00 97.75 349 ILE A C 1
ATOM 2757 O O . ILE A 1 349 ? -20.211 4.300 7.941 1.00 97.75 349 ILE A O 1
ATOM 2761 N N . PRO A 1 350 ? -21.761 3.334 6.628 1.00 96.75 350 PRO A N 1
ATOM 2762 C CA . PRO A 1 350 ? -22.627 4.505 6.581 1.00 96.75 350 PRO A CA 1
ATOM 2763 C C . PRO A 1 350 ? -23.012 5.036 7.981 1.00 96.75 350 PRO A C 1
ATOM 2765 O O . PRO A 1 350 ? -23.287 4.245 8.887 1.00 96.75 350 PRO A O 1
ATOM 2768 N N . PRO A 1 351 ? -23.080 6.368 8.171 1.00 95.19 351 PRO A N 1
ATOM 2769 C CA . PRO A 1 351 ? -22.976 7.396 7.139 1.00 95.19 351 PRO A CA 1
ATOM 2770 C C . PRO A 1 351 ? -21.543 7.881 6.853 1.00 95.19 351 PRO A C 1
ATOM 2772 O O . PRO A 1 351 ? -21.377 8.943 6.257 1.00 95.19 351 PRO A O 1
ATOM 2775 N N . HIS A 1 352 ? -20.506 7.137 7.241 1.00 94.88 352 HIS A N 1
ATOM 2776 C CA . HIS A 1 352 ? -19.111 7.544 7.067 1.00 94.88 352 HIS A CA 1
ATOM 2777 C C . HIS A 1 352 ? -18.422 6.775 5.931 1.00 94.88 352 HIS A C 1
ATOM 2779 O O . HIS A 1 352 ? -18.564 5.563 5.795 1.00 94.88 352 HIS A O 1
ATOM 2785 N N . ASN A 1 353 ? -17.668 7.504 5.113 1.00 96.88 353 ASN A N 1
ATOM 2786 C CA . ASN A 1 353 ? -16.820 6.993 4.038 1.00 96.88 353 ASN A CA 1
ATOM 2787 C C . ASN A 1 353 ? -15.338 7.321 4.310 1.00 96.88 353 ASN A C 1
ATOM 2789 O O . ASN A 1 353 ? -14.607 7.753 3.423 1.00 96.88 353 ASN A O 1
ATOM 2793 N N . ASP A 1 354 ? -14.908 7.154 5.560 1.00 95.00 354 ASP A N 1
ATOM 2794 C CA . ASP A 1 354 ? -13.541 7.382 6.060 1.00 95.00 354 ASP A CA 1
ATOM 2795 C C . ASP A 1 354 ? -12.480 6.487 5.395 1.00 95.00 354 ASP A C 1
ATOM 2797 O O . ASP A 1 354 ? -11.285 6.771 5.447 1.00 95.00 354 ASP A O 1
ATOM 2801 N N . THR A 1 355 ? -12.905 5.412 4.730 1.00 96.19 355 THR A N 1
ATOM 2802 C CA . THR A 1 355 ? -12.019 4.516 3.977 1.00 96.19 355 THR A CA 1
ATOM 2803 C C . THR A 1 355 ? -11.974 4.779 2.473 1.00 96.19 355 THR A C 1
ATOM 2805 O O . THR A 1 355 ? -11.285 4.052 1.755 1.00 96.19 355 THR A O 1
ATOM 2808 N N . ASP A 1 356 ? -12.700 5.791 1.991 1.00 97.19 356 ASP A N 1
ATOM 2809 C CA . ASP A 1 356 ? -12.822 6.143 0.574 1.00 97.19 356 ASP A CA 1
ATOM 2810 C C . ASP A 1 356 ? -13.195 4.937 -0.319 1.00 97.19 356 ASP A C 1
ATOM 2812 O O . ASP A 1 356 ? -12.459 4.491 -1.211 1.00 97.19 356 ASP A O 1
ATOM 2816 N N . VAL A 1 357 ? -14.372 4.365 -0.040 1.00 98.12 357 VAL A N 1
ATOM 2817 C CA . VAL A 1 357 ? -14.868 3.090 -0.588 1.00 98.12 357 VAL A CA 1
ATOM 2818 C C . VAL A 1 357 ? -14.895 3.035 -2.115 1.00 98.12 357 VAL A C 1
ATOM 2820 O O . VAL A 1 357 ? -14.747 1.968 -2.707 1.00 98.12 357 VAL A O 1
ATOM 2823 N N . TYR A 1 358 ? -15.023 4.187 -2.768 1.00 98.38 358 TYR A N 1
ATOM 2824 C CA . TYR A 1 358 ? -15.103 4.294 -4.219 1.00 98.38 358 TYR A CA 1
ATOM 2825 C C . TYR A 1 358 ? -13.742 4.177 -4.918 1.00 98.38 358 TYR A C 1
ATOM 2827 O O . TYR A 1 358 ? -13.706 3.878 -6.109 1.00 98.38 358 TYR A O 1
ATOM 2835 N N . ALA A 1 359 ? -12.622 4.380 -4.218 1.00 97.81 359 ALA A N 1
ATOM 2836 C CA . ALA A 1 359 ? -11.280 4.451 -4.811 1.00 97.81 359 ALA A CA 1
ATOM 2837 C C . ALA A 1 359 ? -10.536 3.097 -4.902 1.00 97.81 359 ALA A C 1
ATOM 2839 O O . ALA A 1 359 ? -9.334 3.046 -5.204 1.00 97.81 359 ALA A O 1
ATOM 2840 N N . HIS A 1 360 ? -11.231 1.994 -4.621 1.00 98.56 360 HIS A N 1
ATOM 2841 C CA . HIS A 1 360 ? -10.662 0.665 -4.397 1.00 98.56 360 HIS A CA 1
ATOM 2842 C C . HIS A 1 360 ? -11.102 -0.350 -5.454 1.00 98.56 360 HIS A C 1
ATOM 2844 O O . HIS A 1 360 ? -12.170 -0.201 -6.041 1.00 98.56 360 HIS A O 1
ATOM 2850 N N . ASP A 1 361 ? -10.292 -1.393 -5.689 1.00 98.88 361 ASP A N 1
ATOM 2851 C CA . ASP A 1 361 ? -10.653 -2.446 -6.648 1.00 98.88 361 ASP A CA 1
ATOM 2852 C C . ASP A 1 361 ? -11.969 -3.112 -6.223 1.00 98.88 361 ASP A C 1
ATOM 2854 O O . ASP A 1 361 ? -12.831 -3.304 -7.072 1.00 98.88 361 ASP A O 1
ATOM 2858 N N . ILE A 1 362 ? -12.162 -3.351 -4.918 1.00 98.94 362 ILE A N 1
ATOM 2859 C CA . ILE A 1 362 ? -13.464 -3.676 -4.323 1.00 98.94 362 ILE A CA 1
ATOM 2860 C C . ILE A 1 362 ? -13.784 -2.687 -3.203 1.00 98.94 362 ILE A C 1
ATOM 2862 O O . ILE A 1 362 ? -12.995 -2.507 -2.271 1.00 98.94 362 ILE A O 1
ATOM 2866 N N . GLY A 1 363 ? -14.967 -2.088 -3.279 1.00 98.81 363 GLY A N 1
ATOM 2867 C CA . GLY A 1 363 ? -15.557 -1.298 -2.205 1.00 98.81 363 GLY A CA 1
ATOM 2868 C C . GLY A 1 363 ? -16.775 -2.010 -1.628 1.00 98.81 363 GLY A C 1
ATOM 2869 O O . GLY A 1 363 ? -17.681 -2.385 -2.366 1.00 98.81 363 GLY A O 1
ATOM 2870 N N . LEU A 1 364 ? -16.813 -2.201 -0.316 1.00 98.94 364 LEU A N 1
ATOM 2871 C CA . LEU A 1 364 ? -17.906 -2.871 0.381 1.00 98.94 364 LEU A CA 1
ATOM 2872 C C . LEU A 1 364 ? -18.614 -1.867 1.287 1.00 98.94 364 LEU A C 1
ATOM 2874 O O . LEU A 1 364 ? -18.014 -1.303 2.196 1.00 98.94 364 LEU A O 1
ATOM 2878 N N . ILE A 1 365 ? -19.899 -1.635 1.056 1.00 98.88 365 ILE A N 1
ATOM 2879 C CA . ILE A 1 365 ? -20.692 -0.703 1.861 1.00 98.88 365 ILE A CA 1
ATOM 2880 C C . ILE A 1 365 ? -21.593 -1.528 2.770 1.00 98.88 365 ILE A C 1
ATOM 2882 O O . ILE A 1 365 ? -22.501 -2.208 2.285 1.00 98.88 365 ILE A O 1
ATOM 2886 N N . ALA A 1 366 ? -21.329 -1.482 4.075 1.00 98.62 366 ALA A N 1
ATOM 2887 C CA . ALA A 1 366 ? -22.077 -2.242 5.067 1.00 98.62 366 ALA A CA 1
ATOM 2888 C C . ALA A 1 366 ? -23.533 -1.762 5.149 1.00 98.62 366 ALA A C 1
ATOM 2890 O O . ALA A 1 366 ? -23.805 -0.567 5.270 1.00 98.62 366 ALA A O 1
ATOM 2891 N N . ILE A 1 367 ? -24.477 -2.703 5.118 1.00 98.50 367 ILE A N 1
ATOM 2892 C CA . ILE A 1 367 ? -25.910 -2.424 5.206 1.00 98.50 367 ILE A CA 1
ATOM 2893 C C . ILE A 1 367 ? -26.442 -2.927 6.539 1.00 98.50 367 ILE A C 1
ATOM 2895 O O . ILE A 1 367 ? -26.412 -4.125 6.828 1.00 98.50 367 ILE A O 1
ATOM 2899 N N . LYS A 1 368 ? -26.966 -2.000 7.339 1.00 97.00 368 LYS A N 1
ATOM 2900 C CA . LYS A 1 368 ? -27.617 -2.307 8.611 1.00 97.00 368 LYS A CA 1
ATOM 2901 C C . LYS A 1 368 ? -29.038 -2.826 8.369 1.00 97.00 368 LYS A C 1
ATOM 2903 O O . LYS A 1 368 ? -29.814 -2.220 7.630 1.00 97.00 368 LYS A O 1
ATOM 2908 N N . GLY A 1 369 ? -29.360 -3.969 8.965 1.00 95.69 369 GLY A N 1
ATOM 2909 C CA . GLY A 1 369 ? -30.682 -4.583 8.950 1.00 95.69 369 GLY A CA 1
ATOM 2910 C C . GLY A 1 369 ? -31.671 -3.870 9.869 1.00 95.69 369 GLY A C 1
ATOM 2911 O O . GLY A 1 369 ? -31.306 -3.015 10.676 1.00 95.69 369 GLY A O 1
ATOM 2912 N N . LYS A 1 370 ? -32.951 -4.246 9.767 1.00 93.94 370 LYS A N 1
ATOM 2913 C CA . LYS A 1 370 ? -34.014 -3.717 10.646 1.00 93.94 370 LYS A CA 1
ATOM 2914 C C . LYS A 1 370 ? -33.815 -4.101 12.116 1.00 93.94 370 LYS A C 1
ATOM 2916 O O . LYS A 1 370 ? -34.326 -3.421 12.994 1.00 93.94 370 LYS A O 1
ATOM 2921 N N . ASP A 1 371 ? -33.086 -5.182 12.363 1.00 93.50 371 ASP A N 1
ATOM 2922 C CA . ASP A 1 371 ? -32.683 -5.678 13.679 1.00 93.50 371 ASP A CA 1
ATOM 2923 C C . ASP A 1 371 ? -31.422 -4.985 14.228 1.00 93.50 371 ASP A C 1
ATOM 2925 O O . ASP A 1 371 ? -30.942 -5.342 15.301 1.00 93.50 371 ASP A O 1
ATOM 2929 N N . GLY A 1 372 ? -30.871 -4.008 13.498 1.00 92.44 372 GLY A N 1
ATOM 2930 C CA . GLY A 1 372 ? -29.656 -3.285 13.869 1.00 92.44 372 GLY A CA 1
ATOM 2931 C C . GLY A 1 372 ? -28.350 -4.018 13.545 1.00 92.44 372 GLY A C 1
ATOM 2932 O O . GLY A 1 372 ? -27.286 -3.423 13.723 1.00 92.44 372 GLY A O 1
ATOM 2933 N N . LYS A 1 373 ? -28.418 -5.255 13.036 1.00 96.12 373 LYS A N 1
ATOM 2934 C CA . LYS A 1 373 ? -27.259 -6.108 12.728 1.00 96.12 373 LYS A CA 1
ATOM 2935 C C . LYS A 1 373 ? -26.797 -5.960 11.287 1.00 96.12 373 LYS A C 1
ATOM 2937 O O . LYS A 1 373 ? -27.460 -5.322 10.464 1.00 96.12 373 LYS A O 1
ATOM 2942 N N . LEU A 1 374 ? -25.647 -6.538 10.953 1.00 98.12 374 LEU A N 1
ATOM 2943 C CA . LEU A 1 374 ? -25.146 -6.539 9.583 1.00 98.12 374 LEU A CA 1
ATOM 2944 C C . LEU A 1 374 ? -26.014 -7.427 8.683 1.00 98.12 374 LEU A C 1
ATOM 2946 O O . LEU A 1 374 ? -25.969 -8.652 8.754 1.00 98.12 374 LEU A O 1
ATOM 2950 N N . ALA A 1 375 ? -26.770 -6.800 7.783 1.00 98.38 375 ALA A N 1
ATOM 2951 C CA . ALA A 1 375 ? -27.582 -7.518 6.810 1.00 98.38 375 ALA A CA 1
ATOM 2952 C C . ALA A 1 375 ? -26.758 -8.024 5.616 1.00 98.38 375 ALA A C 1
ATOM 2954 O O . ALA A 1 375 ? -27.170 -8.983 4.970 1.00 98.38 375 ALA A O 1
ATOM 2955 N N . GLY A 1 376 ? -25.637 -7.365 5.302 1.00 98.62 376 GLY A N 1
ATOM 2956 C CA . GLY A 1 376 ? -24.735 -7.680 4.191 1.00 98.62 376 GLY A CA 1
ATOM 2957 C C . GLY A 1 376 ? -24.064 -6.433 3.622 1.00 98.62 376 GLY A C 1
ATOM 2958 O O . GLY A 1 376 ? -24.006 -5.398 4.288 1.00 98.62 376 GLY A O 1
ATOM 2959 N N . PHE A 1 377 ? -23.583 -6.525 2.385 1.00 98.88 377 PHE A N 1
ATOM 2960 C CA . PHE A 1 377 ? -22.795 -5.478 1.739 1.00 98.88 377 PHE A CA 1
ATOM 2961 C C . PHE A 1 377 ? -23.323 -5.152 0.347 1.00 98.88 377 PHE A C 1
ATOM 2963 O O . PHE A 1 377 ? -23.527 -6.051 -0.470 1.00 98.88 377 PHE A O 1
ATOM 2970 N N . ASN A 1 378 ? -23.466 -3.861 0.044 1.00 98.94 378 ASN A N 1
ATOM 2971 C CA . ASN A 1 378 ? -23.444 -3.432 -1.352 1.00 98.94 378 ASN A CA 1
ATOM 2972 C C . ASN A 1 378 ? -21.999 -3.496 -1.856 1.00 98.94 378 ASN A C 1
ATOM 2974 O O . ASN A 1 378 ? -21.091 -2.994 -1.193 1.00 98.94 378 ASN A O 1
ATOM 2978 N N . VAL A 1 379 ? -21.804 -4.080 -3.033 1.00 98.94 379 VAL A N 1
ATOM 2979 C CA . VAL A 1 379 ? -20.489 -4.341 -3.619 1.00 98.94 379 VAL A CA 1
ATOM 2980 C C . VAL A 1 379 ? -20.239 -3.393 -4.787 1.00 98.94 379 VAL A C 1
ATOM 2982 O O . VAL A 1 379 ? -21.029 -3.320 -5.733 1.00 98.94 379 VAL A O 1
ATOM 2985 N N . LEU A 1 380 ? -19.124 -2.675 -4.708 1.00 98.81 380 LEU A N 1
ATOM 2986 C CA . LEU A 1 380 ? -18.528 -1.866 -5.762 1.00 98.81 380 LEU A CA 1
ATOM 2987 C C . LEU A 1 380 ? -17.293 -2.580 -6.314 1.00 98.81 380 LEU A C 1
ATOM 2989 O O . LEU A 1 380 ? -16.539 -3.167 -5.538 1.00 98.81 380 LEU A O 1
ATOM 2993 N N . ALA A 1 381 ? -17.032 -2.456 -7.614 1.00 98.75 381 ALA A N 1
ATOM 2994 C CA . ALA A 1 381 ? -15.801 -2.940 -8.231 1.00 98.75 381 ALA A CA 1
ATOM 2995 C C . ALA A 1 381 ? -15.211 -1.939 -9.238 1.00 98.75 381 ALA A C 1
ATOM 2997 O O . ALA A 1 381 ? -15.949 -1.227 -9.917 1.00 98.75 381 ALA A O 1
ATOM 2998 N N . GLY A 1 382 ? -13.882 -1.886 -9.355 1.00 98.44 382 GLY A N 1
ATOM 2999 C CA . GLY A 1 382 ? -13.197 -1.084 -10.382 1.00 98.44 382 GLY A CA 1
ATOM 3000 C C . GLY A 1 382 ? -12.865 0.356 -9.998 1.00 98.44 382 GLY A C 1
ATOM 3001 O O . GLY A 1 382 ? -12.748 1.211 -10.870 1.00 98.44 382 GLY A O 1
ATOM 3002 N N . GLY A 1 383 ? -12.705 0.658 -8.711 1.00 98.56 383 GLY A N 1
ATOM 3003 C CA . GLY A 1 383 ? -12.162 1.940 -8.270 1.00 98.56 383 GLY A CA 1
ATOM 3004 C C . GLY A 1 383 ? -10.634 2.008 -8.384 1.00 98.56 383 GLY A C 1
ATOM 3005 O O . GLY A 1 383 ? -9.914 1.014 -8.229 1.00 98.56 383 GLY A O 1
ATOM 3006 N N . GLY A 1 384 ? -10.085 3.202 -8.615 1.00 97.56 384 GLY A N 1
ATOM 3007 C CA . GLY A 1 384 ? -8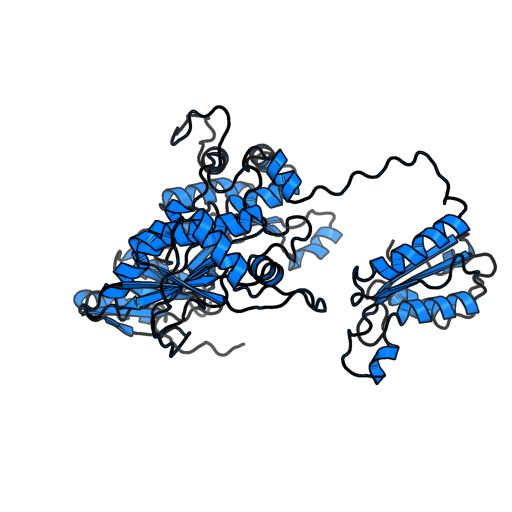.640 3.395 -8.537 1.00 97.56 384 GLY A CA 1
ATOM 3008 C C . GLY A 1 384 ? -8.109 4.738 -9.025 1.00 97.56 384 GLY A C 1
ATOM 3009 O O . GLY A 1 384 ? -8.331 5.135 -10.162 1.00 97.56 384 GLY A O 1
ATOM 3010 N N . MET A 1 385 ? -7.245 5.347 -8.212 1.00 96.88 385 MET A N 1
ATOM 3011 C CA . MET A 1 385 ? -6.706 6.701 -8.437 1.00 96.88 385 MET A CA 1
ATOM 3012 C C . MET A 1 385 ? -5.503 6.808 -9.386 1.00 96.88 385 MET A C 1
ATOM 3014 O O . MET A 1 385 ? -5.105 7.907 -9.745 1.00 96.88 385 MET A O 1
ATOM 3018 N N . GLY A 1 386 ? -4.870 5.691 -9.760 1.00 93.62 386 GLY A N 1
ATOM 3019 C CA . GLY A 1 386 ? -3.611 5.729 -10.516 1.00 93.62 386 GLY A CA 1
ATOM 3020 C C . GLY A 1 386 ? -3.774 6.377 -11.894 1.00 93.62 386 GLY A C 1
ATOM 3021 O O . GLY A 1 386 ? -4.576 5.888 -12.688 1.00 93.62 386 GLY A O 1
ATOM 3022 N N . THR A 1 387 ? -2.990 7.418 -12.164 1.00 92.06 387 THR A N 1
ATOM 3023 C CA . THR A 1 387 ? -2.928 8.153 -13.433 1.00 92.06 387 THR A CA 1
ATOM 3024 C C . THR A 1 387 ? -1.472 8.504 -13.755 1.00 92.06 387 THR A C 1
ATOM 3026 O O . THR A 1 387 ? -0.615 8.469 -12.871 1.00 92.06 387 THR A O 1
ATOM 3029 N N . THR A 1 388 ? -1.181 8.785 -15.018 1.00 83.38 388 THR A N 1
ATOM 3030 C CA . THR A 1 388 ? 0.107 9.275 -15.512 1.00 83.38 388 THR A CA 1
ATOM 3031 C C . THR A 1 388 ? -0.129 10.630 -16.171 1.00 83.38 388 THR A C 1
ATOM 3033 O O . THR A 1 388 ? -1.007 10.750 -17.024 1.00 83.38 388 THR A O 1
ATOM 3036 N N . HIS A 1 389 ? 0.649 11.642 -15.777 1.00 80.88 389 HIS A N 1
ATOM 3037 C CA . HIS A 1 389 ? 0.583 12.976 -16.380 1.00 80.88 389 HIS A CA 1
ATOM 3038 C C . HIS A 1 389 ? 0.740 12.882 -17.908 1.00 80.88 389 HIS A C 1
ATOM 3040 O O . HIS A 1 389 ? 1.492 12.038 -18.391 1.00 80.88 389 HIS A O 1
ATOM 3046 N N . ASN A 1 390 ? -0.004 13.701 -18.655 1.00 75.38 390 ASN A N 1
ATOM 3047 C CA . ASN A 1 390 ? -0.068 13.717 -20.128 1.00 75.38 390 ASN A CA 1
ATOM 3048 C C . ASN A 1 390 ? -0.533 12.424 -20.823 1.00 75.38 390 ASN A C 1
ATOM 3050 O O . ASN A 1 390 ? -0.678 12.408 -22.040 1.00 75.38 390 ASN A O 1
ATOM 3054 N N . ASN A 1 391 ? -0.881 11.364 -20.088 1.00 77.50 391 ASN A N 1
ATOM 3055 C CA . ASN A 1 391 ? -1.394 10.132 -20.680 1.00 77.50 391 ASN A CA 1
ATOM 3056 C C . ASN A 1 391 ? -2.894 9.964 -20.407 1.00 77.50 391 ASN A C 1
ATOM 3058 O O . ASN A 1 391 ? -3.303 9.396 -19.390 1.00 77.50 391 ASN A O 1
ATOM 3062 N N . LYS A 1 392 ? -3.713 10.395 -21.372 1.00 85.31 392 LYS A N 1
ATOM 3063 C CA . LYS A 1 392 ? -5.185 10.313 -21.313 1.00 85.31 392 LYS A CA 1
ATOM 3064 C C . LYS A 1 392 ? -5.728 8.879 -21.260 1.00 85.31 392 LYS A C 1
ATOM 3066 O O . LYS A 1 392 ? -6.869 8.692 -20.854 1.00 85.31 392 LYS A O 1
ATOM 3071 N N . LYS A 1 393 ? -4.925 7.866 -21.613 1.00 87.62 393 LYS A N 1
ATOM 3072 C CA . LYS A 1 393 ? -5.293 6.442 -21.474 1.00 87.62 393 LYS A CA 1
ATOM 3073 C C . LYS A 1 393 ? -5.234 5.964 -20.022 1.00 87.62 393 LYS A C 1
ATOM 3075 O O . LYS A 1 393 ? -5.603 4.834 -19.728 1.00 87.62 393 LYS A O 1
ATOM 3080 N N . THR A 1 394 ? -4.757 6.807 -19.104 1.00 91.06 394 THR A N 1
ATOM 3081 C CA . THR A 1 394 ? -4.773 6.531 -17.670 1.00 91.06 394 THR A CA 1
ATOM 3082 C C . THR A 1 394 ? -5.550 7.605 -16.920 1.00 91.06 394 THR A C 1
ATOM 3084 O O . THR A 1 394 ? -5.307 8.791 -17.108 1.00 91.06 394 THR A O 1
ATOM 3087 N N . TYR A 1 395 ? -6.494 7.209 -16.067 1.00 95.31 395 TYR A N 1
ATOM 3088 C CA . TYR A 1 395 ? -7.430 8.146 -15.429 1.00 95.31 395 TYR A CA 1
ATOM 3089 C C . TYR A 1 395 ? -7.928 7.619 -14.080 1.00 95.31 395 TYR A C 1
ATOM 3091 O O . TYR A 1 395 ? -8.086 6.409 -13.938 1.00 95.31 395 TYR A O 1
ATOM 3099 N N . PRO A 1 396 ? -8.177 8.462 -13.061 1.00 97.06 396 PRO A N 1
ATOM 3100 C CA . PRO A 1 396 ? -8.821 8.015 -11.828 1.00 97.06 396 PRO A CA 1
ATOM 3101 C C . PRO A 1 396 ? -10.281 7.611 -12.087 1.00 97.06 396 PRO A C 1
ATOM 3103 O O . PRO A 1 396 ? -10.931 8.151 -12.977 1.00 97.06 396 PRO A O 1
ATOM 3106 N N . GLN A 1 397 ? -10.811 6.675 -11.299 1.00 96.50 397 GLN A N 1
ATOM 3107 C CA . GLN A 1 397 ? -12.188 6.199 -11.457 1.00 96.50 397 GLN A CA 1
ATOM 3108 C C . GLN A 1 397 ? -12.780 5.715 -10.134 1.00 96.50 397 GLN A C 1
ATOM 3110 O O . GLN A 1 397 ? -12.067 5.151 -9.300 1.00 96.50 397 GLN A O 1
ATOM 3115 N N . ILE A 1 398 ? -14.091 5.918 -9.980 1.00 98.06 398 ILE A N 1
ATOM 3116 C CA . ILE A 1 398 ? -14.897 5.373 -8.883 1.00 98.06 398 ILE A CA 1
ATOM 3117 C C . ILE A 1 398 ? -15.403 3.962 -9.207 1.00 98.06 398 ILE A C 1
ATOM 3119 O O . ILE A 1 398 ? -15.785 3.682 -10.346 1.00 98.06 398 ILE A O 1
ATOM 3123 N N . GLY A 1 399 ? -15.472 3.095 -8.198 1.00 98.00 399 GLY A N 1
ATOM 3124 C CA . GLY A 1 399 ? -16.042 1.755 -8.330 1.00 98.00 399 GLY A CA 1
ATOM 3125 C C . GLY A 1 399 ? -17.492 1.770 -8.830 1.00 98.00 399 GLY A C 1
ATOM 3126 O O . GLY A 1 399 ? -18.272 2.665 -8.505 1.00 98.00 399 GLY A O 1
ATOM 3127 N N . ARG A 1 400 ? -17.851 0.776 -9.644 1.00 98.19 400 ARG A N 1
ATOM 3128 C CA . ARG A 1 400 ? -19.192 0.553 -10.199 1.00 98.19 400 ARG A CA 1
ATOM 3129 C C . ARG A 1 400 ? -19.965 -0.436 -9.335 1.00 98.19 400 ARG A C 1
ATOM 3131 O O . ARG A 1 400 ? -19.392 -1.411 -8.859 1.00 98.19 400 ARG A O 1
ATOM 3138 N N . HIS A 1 401 ? -21.262 -0.210 -9.153 1.00 97.81 401 HIS A N 1
ATOM 3139 C CA . HIS A 1 401 ? -22.121 -1.118 -8.392 1.00 97.81 401 HIS A CA 1
ATOM 3140 C C . HIS A 1 401 ? -22.305 -2.456 -9.114 1.00 97.81 401 HIS A C 1
ATOM 3142 O O . HIS A 1 401 ? -22.738 -2.484 -10.263 1.00 97.81 401 HIS A O 1
ATOM 3148 N N . LEU A 1 402 ? -22.029 -3.559 -8.415 1.00 98.62 402 LEU A N 1
ATOM 3149 C CA . LEU A 1 402 ? -22.344 -4.912 -8.882 1.00 98.62 402 LEU A CA 1
ATOM 3150 C C . LEU A 1 402 ? -23.686 -5.403 -8.325 1.00 98.62 402 LEU A C 1
ATOM 3152 O O . LEU A 1 402 ? -24.463 -6.025 -9.046 1.00 98.62 402 LEU A O 1
ATOM 3156 N N . GLY A 1 403 ? -23.983 -5.065 -7.068 1.00 98.62 403 GLY A N 1
ATOM 3157 C CA . GLY A 1 403 ? -25.232 -5.401 -6.386 1.00 98.62 403 GLY A CA 1
ATOM 3158 C C . GLY A 1 403 ? -25.011 -5.608 -4.891 1.00 98.62 403 GLY A C 1
ATOM 3159 O O . GLY A 1 403 ? -24.166 -4.940 -4.297 1.00 98.62 403 GLY A O 1
ATOM 3160 N N . PHE A 1 404 ? -25.776 -6.506 -4.280 1.00 98.88 404 PHE A N 1
ATOM 3161 C CA . PHE A 1 404 ? -25.721 -6.820 -2.854 1.00 98.88 404 PHE A CA 1
ATOM 3162 C C . PHE A 1 404 ? -25.388 -8.300 -2.612 1.00 98.88 404 PHE A C 1
ATOM 3164 O O . PHE A 1 404 ? -25.819 -9.165 -3.375 1.00 98.88 404 PHE A O 1
ATOM 3171 N N . CYS A 1 405 ? -24.651 -8.590 -1.536 1.00 98.69 405 CYS A N 1
ATOM 3172 C CA . CYS A 1 405 ? -24.418 -9.947 -1.035 1.00 98.69 405 CYS A CA 1
ATOM 3173 C C . CYS A 1 405 ? -24.557 -10.019 0.491 1.00 98.69 405 CYS A C 1
ATOM 3175 O O . CYS A 1 405 ? -24.366 -9.022 1.194 1.00 98.69 405 CYS A O 1
ATOM 3177 N N . THR A 1 406 ? -24.895 -11.200 1.010 1.00 98.56 406 THR A N 1
ATOM 3178 C CA . THR A 1 406 ? -25.007 -11.430 2.457 1.00 98.56 406 THR A CA 1
ATOM 3179 C C . THR A 1 406 ? -23.623 -11.536 3.118 1.00 98.56 406 THR A C 1
ATOM 3181 O O . THR A 1 406 ? -22.607 -11.692 2.434 1.00 98.56 406 THR A O 1
ATOM 3184 N N . PRO A 1 407 ? -23.526 -11.442 4.454 1.00 98.19 407 PRO A N 1
ATOM 3185 C CA . PRO A 1 407 ? -22.236 -11.466 5.136 1.00 98.19 407 PRO A CA 1
ATOM 3186 C C . PRO A 1 407 ? -21.454 -12.770 4.898 1.00 98.19 407 PRO A C 1
ATOM 3188 O O . PRO A 1 407 ? -20.268 -12.734 4.587 1.00 98.19 407 PRO A O 1
ATOM 3191 N N . ASP A 1 408 ? -22.121 -13.926 4.928 1.00 97.81 408 ASP A N 1
ATOM 3192 C CA . ASP A 1 408 ? -21.525 -15.242 4.642 1.00 97.81 408 ASP A CA 1
ATOM 3193 C C . ASP A 1 408 ? -21.010 -15.384 3.200 1.00 97.81 408 ASP A C 1
ATOM 3195 O O . ASP A 1 408 ? -20.184 -16.242 2.912 1.00 97.81 408 ASP A O 1
ATOM 3199 N N . GLN A 1 409 ? -21.454 -14.514 2.297 1.00 98.44 409 GLN A N 1
ATOM 3200 C CA . GLN A 1 409 ? -21.132 -14.543 0.875 1.00 98.44 409 GLN A CA 1
ATOM 3201 C C . GLN A 1 409 ? -19.952 -13.642 0.492 1.00 98.44 409 GLN A C 1
ATOM 3203 O O . GLN A 1 409 ? -19.348 -13.842 -0.562 1.00 98.44 409 GLN A O 1
ATOM 3208 N N . VAL A 1 410 ? -19.614 -12.651 1.322 1.00 98.62 410 VAL A N 1
ATOM 3209 C CA . VAL A 1 410 ? -18.761 -11.525 0.908 1.00 98.62 410 VAL A CA 1
ATOM 3210 C C . VAL A 1 410 ? -17.341 -11.938 0.509 1.00 98.62 410 VAL A C 1
ATOM 3212 O O . VAL A 1 410 ? -16.804 -11.435 -0.473 1.00 98.62 410 VAL A O 1
ATOM 3215 N N . HIS A 1 411 ? -16.735 -12.885 1.226 1.00 98.69 411 HIS A N 1
ATOM 3216 C CA . HIS A 1 411 ? -15.375 -13.350 0.946 1.00 98.69 411 HIS A CA 1
ATOM 3217 C C . HIS A 1 411 ? -15.300 -14.128 -0.374 1.00 98.69 411 HIS A C 1
ATOM 3219 O O . HIS A 1 411 ? -14.364 -13.925 -1.147 1.00 98.69 411 HIS A O 1
ATOM 3225 N N . ILE A 1 412 ? -16.335 -14.914 -0.688 1.00 98.69 412 ILE A N 1
ATOM 3226 C CA . ILE A 1 412 ? -16.464 -15.601 -1.977 1.00 98.69 412 ILE A CA 1
ATOM 3227 C C . ILE A 1 412 ? -16.719 -14.599 -3.105 1.00 98.69 412 ILE A C 1
ATOM 3229 O O . ILE A 1 412 ? -16.098 -14.705 -4.159 1.00 98.69 412 ILE A O 1
ATOM 3233 N N . ALA A 1 413 ? -17.565 -13.586 -2.892 1.00 98.75 413 ALA A N 1
ATOM 3234 C CA . ALA A 1 413 ? -17.776 -12.525 -3.877 1.00 98.75 413 ALA A CA 1
ATOM 3235 C C . ALA A 1 413 ? -16.457 -11.804 -4.215 1.00 98.75 413 ALA A C 1
ATOM 3237 O O . ALA A 1 413 ? -16.124 -11.629 -5.389 1.00 98.75 413 ALA A O 1
ATOM 3238 N N . CYS A 1 414 ? -15.671 -11.446 -3.193 1.00 98.88 414 CYS A N 1
ATOM 3239 C CA . CYS A 1 414 ? -14.349 -10.844 -3.364 1.00 98.88 414 CYS A CA 1
ATOM 3240 C C . CYS A 1 414 ? -13.380 -11.762 -4.120 1.00 98.88 414 CYS A C 1
ATOM 3242 O O . CYS A 1 414 ? -12.685 -11.294 -5.022 1.00 98.88 414 CYS A O 1
ATOM 3244 N N . GLU A 1 415 ? -13.362 -13.058 -3.792 1.00 98.75 415 GLU A N 1
ATOM 3245 C CA . GLU A 1 415 ? -12.581 -14.060 -4.522 1.00 98.75 415 GLU A CA 1
ATOM 3246 C C . GLU A 1 415 ? -12.962 -14.072 -6.003 1.00 98.75 415 GLU A C 1
ATOM 3248 O O . GLU A 1 415 ? -12.090 -13.933 -6.854 1.00 98.75 415 GLU A O 1
ATOM 3253 N N . LYS A 1 416 ? -14.253 -14.177 -6.339 1.00 98.88 416 LYS A N 1
ATOM 3254 C CA . LYS A 1 416 ? -14.677 -14.289 -7.742 1.00 98.88 416 LYS A CA 1
ATOM 3255 C C . LYS A 1 416 ? -14.370 -13.027 -8.543 1.00 98.88 416 LYS A C 1
ATOM 3257 O O . LYS A 1 416 ? -13.894 -13.138 -9.668 1.00 98.88 416 LYS A O 1
ATOM 3262 N N . ILE A 1 417 ? -14.533 -11.838 -7.960 1.00 98.94 417 ILE A N 1
ATOM 3263 C CA . ILE A 1 417 ? -14.100 -10.575 -8.587 1.00 98.94 417 ILE A CA 1
ATOM 3264 C C . ILE A 1 417 ? -12.583 -10.593 -8.845 1.00 98.94 417 ILE A C 1
ATOM 3266 O O . ILE A 1 417 ? -12.133 -10.220 -9.931 1.00 98.94 417 ILE A O 1
ATOM 3270 N N . MET A 1 418 ? -11.789 -11.053 -7.874 1.00 98.81 418 MET A N 1
ATOM 3271 C CA . MET A 1 418 ? -10.336 -11.174 -8.015 1.00 98.81 418 MET A CA 1
ATOM 3272 C C . MET A 1 418 ? -9.938 -12.194 -9.092 1.00 98.81 418 MET A C 1
ATOM 3274 O O . MET A 1 418 ? -9.007 -11.931 -9.850 1.00 98.81 418 MET A O 1
ATOM 3278 N N . LEU A 1 419 ? -10.636 -13.328 -9.200 1.00 98.81 419 LEU A N 1
ATOM 3279 C CA . LEU A 1 419 ? -10.377 -14.344 -10.224 1.00 98.81 419 LEU A CA 1
ATOM 3280 C C . LEU A 1 419 ? -10.684 -13.820 -11.631 1.00 98.81 419 LEU A C 1
ATOM 3282 O O . LEU A 1 419 ? -9.852 -13.971 -12.523 1.00 98.81 419 LEU A O 1
ATOM 3286 N N . VAL A 1 420 ? -11.802 -13.107 -11.823 1.00 98.81 420 VAL A N 1
ATOM 3287 C CA . VAL A 1 420 ? -12.073 -12.449 -13.114 1.00 98.81 420 VAL A CA 1
ATOM 3288 C C . VAL A 1 420 ? -10.952 -11.460 -13.455 1.00 98.81 420 VAL A C 1
ATOM 3290 O O . VAL A 1 420 ? -10.484 -11.458 -14.595 1.00 98.81 420 VAL A O 1
ATOM 3293 N N . GLN A 1 421 ? -10.448 -10.688 -12.481 1.00 98.81 421 GLN A N 1
ATOM 3294 C CA . GLN A 1 421 ? -9.289 -9.813 -12.701 1.00 98.81 421 GLN A CA 1
ATOM 3295 C C . GLN A 1 421 ? -8.017 -10.581 -13.068 1.00 98.81 421 GLN A C 1
ATOM 3297 O O . GLN A 1 421 ? -7.273 -10.161 -13.953 1.00 98.81 421 GLN A O 1
ATOM 3302 N N . ARG A 1 422 ? -7.730 -11.677 -12.363 1.00 98.62 422 ARG A N 1
ATOM 3303 C CA . ARG A 1 422 ? -6.546 -12.511 -12.595 1.00 98.62 422 ARG A CA 1
ATOM 3304 C C . ARG A 1 422 ? -6.515 -13.041 -14.027 1.00 98.62 422 ARG A C 1
ATOM 3306 O O . ARG A 1 422 ? -5.440 -13.050 -14.632 1.00 98.62 422 ARG A O 1
ATOM 3313 N N . ASP A 1 423 ? -7.680 -13.452 -14.523 1.00 98.38 423 ASP A N 1
ATOM 3314 C CA . ASP A 1 423 ? -7.838 -14.171 -15.788 1.00 98.38 423 ASP A CA 1
ATOM 3315 C C . ASP A 1 423 ? -7.995 -13.239 -16.996 1.00 98.38 423 ASP A C 1
ATOM 3317 O O . ASP A 1 423 ? -7.631 -13.620 -18.103 1.00 98.38 423 ASP A O 1
ATOM 3321 N N . ASN A 1 424 ? -8.523 -12.023 -16.804 1.00 98.44 424 ASN A N 1
ATOM 3322 C CA . ASN A 1 424 ? -8.845 -11.103 -17.908 1.00 98.44 424 ASN A CA 1
ATOM 3323 C C . ASN A 1 424 ? -8.029 -9.796 -17.876 1.00 98.44 424 ASN A C 1
ATOM 3325 O O . ASN A 1 424 ? -8.073 -9.032 -18.836 1.00 98.44 424 ASN A O 1
ATOM 3329 N N . GLY A 1 425 ? -7.304 -9.500 -16.793 1.00 98.00 425 GLY A N 1
ATOM 3330 C CA . GLY A 1 425 ? -6.544 -8.257 -16.675 1.00 98.00 425 GLY A CA 1
ATOM 3331 C C . GLY A 1 425 ? -5.280 -8.224 -17.535 1.00 98.00 425 GLY A C 1
ATOM 3332 O O . GLY A 1 425 ? -4.566 -9.220 -17.649 1.00 98.00 425 GLY A O 1
ATOM 3333 N N . ASP A 1 426 ? -4.975 -7.052 -18.100 1.00 96.94 426 ASP A N 1
ATOM 3334 C CA . ASP A 1 426 ? -3.811 -6.844 -18.967 1.00 96.94 426 ASP A CA 1
ATOM 3335 C C . ASP A 1 426 ? -2.491 -7.116 -18.224 1.00 96.94 426 ASP A C 1
ATOM 3337 O O . ASP A 1 426 ? -2.213 -6.532 -17.175 1.00 96.94 426 ASP A O 1
ATOM 3341 N N . ARG A 1 427 ? -1.662 -7.999 -18.787 1.00 95.56 427 ARG A N 1
ATOM 3342 C CA . ARG A 1 427 ? -0.327 -8.355 -18.277 1.00 95.56 427 ARG A CA 1
ATOM 3343 C C . ARG A 1 427 ? 0.820 -7.817 -19.136 1.00 95.56 427 ARG A C 1
ATOM 3345 O O . ARG A 1 427 ? 1.972 -7.904 -18.724 1.00 95.56 427 ARG A O 1
ATOM 3352 N N . LYS A 1 428 ? 0.514 -7.232 -20.296 1.00 90.31 428 LYS A N 1
ATOM 3353 C CA . LYS A 1 428 ? 1.484 -6.611 -21.206 1.00 90.31 428 LYS A CA 1
ATOM 3354 C C . LYS A 1 428 ? 1.733 -5.159 -20.806 1.00 90.31 428 LYS A C 1
ATOM 3356 O O . LYS A 1 428 ? 2.881 -4.745 -20.667 1.00 90.31 428 LYS A O 1
ATOM 3361 N N . ASN A 1 429 ? 0.672 -4.389 -20.545 1.00 91.12 429 ASN A N 1
ATOM 3362 C CA . ASN A 1 429 ? 0.792 -2.993 -20.131 1.00 91.12 429 ASN A CA 1
ATOM 3363 C C . ASN A 1 429 ? 0.436 -2.793 -18.650 1.00 91.12 429 ASN A C 1
ATOM 3365 O O . ASN A 1 429 ? -0.721 -2.634 -18.260 1.00 91.12 429 ASN A O 1
ATOM 3369 N N . ARG A 1 430 ? 1.460 -2.670 -17.794 1.00 91.12 430 ARG A N 1
ATOM 3370 C CA . ARG A 1 430 ? 1.278 -2.453 -16.343 1.00 91.12 430 ARG A CA 1
ATOM 3371 C C . ARG A 1 430 ? 0.516 -1.171 -15.985 1.00 91.12 430 ARG A C 1
ATOM 3373 O O . ARG A 1 430 ? -0.052 -1.114 -14.889 1.00 91.12 430 ARG A O 1
ATOM 3380 N N . LYS A 1 431 ? 0.495 -0.146 -16.853 1.00 90.69 431 LYS A N 1
ATOM 3381 C CA . LYS A 1 431 ? -0.309 1.077 -16.645 1.00 90.69 431 LYS A CA 1
ATOM 3382 C C . LYS A 1 431 ? -1.809 0.819 -16.847 1.00 90.69 431 LYS A C 1
ATOM 3384 O O . LYS A 1 431 ? -2.605 1.547 -16.259 1.00 90.69 431 LYS A O 1
ATOM 3389 N N . HIS A 1 432 ? -2.157 -0.238 -17.583 1.00 95.38 432 HIS A N 1
ATOM 3390 C CA . HIS A 1 432 ? -3.513 -0.695 -17.895 1.00 95.38 432 HIS A CA 1
ATOM 3391 C C . HIS A 1 432 ? -3.942 -1.954 -17.097 1.00 95.38 432 HIS A C 1
ATOM 3393 O O . HIS A 1 432 ? -5.084 -2.384 -17.136 1.00 95.38 432 HIS A O 1
ATOM 3399 N N . ALA A 1 433 ? -3.057 -2.519 -16.272 1.00 97.31 433 ALA A N 1
ATOM 3400 C CA . ALA A 1 433 ? -3.259 -3.800 -15.575 1.00 97.31 433 ALA A CA 1
ATOM 3401 C C . ALA A 1 433 ? -4.198 -3.789 -14.341 1.00 97.31 433 ALA A C 1
ATOM 3403 O O . ALA A 1 433 ? -4.276 -4.774 -13.602 1.00 97.31 433 ALA A O 1
ATOM 3404 N N . ARG A 1 434 ? -4.844 -2.661 -14.013 1.00 98.56 434 ARG A N 1
ATOM 3405 C CA . ARG A 1 434 ? -5.722 -2.536 -12.824 1.00 98.56 434 ARG A CA 1
ATOM 3406 C C . ARG A 1 434 ? -7.169 -2.863 -13.177 1.00 98.56 434 ARG A C 1
ATOM 3408 O O . ARG A 1 434 ? -7.606 -2.526 -14.268 1.00 98.56 434 ARG A O 1
ATOM 3415 N N . LEU A 1 435 ? -7.927 -3.376 -12.201 1.00 98.75 435 LEU A N 1
ATOM 3416 C CA . LEU A 1 435 ? -9.311 -3.832 -12.389 1.00 98.75 435 LEU A CA 1
ATOM 3417 C C . LEU A 1 435 ? -10.238 -2.805 -13.043 1.00 98.75 435 LEU A C 1
ATOM 3419 O O . LEU A 1 435 ? -11.108 -3.178 -13.819 1.00 98.75 435 LEU A O 1
ATOM 3423 N N . LYS A 1 436 ? -10.038 -1.514 -12.767 1.00 98.31 436 LYS A N 1
ATOM 3424 C CA . LYS A 1 436 ? -10.822 -0.447 -13.399 1.00 98.31 436 LYS A CA 1
ATOM 3425 C C . LYS A 1 436 ? -10.813 -0.517 -14.933 1.00 98.31 436 LYS A C 1
ATOM 3427 O O . LYS A 1 436 ? -11.867 -0.405 -15.538 1.00 98.31 436 LYS A O 1
ATOM 3432 N N . TYR A 1 437 ? -9.659 -0.807 -15.538 1.00 98.44 437 TYR A N 1
ATOM 3433 C CA . TYR A 1 437 ? -9.536 -0.904 -16.991 1.00 98.44 437 TYR A CA 1
ATOM 3434 C C . TYR A 1 437 ? -10.126 -2.208 -17.511 1.00 98.44 437 TYR A C 1
ATOM 3436 O O . TYR A 1 437 ? -10.858 -2.194 -18.482 1.00 98.44 437 TYR A O 1
ATOM 3444 N N . THR A 1 438 ? -9.922 -3.320 -16.799 1.00 98.62 438 THR A N 1
ATOM 3445 C CA . THR A 1 438 ? -10.562 -4.599 -17.141 1.00 98.62 438 THR A CA 1
ATOM 3446 C C . THR A 1 438 ? -12.090 -4.489 -17.149 1.00 98.62 438 THR A C 1
ATOM 3448 O O . THR A 1 438 ? -12.745 -5.050 -18.023 1.00 98.62 438 THR A O 1
ATOM 3451 N N . ILE A 1 439 ? -12.675 -3.738 -16.211 1.00 98.56 439 ILE A N 1
ATOM 3452 C CA . ILE A 1 439 ? -14.116 -3.454 -16.205 1.00 98.56 439 ILE A CA 1
ATOM 3453 C C . ILE A 1 439 ? -14.517 -2.533 -17.360 1.00 98.56 439 ILE A C 1
ATOM 3455 O O . ILE A 1 439 ? -15.565 -2.768 -17.956 1.00 98.56 439 ILE A O 1
ATOM 3459 N N . ASP A 1 440 ? -13.727 -1.508 -17.675 1.00 97.75 440 ASP A N 1
ATOM 3460 C CA . ASP A 1 440 ? -14.018 -0.600 -18.790 1.00 97.75 440 ASP A CA 1
ATOM 3461 C C . ASP A 1 440 ? -13.930 -1.316 -20.151 1.00 97.75 440 ASP A C 1
ATOM 3463 O O . ASP A 1 440 ? -14.824 -1.143 -20.977 1.00 97.75 440 ASP A O 1
ATOM 3467 N N . ASP A 1 441 ? -12.932 -2.183 -20.348 1.00 98.12 441 ASP A N 1
ATOM 3468 C CA . ASP A 1 441 ? -12.742 -2.987 -21.563 1.00 98.12 441 ASP A CA 1
ATOM 3469 C C . ASP A 1 441 ? -13.901 -3.967 -21.790 1.00 98.12 441 ASP A C 1
ATOM 3471 O O . ASP A 1 441 ? -14.361 -4.168 -22.913 1.00 98.12 441 ASP A O 1
ATOM 3475 N N . MET A 1 442 ? -14.371 -4.609 -20.716 1.00 98.19 442 MET A N 1
ATOM 3476 C CA . MET A 1 442 ? -15.444 -5.604 -20.787 1.00 98.19 442 MET A CA 1
ATOM 3477 C C . MET A 1 442 ? -16.841 -4.975 -20.784 1.00 98.19 442 MET A C 1
ATOM 3479 O O . MET A 1 442 ? -17.785 -5.560 -21.313 1.00 98.19 442 MET A O 1
ATOM 3483 N N . GLY A 1 443 ? -16.993 -3.820 -20.137 1.00 98.19 443 GLY A N 1
ATOM 3484 C CA . GLY A 1 443 ? -18.272 -3.289 -19.680 1.00 98.19 443 GLY A CA 1
ATOM 3485 C C . GLY A 1 443 ? -18.732 -3.920 -18.356 1.00 98.19 443 GLY A C 1
ATOM 3486 O O . GLY A 1 443 ? -18.609 -5.127 -18.125 1.00 98.19 443 GLY A O 1
ATOM 3487 N N . VAL A 1 444 ? -19.320 -3.101 -17.474 1.00 98.00 444 VAL A N 1
ATOM 3488 C CA . VAL A 1 444 ? -19.705 -3.507 -16.105 1.00 98.00 444 VAL A CA 1
ATOM 3489 C C . VAL A 1 444 ? -20.680 -4.689 -16.060 1.00 98.00 444 VAL A C 1
ATOM 3491 O O . VAL A 1 444 ? -20.529 -5.567 -15.213 1.00 98.00 444 VAL A O 1
ATOM 3494 N N . ASP A 1 445 ? -21.652 -4.757 -16.973 1.00 98.12 445 ASP A N 1
ATOM 3495 C CA . ASP A 1 445 ? -22.644 -5.839 -16.991 1.00 98.12 445 ASP A CA 1
ATOM 3496 C C . ASP A 1 445 ? -22.031 -7.181 -17.412 1.00 98.12 445 ASP A C 1
ATOM 3498 O O . ASP A 1 445 ? -22.363 -8.222 -16.836 1.00 98.12 445 ASP A O 1
ATOM 3502 N N . VAL A 1 446 ? -21.100 -7.160 -18.371 1.00 98.69 446 VAL A N 1
ATOM 3503 C CA . VAL A 1 446 ? -20.356 -8.351 -18.808 1.00 98.69 446 VAL A CA 1
ATOM 3504 C C . VAL A 1 446 ? -19.429 -8.815 -17.693 1.00 98.69 446 VAL A C 1
ATOM 3506 O O . VAL A 1 446 ? -19.422 -9.998 -17.354 1.00 98.69 446 VAL A O 1
ATOM 3509 N N . PHE A 1 447 ? -18.695 -7.887 -17.072 1.00 98.81 447 PHE A N 1
ATOM 3510 C CA . PHE A 1 447 ? -17.847 -8.193 -15.926 1.00 98.81 447 PHE A CA 1
ATOM 3511 C C . PHE A 1 447 ? -18.652 -8.828 -14.786 1.00 98.81 447 PHE A C 1
ATOM 3513 O O . PHE A 1 447 ? -18.293 -9.905 -14.310 1.00 98.81 447 PHE A O 1
ATOM 3520 N N . ARG A 1 448 ? -19.776 -8.211 -14.388 1.00 98.75 448 ARG A N 1
ATOM 3521 C CA . ARG A 1 448 ? -20.676 -8.762 -13.365 1.00 98.75 448 ARG A CA 1
ATOM 3522 C C . ARG A 1 448 ? -21.122 -10.176 -13.730 1.00 98.75 448 ARG A C 1
ATOM 3524 O O . ARG A 1 448 ? -21.041 -11.057 -12.885 1.00 98.75 448 ARG A O 1
ATOM 3531 N N . SER A 1 449 ? -21.542 -10.400 -14.974 1.00 98.62 449 SER A N 1
ATOM 3532 C CA . SER A 1 449 ? -22.023 -11.712 -15.424 1.00 98.62 449 SER A CA 1
ATOM 3533 C C . SER A 1 449 ? -20.945 -12.795 -15.306 1.00 98.62 449 SER A C 1
ATOM 3535 O O . SER A 1 449 ? -21.242 -13.884 -14.827 1.00 98.62 449 SER A O 1
ATOM 3537 N N . LYS A 1 450 ? -19.681 -12.489 -15.643 1.00 98.81 450 LYS A N 1
ATOM 3538 C CA . LYS A 1 450 ? -18.559 -13.428 -15.447 1.00 98.81 450 LYS A CA 1
ATOM 3539 C C . LYS A 1 450 ? -18.307 -13.749 -13.974 1.00 98.81 450 LYS A C 1
ATOM 3541 O O . LYS A 1 450 ? -18.019 -14.893 -13.631 1.00 98.81 450 LYS A O 1
ATOM 3546 N N . VAL A 1 451 ? -18.409 -12.747 -13.097 1.00 98.88 451 VAL A N 1
ATOM 3547 C CA . VAL A 1 451 ? -18.286 -12.956 -11.646 1.00 98.88 451 VAL A CA 1
ATOM 3548 C C . VAL A 1 451 ? -19.396 -13.882 -11.150 1.00 98.88 451 VAL A C 1
ATOM 3550 O O . VAL A 1 451 ? -19.114 -14.838 -10.434 1.00 98.88 451 VAL A O 1
ATOM 3553 N N . GLU A 1 452 ? -20.643 -13.624 -11.547 1.00 98.75 452 GLU A N 1
ATOM 3554 C CA . GLU A 1 452 ? -21.811 -14.427 -11.169 1.00 98.75 452 GLU A CA 1
ATOM 3555 C C . GLU A 1 452 ? -21.734 -15.867 -11.700 1.00 98.75 452 GLU A C 1
ATOM 3557 O O . GLU A 1 452 ? -22.098 -16.804 -10.990 1.00 98.75 452 GLU A O 1
ATOM 3562 N N . GLU A 1 453 ? -21.209 -16.060 -12.912 1.00 98.62 453 GLU A N 1
ATOM 3563 C CA . GLU A 1 453 ? -20.964 -17.378 -13.508 1.00 98.62 453 GLU A CA 1
ATOM 3564 C C . GLU A 1 453 ? -19.936 -18.181 -12.701 1.00 98.62 453 GLU A C 1
ATOM 3566 O O . GLU A 1 453 ? -20.230 -19.300 -12.281 1.00 98.62 453 GLU A O 1
ATOM 3571 N N . LEU A 1 454 ? -18.773 -17.590 -12.391 1.00 98.31 454 LEU A N 1
ATOM 3572 C CA . LEU A 1 454 ? -17.756 -18.231 -11.544 1.00 98.31 454 LEU A CA 1
ATOM 3573 C C . LEU A 1 454 ? -18.249 -18.489 -10.116 1.00 98.31 454 LEU A C 1
ATOM 3575 O O . LEU A 1 454 ? -17.749 -19.384 -9.430 1.00 98.31 454 LEU A O 1
ATOM 3579 N N . TRP A 1 455 ? -19.191 -17.679 -9.638 1.00 98.38 455 TRP A N 1
ATOM 3580 C CA . TRP A 1 455 ? -19.793 -17.842 -8.322 1.00 98.38 455 TRP A CA 1
ATOM 3581 C C . TRP A 1 455 ? -20.914 -18.895 -8.310 1.00 98.38 455 TRP A C 1
ATOM 3583 O O . TRP A 1 455 ? -21.174 -19.516 -7.279 1.00 98.38 455 TRP A O 1
ATOM 3593 N N . GLY A 1 456 ? -21.596 -19.107 -9.435 1.00 98.31 456 GLY A N 1
ATOM 3594 C CA . GLY A 1 456 ? -22.820 -19.907 -9.502 1.00 98.31 456 GLY A CA 1
ATOM 3595 C C . GLY A 1 456 ? -24.022 -19.236 -8.824 1.00 98.31 456 GLY A C 1
ATOM 3596 O O . GLY A 1 456 ? -24.979 -19.916 -8.449 1.00 98.31 456 GLY A O 1
ATOM 3597 N N . ARG A 1 457 ? -23.975 -17.912 -8.614 1.00 97.12 457 ARG A N 1
ATOM 3598 C CA . ARG A 1 457 ? -25.018 -17.104 -7.955 1.00 97.12 457 ARG A CA 1
ATOM 3599 C C . ARG A 1 457 ? -25.035 -15.687 -8.513 1.00 97.12 457 ARG A C 1
ATOM 3601 O O . ARG A 1 457 ? -24.023 -15.205 -9.004 1.00 97.12 457 ARG A O 1
ATOM 3608 N N . LYS A 1 458 ? -26.178 -15.010 -8.386 1.00 98.31 458 LYS A N 1
ATOM 3609 C CA . LYS A 1 458 ? -26.343 -13.607 -8.786 1.00 98.31 458 LYS A CA 1
ATOM 3610 C C . LYS A 1 458 ? -26.272 -12.667 -7.595 1.00 98.31 458 LYS A C 1
ATOM 3612 O O . LYS A 1 458 ? -26.719 -13.031 -6.506 1.00 98.31 458 LYS A O 1
ATOM 3617 N N . PHE A 1 459 ? -25.779 -11.454 -7.819 1.00 98.69 459 PHE A N 1
ATOM 3618 C CA . PHE A 1 459 ? -25.910 -10.389 -6.834 1.00 98.69 459 PHE A CA 1
ATOM 3619 C C . PHE A 1 459 ? -27.388 -10.017 -6.656 1.00 98.69 459 PHE A C 1
ATOM 3621 O O . PHE A 1 459 ? -28.154 -9.925 -7.618 1.00 98.69 459 PHE A O 1
ATOM 3628 N N . GLU A 1 460 ? -27.798 -9.757 -5.416 1.00 98.62 460 GLU A N 1
ATOM 3629 C CA . GLU A 1 460 ? -29.108 -9.169 -5.147 1.00 98.62 460 GLU A CA 1
ATOM 3630 C C . GLU A 1 460 ? -29.138 -7.694 -5.573 1.00 98.62 460 GLU A C 1
ATOM 3632 O O . GLU A 1 460 ? -28.109 -7.045 -5.795 1.00 98.62 460 GLU A O 1
ATOM 3637 N N . LYS A 1 461 ? -30.343 -7.121 -5.627 1.00 98.31 461 LYS A N 1
ATOM 3638 C CA . LYS A 1 461 ? -30.509 -5.685 -5.846 1.00 98.31 461 LYS A CA 1
ATOM 3639 C C . LYS A 1 461 ? -29.830 -4.895 -4.722 1.00 98.31 461 LYS A C 1
ATOM 3641 O O . LYS A 1 461 ? -30.033 -5.173 -3.541 1.00 98.31 461 LYS A O 1
ATOM 3646 N N . GLN A 1 462 ? -29.084 -3.864 -5.114 1.00 97.69 462 GLN A N 1
ATOM 3647 C CA . GLN A 1 462 ? -28.490 -2.887 -4.205 1.00 97.69 462 GLN A CA 1
ATOM 3648 C C . GLN A 1 462 ? -29.516 -2.359 -3.188 1.00 97.69 462 GLN A C 1
ATOM 3650 O O . GLN A 1 462 ? -30.654 -2.033 -3.537 1.00 97.69 462 GLN A O 1
ATOM 3655 N N . ARG A 1 463 ? -29.084 -2.230 -1.933 1.00 98.38 463 ARG A N 1
ATOM 3656 C CA . ARG A 1 463 ? -29.882 -1.688 -0.824 1.00 98.38 463 ARG A CA 1
ATOM 3657 C C . ARG A 1 463 ? -29.578 -0.198 -0.593 1.00 98.38 463 ARG A C 1
ATOM 3659 O O . ARG A 1 463 ? -28.478 0.246 -0.922 1.00 98.38 463 ARG A O 1
ATOM 3666 N N . PRO A 1 464 ? -30.520 0.599 -0.062 1.00 97.81 464 PRO A N 1
ATOM 3667 C CA . PRO A 1 464 ? -30.298 2.028 0.164 1.00 97.81 464 PRO A CA 1
ATOM 3668 C C . PRO A 1 464 ? -29.249 2.282 1.258 1.00 97.81 464 PRO A C 1
ATOM 3670 O O . PRO A 1 464 ? -29.182 1.551 2.244 1.00 97.81 464 PRO A O 1
ATOM 3673 N N . PHE A 1 465 ? -28.455 3.337 1.083 1.00 97.62 465 PHE A N 1
ATOM 3674 C CA . PHE A 1 465 ? -27.494 3.862 2.056 1.00 97.62 465 PHE A CA 1
ATOM 3675 C C . PHE A 1 465 ? -27.263 5.357 1.779 1.00 97.62 465 PHE A C 1
ATOM 3677 O O . PHE A 1 465 ? -27.628 5.851 0.714 1.00 97.62 465 PHE A O 1
ATOM 3684 N N . GLU A 1 466 ? -26.633 6.065 2.714 1.00 97.50 466 GLU A N 1
ATOM 3685 C CA . GLU A 1 466 ? -26.243 7.470 2.560 1.00 97.50 466 GLU A CA 1
ATOM 3686 C C . GLU A 1 466 ? -24.884 7.686 3.232 1.00 97.50 466 GLU A C 1
ATOM 3688 O O . GLU A 1 466 ? -24.682 7.211 4.347 1.00 97.50 466 GLU A O 1
ATOM 3693 N N . PHE A 1 467 ? -23.971 8.413 2.584 1.00 97.56 467 PHE A N 1
ATOM 3694 C CA . PHE A 1 467 ? -22.758 8.926 3.222 1.00 97.56 467 PHE A CA 1
ATOM 3695 C C . PHE A 1 467 ? -22.892 10.429 3.465 1.00 97.56 467 PHE A C 1
ATOM 3697 O O . PHE A 1 467 ? -23.314 11.164 2.579 1.00 97.56 467 PHE A O 1
ATOM 3704 N N . LYS A 1 468 ? -22.503 10.878 4.659 1.00 95.81 468 LYS A N 1
ATOM 3705 C CA . LYS A 1 468 ? -22.554 12.277 5.109 1.00 95.81 468 LYS A CA 1
ATOM 3706 C C . LYS A 1 468 ? -21.172 12.886 5.323 1.00 95.81 468 LYS A C 1
ATOM 3708 O O . LYS A 1 468 ? -21.049 14.102 5.370 1.00 95.81 468 LYS A O 1
ATOM 3713 N N . SER A 1 469 ? -20.144 12.057 5.490 1.00 93.12 469 SER A N 1
ATOM 3714 C CA . SER A 1 469 ? -18.778 12.501 5.765 1.00 93.12 469 SER A CA 1
ATOM 3715 C C . SER A 1 469 ? -17.766 11.441 5.333 1.00 93.12 469 SER A C 1
ATOM 3717 O O . SER A 1 469 ? -18.087 10.255 5.298 1.00 93.12 469 SER A O 1
ATOM 3719 N N . ASN A 1 470 ? -16.542 11.865 5.034 1.00 91.88 470 ASN A N 1
ATOM 3720 C CA . ASN A 1 470 ? -15.368 11.020 4.809 1.00 91.88 470 ASN A CA 1
ATOM 3721 C C . ASN A 1 470 ? -14.182 11.385 5.726 1.00 91.88 470 ASN A C 1
ATOM 3723 O O . ASN A 1 470 ? -13.080 10.882 5.520 1.00 91.88 470 ASN A O 1
ATOM 3727 N N . VAL A 1 471 ? -14.392 12.260 6.716 1.00 91.44 471 VAL A N 1
ATOM 3728 C CA . VAL A 1 471 ? -13.340 12.711 7.638 1.00 91.44 471 VAL A CA 1
ATOM 3729 C C . VAL A 1 471 ? -13.390 11.965 8.967 1.00 91.44 471 VAL A C 1
ATOM 3731 O O . VAL A 1 471 ? -14.446 11.478 9.384 1.00 91.44 471 VAL A O 1
ATOM 3734 N N . ASP A 1 472 ? -12.252 11.937 9.655 1.00 92.75 472 ASP A N 1
ATOM 3735 C CA . ASP A 1 472 ? -12.170 11.459 11.032 1.00 92.75 472 ASP A CA 1
ATOM 3736 C C . ASP A 1 472 ? -12.804 12.475 12.000 1.00 92.75 472 ASP A C 1
ATOM 3738 O O . ASP A 1 472 ? -12.851 13.678 11.740 1.00 92.75 472 ASP A O 1
ATOM 3742 N N . THR A 1 473 ? -13.301 11.991 13.140 1.00 91.19 473 THR A N 1
ATOM 3743 C CA . THR A 1 473 ? -13.830 12.846 14.216 1.00 91.19 473 THR A CA 1
ATOM 3744 C C . THR A 1 473 ? -12.797 12.949 15.330 1.00 91.19 473 THR A C 1
ATOM 3746 O O . THR A 1 473 ? -12.599 11.984 16.067 1.00 91.19 473 THR A O 1
ATOM 3749 N N . PHE A 1 474 ? -12.127 14.100 15.425 1.00 94.25 474 PHE A N 1
ATOM 3750 C CA . PHE A 1 474 ? -11.038 14.346 16.374 1.00 94.25 474 PHE A CA 1
ATOM 3751 C C . PHE A 1 474 ? -11.512 14.513 17.821 1.00 94.25 474 PHE A C 1
ATOM 3753 O O . PHE A 1 474 ? -12.596 15.034 18.083 1.00 94.25 474 PHE A O 1
ATOM 3760 N N . GLY A 1 475 ? -10.653 14.126 18.765 1.00 95.56 475 GLY A N 1
ATOM 3761 C CA . GLY A 1 475 ? -10.911 14.268 20.194 1.00 95.56 475 GLY A CA 1
ATOM 3762 C C . GLY A 1 475 ? -11.725 13.128 20.801 1.00 95.56 475 GLY A C 1
ATOM 3763 O O . GLY A 1 475 ? -11.823 12.037 20.239 1.00 95.56 475 GLY A O 1
ATOM 3764 N N . TRP A 1 476 ? -12.275 13.387 21.991 1.00 96.00 476 TRP A N 1
ATOM 3765 C CA . TRP A 1 476 ? -13.046 12.407 22.753 1.00 96.00 476 TRP A CA 1
ATOM 3766 C C . TRP A 1 476 ? -14.426 12.163 22.142 1.00 96.00 476 TRP A C 1
ATOM 3768 O O . TRP A 1 476 ? -15.163 13.102 21.840 1.00 96.00 476 TRP A O 1
ATOM 3778 N N . GLN A 1 477 ? -14.793 10.892 22.038 1.00 95.69 477 GLN A N 1
ATOM 3779 C CA . GLN A 1 477 ? -16.128 10.400 21.720 1.00 95.69 477 GLN A CA 1
ATOM 3780 C C . GLN A 1 477 ? -16.488 9.284 22.705 1.00 95.69 477 GLN A C 1
ATOM 3782 O O . GLN A 1 477 ? -15.607 8.546 23.150 1.00 95.69 477 GLN A O 1
ATOM 3787 N N . LYS A 1 478 ? -17.775 9.153 23.033 1.00 96.06 478 LYS A N 1
ATOM 3788 C CA . LYS A 1 478 ? -18.300 8.045 23.837 1.00 96.06 478 LYS A CA 1
ATOM 3789 C C . LYS A 1 478 ? -19.214 7.191 22.968 1.00 96.06 478 LYS A C 1
ATOM 3791 O O . LYS A 1 478 ? -20.038 7.745 22.239 1.00 96.06 478 LYS A O 1
ATOM 3796 N N . ASP A 1 479 ? -19.030 5.880 23.010 1.00 95.44 479 ASP A N 1
ATOM 3797 C CA . ASP A 1 479 ? -19.821 4.943 22.219 1.00 95.44 479 ASP A CA 1
ATOM 3798 C C . ASP A 1 479 ? -21.114 4.519 22.930 1.00 95.44 479 ASP A C 1
ATOM 3800 O O . ASP A 1 479 ? -21.386 4.885 24.078 1.00 95.44 479 ASP A O 1
ATOM 3804 N N . GLU A 1 480 ? -21.933 3.731 22.236 1.00 94.25 480 GLU A N 1
ATOM 3805 C CA . GLU A 1 480 ? -23.203 3.227 22.752 1.00 94.25 480 GLU A CA 1
ATOM 3806 C C . GLU A 1 480 ? -23.052 2.214 23.900 1.00 94.25 480 GLU A C 1
ATOM 3808 O O . GLU A 1 480 ? -24.035 1.894 24.568 1.00 94.25 480 GLU A O 1
ATOM 3813 N N . THR A 1 481 ? -21.839 1.702 24.132 1.00 93.75 481 THR A N 1
ATOM 3814 C CA . THR A 1 481 ? -21.509 0.758 25.211 1.00 93.75 481 THR A CA 1
ATOM 3815 C C . THR A 1 481 ? -20.965 1.453 26.461 1.00 93.75 481 THR A C 1
ATOM 3817 O O . THR A 1 481 ? -20.776 0.812 27.495 1.00 93.75 481 THR A O 1
ATOM 3820 N N . GLY A 1 482 ? -20.763 2.772 26.394 1.00 95.62 482 GLY A N 1
ATOM 3821 C CA . GLY A 1 482 ? -20.224 3.582 27.479 1.00 95.62 482 GLY A CA 1
ATOM 3822 C C . GLY A 1 482 ? -18.696 3.630 27.524 1.00 95.62 482 GLY A C 1
ATOM 3823 O O . GLY A 1 482 ? -18.151 4.114 28.516 1.00 95.62 482 GLY A O 1
ATOM 3824 N N . LEU A 1 483 ? -18.004 3.169 26.480 1.00 97.12 483 LEU A N 1
ATOM 3825 C CA . LEU A 1 483 ? -16.552 3.280 26.353 1.00 97.12 483 LEU A CA 1
ATOM 3826 C C . LEU A 1 483 ? -16.157 4.593 25.670 1.00 97.12 483 LEU A C 1
ATOM 3828 O O . LEU A 1 483 ? -16.907 5.173 24.884 1.00 97.12 483 LEU A O 1
ATOM 3832 N N . ASN A 1 484 ? -14.964 5.081 26.000 1.00 97.75 484 ASN A N 1
ATOM 3833 C CA . ASN A 1 484 ? -14.412 6.333 25.503 1.00 97.75 484 ASN A CA 1
ATOM 3834 C C . ASN A 1 484 ? -13.339 6.066 24.442 1.00 97.75 484 ASN A C 1
ATOM 3836 O O . ASN A 1 484 ? -12.550 5.123 24.543 1.00 97.75 484 ASN A O 1
ATOM 3840 N N . HIS A 1 485 ? -13.287 6.939 23.442 1.00 97.75 485 HIS A N 1
ATOM 3841 C CA . HIS A 1 485 ? -12.362 6.861 22.318 1.00 97.75 485 HIS A CA 1
ATOM 3842 C C . HIS A 1 485 ? -11.764 8.240 22.070 1.00 97.75 485 HIS A C 1
ATOM 3844 O O . HIS A 1 485 ? -12.500 9.225 22.055 1.00 97.75 485 HIS A O 1
ATOM 3850 N N . PHE A 1 486 ? -10.454 8.320 21.860 1.00 97.62 486 PHE A N 1
ATOM 3851 C CA . PHE A 1 486 ? -9.769 9.565 21.532 1.00 97.62 486 PHE A CA 1
ATOM 3852 C C . PHE A 1 486 ? -9.103 9.460 20.166 1.00 97.62 486 PHE A C 1
ATOM 3854 O O . PHE A 1 486 ? -8.195 8.650 19.981 1.00 97.62 486 PHE A O 1
ATOM 3861 N N . THR A 1 487 ? -9.536 10.287 19.220 1.00 97.56 487 THR A N 1
ATOM 3862 C CA . THR A 1 487 ? -8.913 10.381 17.895 1.00 97.56 487 THR A CA 1
ATOM 3863 C C . THR A 1 487 ? -7.848 11.474 17.895 1.00 97.56 487 THR A C 1
ATOM 3865 O O . THR A 1 487 ? -8.161 12.653 18.084 1.00 97.56 487 THR A O 1
ATOM 3868 N N . PHE A 1 488 ? -6.603 11.084 17.641 1.00 97.00 488 PHE A N 1
ATOM 3869 C CA . PHE A 1 488 ? -5.449 11.970 17.518 1.00 97.00 488 PHE A CA 1
ATOM 3870 C C . PHE A 1 488 ? -5.349 12.520 16.099 1.00 97.00 488 PHE A C 1
ATOM 3872 O O . PHE A 1 488 ? -5.459 11.765 15.134 1.00 97.00 488 PHE A O 1
ATOM 3879 N N . PHE A 1 489 ? -5.040 13.807 15.961 1.00 94.75 489 PHE A N 1
ATOM 3880 C CA . PHE A 1 489 ? -4.512 14.322 14.703 1.00 94.75 489 PHE A CA 1
ATOM 3881 C C . PHE A 1 489 ? -3.034 13.939 14.585 1.00 94.75 489 PHE A C 1
ATOM 3883 O O . PHE A 1 489 ? -2.232 14.266 15.456 1.00 94.75 489 PHE A O 1
ATOM 3890 N N . ILE A 1 490 ? -2.681 13.246 13.502 1.00 95.06 490 ILE A N 1
ATOM 3891 C CA . ILE A 1 490 ? -1.295 12.895 13.173 1.00 95.06 490 ILE A CA 1
ATOM 3892 C C . ILE A 1 490 ? -0.971 13.495 11.812 1.00 95.06 490 ILE A C 1
ATOM 3894 O O . ILE A 1 490 ? -1.463 13.017 10.785 1.00 95.06 490 ILE A O 1
ATOM 3898 N N . GLU A 1 491 ? -0.147 14.536 11.801 1.00 93.69 491 GLU A N 1
ATOM 3899 C CA . GLU A 1 491 ? 0.254 15.197 10.567 1.00 93.69 491 GLU A CA 1
ATOM 3900 C C . GLU A 1 491 ? 1.020 14.227 9.664 1.00 93.69 491 GLU A C 1
ATOM 3902 O O . GLU A 1 491 ? 1.981 13.572 10.078 1.00 93.69 491 GLU A O 1
ATOM 3907 N N . ASN A 1 492 ? 0.545 14.082 8.424 1.00 95.38 492 ASN A N 1
ATOM 3908 C CA . ASN A 1 492 ? 1.099 13.158 7.436 1.00 95.38 492 ASN A CA 1
ATOM 3909 C C . ASN A 1 492 ? 1.264 11.720 7.955 1.00 95.38 492 ASN A C 1
ATOM 3911 O O . ASN A 1 492 ? 2.091 10.980 7.426 1.00 95.38 492 ASN A O 1
ATOM 3915 N N . GLY A 1 493 ? 0.545 11.300 9.001 1.00 97.50 493 GLY A N 1
ATOM 3916 C CA . GLY A 1 493 ? 0.733 10.009 9.666 1.00 97.50 493 GLY A CA 1
ATOM 3917 C C . GLY A 1 493 ? 2.154 9.723 10.162 1.00 97.50 493 GLY A C 1
ATOM 3918 O O . GLY A 1 493 ? 2.500 8.548 10.277 1.00 97.50 493 GLY A O 1
ATOM 3919 N N . ARG A 1 494 ? 3.008 10.733 10.363 1.00 98.12 494 ARG A N 1
ATOM 3920 C CA . ARG A 1 494 ? 4.377 10.543 10.862 1.00 98.12 494 ARG A CA 1
ATOM 3921 C C . ARG A 1 494 ? 4.355 10.511 12.388 1.00 98.12 494 ARG A C 1
ATOM 3923 O O . ARG A 1 494 ? 3.893 11.450 13.020 1.00 98.1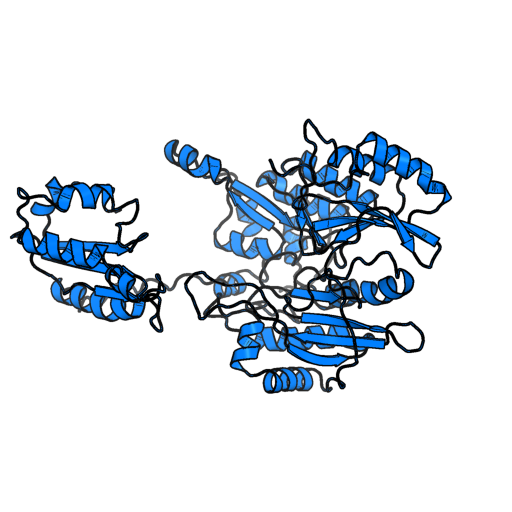2 494 ARG A O 1
ATOM 3930 N N . ILE A 1 495 ? 4.847 9.417 12.961 1.00 98.25 495 ILE A N 1
ATOM 3931 C CA . ILE A 1 495 ? 5.045 9.264 14.402 1.00 98.25 495 ILE A CA 1
ATOM 3932 C C . ILE A 1 495 ? 6.538 9.387 14.676 1.00 98.25 495 ILE A C 1
ATOM 3934 O O . ILE A 1 495 ? 7.319 8.499 14.319 1.00 98.25 495 ILE A O 1
ATOM 3938 N N . GLU A 1 496 ? 6.913 10.494 15.297 1.00 97.50 496 GLU A N 1
ATOM 3939 C CA . GLU A 1 496 ? 8.279 10.828 15.680 1.00 97.50 496 GLU A CA 1
ATOM 3940 C C . GLU A 1 496 ? 8.267 11.731 16.915 1.00 97.50 496 GLU A C 1
ATOM 3942 O O . GLU A 1 496 ? 7.228 12.284 17.287 1.00 97.50 496 GLU A O 1
ATOM 3947 N N . ASP A 1 497 ? 9.423 11.863 17.553 1.00 97.06 497 ASP A N 1
ATOM 3948 C CA . ASP A 1 497 ? 9.646 12.912 18.535 1.00 97.06 497 ASP A CA 1
ATOM 3949 C C . ASP A 1 497 ? 10.401 14.058 17.862 1.00 97.06 497 ASP A C 1
ATOM 3951 O O . ASP A 1 497 ? 11.412 13.854 17.195 1.00 97.06 497 ASP A O 1
ATOM 3955 N N . THR A 1 498 ? 9.918 15.280 18.064 1.00 94.62 498 THR A N 1
ATOM 3956 C CA . THR A 1 498 ? 10.620 16.509 17.685 1.00 94.62 498 THR A CA 1
ATOM 3957 C C . THR A 1 498 ? 11.017 17.283 18.938 1.00 94.62 498 THR A C 1
ATOM 3959 O O . THR A 1 498 ? 10.549 17.003 20.048 1.00 94.62 498 THR A O 1
ATOM 3962 N N . THR A 1 499 ? 11.843 18.316 18.775 1.00 91.88 499 THR A N 1
ATOM 3963 C CA . THR A 1 499 ? 12.197 19.232 19.872 1.00 91.88 499 THR A CA 1
ATOM 3964 C C . THR A 1 499 ? 10.969 19.905 20.498 1.00 91.88 499 THR A C 1
ATOM 3966 O O . THR A 1 499 ? 10.977 20.202 21.691 1.00 91.88 499 THR A O 1
ATOM 3969 N N . ALA A 1 500 ? 9.900 20.116 19.721 1.00 91.06 500 ALA A N 1
ATOM 3970 C CA . ALA A 1 500 ? 8.675 20.773 20.172 1.00 91.06 500 ALA A CA 1
ATOM 3971 C C . ALA A 1 500 ? 7.595 19.797 20.675 1.00 91.06 500 ALA A C 1
ATOM 3973 O O . ALA A 1 500 ? 6.773 20.176 21.519 1.00 91.06 500 ALA A O 1
ATOM 3974 N N . PHE A 1 501 ? 7.577 18.561 20.166 1.00 94.25 501 PHE A N 1
ATOM 3975 C CA . PHE A 1 501 ? 6.498 17.608 20.406 1.00 94.25 501 PHE A CA 1
ATOM 3976 C C . PHE A 1 501 ? 7.016 16.176 20.553 1.00 94.25 501 PHE A C 1
ATOM 3978 O O . PHE A 1 501 ? 7.496 15.567 19.602 1.00 94.25 501 PHE A O 1
ATOM 3985 N N . GLN A 1 502 ? 6.868 15.632 21.760 1.00 96.06 502 GLN A N 1
ATOM 3986 C CA . GLN A 1 502 ? 7.265 14.270 22.124 1.00 96.06 502 GLN A CA 1
ATOM 3987 C C . GLN A 1 502 ? 6.112 13.278 21.865 1.00 96.06 502 GLN A C 1
ATOM 3989 O O . GLN A 1 502 ? 5.631 12.603 22.783 1.00 96.06 502 GLN A O 1
ATOM 3994 N N . MET A 1 503 ? 5.592 13.274 20.630 1.00 96.94 503 MET A N 1
ATOM 3995 C CA . MET A 1 503 ? 4.410 12.497 20.246 1.00 96.94 503 MET A CA 1
ATOM 3996 C C . MET A 1 503 ? 4.660 10.994 20.377 1.00 96.94 503 MET A C 1
ATOM 3998 O O . MET A 1 503 ? 3.856 10.280 20.980 1.00 96.94 503 MET A O 1
ATOM 4002 N N . LYS A 1 504 ? 5.766 10.510 19.809 1.00 98.12 504 LYS A N 1
ATOM 4003 C CA . LYS A 1 504 ? 6.113 9.090 19.787 1.00 98.12 504 LYS A CA 1
ATOM 4004 C C . LYS A 1 504 ? 6.316 8.563 21.203 1.00 98.12 504 LYS A C 1
ATOM 4006 O O . LYS A 1 504 ? 5.691 7.566 21.573 1.00 98.12 504 LYS A O 1
ATOM 4011 N N . THR A 1 505 ? 7.091 9.279 22.020 1.00 98.50 505 THR A N 1
ATOM 4012 C CA . THR A 1 505 ? 7.273 8.942 23.437 1.00 98.50 505 THR A CA 1
ATOM 4013 C C . THR A 1 505 ? 5.931 8.910 24.173 1.00 98.50 505 THR A C 1
ATOM 4015 O O . THR A 1 505 ? 5.638 7.938 24.869 1.00 98.50 505 THR A O 1
ATOM 4018 N N . GLY A 1 506 ? 5.068 9.913 23.985 1.00 98.19 506 GLY A N 1
ATOM 4019 C CA . GLY A 1 506 ? 3.761 9.949 24.643 1.00 98.19 506 GLY A CA 1
ATOM 4020 C C . GLY A 1 506 ? 2.842 8.786 24.255 1.00 98.19 506 GLY A C 1
ATOM 4021 O O . GLY A 1 506 ? 2.214 8.178 25.124 1.00 98.19 506 GLY A O 1
ATOM 4022 N N . LEU A 1 507 ? 2.789 8.430 22.967 1.00 98.56 507 LEU A N 1
ATOM 4023 C CA . LEU A 1 507 ? 2.006 7.289 22.480 1.00 98.56 507 LEU A CA 1
ATOM 4024 C C . LEU A 1 507 ? 2.547 5.958 23.017 1.00 98.56 507 LEU A C 1
ATOM 4026 O O . LEU A 1 507 ? 1.765 5.077 23.376 1.00 98.56 507 LEU A O 1
ATOM 4030 N N . ARG A 1 508 ? 3.873 5.819 23.142 1.00 98.62 508 ARG A N 1
ATOM 4031 C CA . ARG A 1 508 ? 4.498 4.653 23.779 1.00 98.62 508 ARG A CA 1
ATOM 4032 C C . ARG A 1 508 ? 4.135 4.550 25.262 1.00 98.62 508 ARG A C 1
ATOM 4034 O O . ARG A 1 508 ? 3.826 3.456 25.726 1.00 98.62 508 ARG A O 1
ATOM 4041 N N . GLU A 1 509 ? 4.139 5.657 26.004 1.00 98.56 509 GLU A N 1
ATOM 4042 C CA . GLU A 1 509 ? 3.740 5.662 27.419 1.00 98.56 509 GLU A CA 1
ATOM 4043 C C . GLU A 1 509 ? 2.262 5.295 27.606 1.00 98.56 509 GLU A C 1
ATOM 4045 O O . GLU A 1 509 ? 1.939 4.524 28.506 1.00 98.56 509 GLU A O 1
ATOM 4050 N N . LEU A 1 510 ? 1.373 5.752 26.716 1.00 98.44 510 LEU A N 1
ATOM 4051 C CA . LEU A 1 510 ? -0.023 5.299 26.700 1.00 98.44 510 LEU A CA 1
ATOM 4052 C C . LEU A 1 510 ? -0.127 3.793 26.445 1.00 98.44 510 LEU A C 1
ATOM 4054 O O . LEU A 1 510 ? -0.864 3.096 27.139 1.00 98.44 510 LEU A O 1
ATOM 4058 N N . ALA A 1 511 ? 0.636 3.274 25.481 1.00 98.50 511 ALA A N 1
ATOM 4059 C CA . ALA A 1 511 ? 0.629 1.854 25.155 1.00 98.50 511 ALA A CA 1
ATOM 4060 C C . ALA A 1 511 ? 1.121 0.974 26.322 1.00 98.50 511 ALA A C 1
ATOM 4062 O O . ALA A 1 511 ? 0.577 -0.104 26.564 1.00 98.50 511 ALA A O 1
ATOM 4063 N N . LYS A 1 512 ? 2.099 1.446 27.105 1.00 98.38 512 LYS A N 1
ATOM 4064 C CA . LYS A 1 512 ? 2.611 0.732 28.289 1.00 98.38 512 LYS A CA 1
ATOM 4065 C C . LYS A 1 512 ? 1.575 0.535 29.396 1.00 98.38 512 LYS A C 1
ATOM 4067 O O . LYS A 1 512 ? 1.755 -0.363 30.213 1.00 98.38 512 LYS A O 1
ATOM 4072 N N . LEU A 1 513 ? 0.492 1.315 29.418 1.00 97.62 513 LEU A N 1
ATOM 4073 C CA . LEU A 1 513 ? -0.602 1.094 30.367 1.00 97.62 513 LEU A CA 1
ATOM 4074 C C . LEU A 1 513 ? -1.362 -0.211 30.103 1.00 97.62 513 LEU A C 1
ATOM 4076 O O . LEU A 1 513 ? -2.063 -0.692 30.988 1.00 97.62 513 LEU A O 1
ATOM 4080 N N . GLY A 1 514 ? -1.269 -0.767 28.888 1.00 97.44 514 GLY A N 1
ATOM 4081 C CA . GLY A 1 514 ? -1.992 -1.983 28.514 1.00 97.44 514 GLY A CA 1
ATOM 4082 C C . GLY A 1 514 ? -3.509 -1.796 28.393 1.00 97.44 514 GLY A C 1
ATOM 4083 O O . GLY A 1 514 ? -4.244 -2.776 28.468 1.00 97.44 514 GLY A O 1
ATOM 4084 N N . LYS A 1 515 ? -3.978 -0.554 28.221 1.00 96.62 515 LYS A N 1
ATOM 4085 C CA . LYS A 1 515 ? -5.401 -0.191 28.177 1.00 96.62 515 LYS A CA 1
ATOM 4086 C C . LYS A 1 515 ? -5.877 0.070 26.754 1.00 96.62 515 LYS A C 1
ATOM 4088 O O . LYS A 1 515 ? -5.153 0.665 25.957 1.00 96.62 515 LYS A O 1
ATOM 4093 N N . GLY A 1 516 ? -7.117 -0.326 26.470 1.00 95.62 516 GLY A N 1
ATOM 4094 C CA . GLY A 1 516 ? -7.759 -0.096 25.179 1.00 95.62 516 GLY A CA 1
ATOM 4095 C C . GLY A 1 516 ? -7.020 -0.731 23.997 1.00 95.62 516 GLY A C 1
ATOM 4096 O O . GLY A 1 516 ? -6.387 -1.781 24.113 1.00 95.62 516 GLY A O 1
ATOM 4097 N N . GLU A 1 517 ? -7.120 -0.084 22.839 1.00 96.19 517 GLU A N 1
ATOM 4098 C CA . GLU A 1 517 ? -6.450 -0.482 21.597 1.00 96.19 517 GLU A CA 1
ATOM 4099 C C . GLU A 1 517 ? -6.171 0.725 20.694 1.00 96.19 517 GLU A C 1
ATOM 4101 O O . GLU A 1 517 ? -6.811 1.772 20.814 1.00 96.19 517 GLU A O 1
ATOM 4106 N N . PHE A 1 518 ? -5.252 0.558 19.747 1.00 98.00 518 PHE A N 1
ATOM 4107 C CA . PHE A 1 518 ? -4.884 1.573 18.766 1.00 98.00 518 PHE A CA 1
ATOM 4108 C C . PHE A 1 518 ? -5.504 1.245 17.407 1.00 98.00 518 PHE A C 1
ATOM 4110 O O . PHE A 1 518 ? -5.223 0.193 16.835 1.00 98.00 518 PHE A O 1
ATOM 4117 N N . ARG A 1 519 ? -6.325 2.146 16.860 1.00 97.62 519 ARG A N 1
ATOM 4118 C CA . ARG A 1 519 ? -6.932 2.004 15.528 1.00 97.62 519 ARG A CA 1
ATOM 4119 C C . ARG A 1 519 ? -6.344 3.019 14.559 1.00 97.62 519 ARG A C 1
ATOM 4121 O O . ARG A 1 519 ? -6.452 4.222 14.778 1.00 97.62 519 ARG A O 1
ATOM 4128 N N . LEU A 1 520 ? -5.732 2.544 13.485 1.00 97.94 520 LEU A N 1
ATOM 4129 C CA . LEU A 1 520 ? -5.187 3.366 12.411 1.00 97.94 520 LEU A CA 1
ATOM 4130 C C . LEU A 1 520 ? -6.306 3.703 11.421 1.00 97.94 520 LEU A C 1
ATOM 4132 O O . LEU A 1 520 ? -7.051 2.815 10.999 1.00 97.94 520 LEU A O 1
ATOM 4136 N N . THR A 1 521 ? -6.409 4.966 11.013 1.00 97.69 521 THR A N 1
ATOM 4137 C CA . THR A 1 521 ? -7.487 5.427 10.122 1.00 97.69 521 THR A CA 1
ATOM 4138 C C . THR A 1 521 ? -7.055 5.472 8.654 1.00 97.69 521 THR A C 1
ATOM 4140 O O . THR A 1 521 ? -5.863 5.493 8.323 1.00 97.69 521 THR A O 1
ATOM 4143 N N . GLY A 1 522 ? -8.032 5.488 7.739 1.00 96.00 522 GLY A N 1
ATOM 4144 C CA . GLY A 1 522 ? -7.792 5.693 6.303 1.00 96.00 522 GLY A CA 1
ATOM 4145 C C . GLY A 1 522 ? -7.193 7.067 5.974 1.00 96.00 522 GLY A C 1
ATOM 4146 O O . GLY A 1 522 ? -6.547 7.222 4.937 1.00 96.00 522 GLY A O 1
ATOM 4147 N N . ASN A 1 523 ? -7.312 8.020 6.899 1.00 96.44 523 ASN A N 1
ATOM 4148 C CA . ASN A 1 523 ? -6.794 9.382 6.800 1.00 96.44 523 ASN A CA 1
ATOM 4149 C C . ASN A 1 523 ? -5.405 9.555 7.446 1.00 96.44 523 ASN A C 1
ATOM 4151 O O . ASN A 1 523 ? -4.924 10.672 7.580 1.00 96.44 523 ASN A O 1
ATOM 4155 N N . GLN A 1 524 ? -4.719 8.452 7.781 1.00 97.38 524 GLN A N 1
ATOM 4156 C CA . GLN A 1 524 ? -3.388 8.442 8.413 1.00 97.38 524 GLN A CA 1
ATOM 4157 C C . GLN A 1 524 ? -3.360 8.958 9.859 1.00 97.38 524 GLN A C 1
ATOM 4159 O O . GLN A 1 524 ? -2.301 9.337 10.359 1.00 97.38 524 GLN A O 1
ATOM 4164 N N . HIS A 1 525 ? -4.497 8.940 10.544 1.00 97.06 525 HIS A N 1
ATOM 4165 C CA . HIS A 1 525 ? -4.602 9.301 11.950 1.00 97.06 525 HIS A CA 1
ATOM 4166 C C . HIS A 1 525 ? -4.701 8.055 12.836 1.00 97.06 525 HIS A C 1
ATOM 4168 O O . HIS A 1 525 ? -4.583 6.914 12.370 1.00 97.06 525 HIS A O 1
ATOM 4174 N N . LEU A 1 526 ? -4.870 8.284 14.135 1.00 97.94 526 LEU A N 1
ATOM 4175 C CA . LEU A 1 526 ? -4.860 7.253 15.164 1.00 97.94 526 LEU A CA 1
ATOM 4176 C C . LEU A 1 526 ? -6.049 7.444 16.101 1.00 97.94 526 LEU A C 1
ATOM 4178 O O . LEU A 1 526 ? -6.407 8.573 16.419 1.00 97.94 526 LEU A O 1
ATOM 4182 N N . ILE A 1 527 ? -6.623 6.351 16.591 1.00 98.06 527 ILE A N 1
ATOM 4183 C CA . ILE A 1 527 ? -7.650 6.365 17.634 1.00 98.06 527 ILE A CA 1
ATOM 4184 C C . ILE A 1 527 ? -7.193 5.469 18.780 1.00 98.06 527 ILE A C 1
ATOM 4186 O O . ILE A 1 527 ? -6.934 4.289 18.558 1.00 98.06 527 ILE A O 1
ATOM 4190 N N . LEU A 1 528 ? -7.148 5.995 20.003 1.00 98.19 528 LEU A N 1
ATOM 4191 C CA . LEU A 1 528 ? -7.106 5.179 21.217 1.00 98.19 528 LEU A CA 1
ATOM 4192 C C . LEU A 1 528 ? -8.549 4.829 21.579 1.00 98.19 528 LEU A C 1
ATOM 4194 O O . LEU A 1 528 ? -9.334 5.716 21.904 1.00 98.19 528 LEU A O 1
ATOM 4198 N N . SER A 1 529 ? -8.919 3.560 21.454 1.00 96.94 529 SER A N 1
ATOM 4199 C CA . SER A 1 529 ? -10.297 3.082 21.600 1.00 96.94 529 SER A CA 1
ATOM 4200 C C . SER A 1 529 ? -10.497 2.207 22.830 1.00 96.94 529 SER A C 1
ATOM 4202 O O . SER A 1 529 ? -9.543 1.638 23.354 1.00 96.94 529 SER A O 1
ATOM 4204 N N . ASN A 1 530 ? -11.763 2.041 23.220 1.00 95.94 530 ASN A N 1
ATOM 4205 C CA . ASN A 1 530 ? -12.223 1.125 24.266 1.00 95.94 530 ASN A CA 1
ATOM 4206 C C . ASN A 1 530 ? -11.702 1.475 25.675 1.00 95.94 530 ASN A C 1
ATOM 4208 O O . ASN A 1 530 ? -11.359 0.579 26.443 1.00 95.94 530 ASN A O 1
ATOM 4212 N N . ILE A 1 531 ? -11.637 2.766 26.017 1.00 97.94 531 ILE A N 1
ATOM 4213 C CA . ILE A 1 531 ? -11.196 3.237 27.338 1.00 97.94 531 ILE A CA 1
ATOM 4214 C C . ILE A 1 531 ? -12.386 3.307 28.296 1.00 97.94 531 ILE A C 1
ATOM 4216 O O . ILE A 1 531 ? -13.361 4.020 28.038 1.00 97.94 531 ILE A O 1
ATOM 4220 N N . ALA A 1 532 ? -12.313 2.598 29.421 1.00 97.44 532 ALA A N 1
ATOM 4221 C CA . ALA A 1 532 ? -13.371 2.639 30.427 1.00 97.44 532 ALA A CA 1
ATOM 4222 C C . ALA A 1 532 ? -13.382 3.984 31.177 1.00 97.44 532 ALA A C 1
ATOM 4224 O O . ALA A 1 532 ? -12.349 4.635 31.330 1.00 97.44 532 ALA A O 1
ATOM 4225 N N . ASP A 1 533 ? -14.540 4.395 31.709 1.00 97.62 533 ASP A N 1
ATOM 4226 C CA . ASP A 1 533 ? -14.661 5.653 32.470 1.00 97.62 533 ASP A CA 1
ATOM 4227 C C . ASP A 1 533 ? -13.676 5.725 33.652 1.00 97.62 533 ASP A C 1
ATOM 4229 O O . ASP A 1 533 ? -13.086 6.773 33.902 1.00 97.62 533 ASP A O 1
ATOM 4233 N N . ALA A 1 534 ? -13.435 4.596 34.331 1.00 97.38 534 ALA A N 1
ATOM 4234 C CA . ALA A 1 534 ? -12.497 4.501 35.453 1.00 97.38 534 ALA A CA 1
ATOM 4235 C C . ALA A 1 534 ? -11.026 4.750 35.060 1.00 97.38 534 ALA A C 1
ATOM 4237 O O . ALA A 1 534 ? -10.183 4.979 35.922 1.00 97.38 534 ALA A O 1
ATOM 4238 N N . GLU A 1 535 ? -10.704 4.692 33.769 1.00 96.56 535 GLU A N 1
ATOM 4239 C CA . GLU A 1 535 ? -9.350 4.862 33.237 1.00 96.56 535 GLU A CA 1
ATOM 4240 C C . GLU A 1 535 ? -9.129 6.262 32.651 1.00 96.56 535 GLU A C 1
ATOM 4242 O O . GLU A 1 535 ? -7.996 6.646 32.358 1.00 96.56 535 GLU A O 1
ATOM 4247 N N . LEU A 1 536 ? -10.203 7.035 32.476 1.00 96.06 536 LEU A N 1
ATOM 4248 C CA . LEU A 1 536 ? -10.205 8.251 31.673 1.00 96.06 536 LEU A CA 1
ATOM 4249 C C . LEU A 1 536 ? -9.273 9.337 32.226 1.00 96.06 536 LEU A C 1
ATOM 4251 O O . LEU A 1 536 ? -8.586 10.008 31.453 1.00 96.06 536 LEU A O 1
ATOM 4255 N N . ASP A 1 537 ? -9.230 9.505 33.548 1.00 97.25 537 ASP A N 1
ATOM 4256 C CA . ASP A 1 537 ? -8.421 10.540 34.202 1.00 97.25 537 ASP A CA 1
ATOM 4257 C C . ASP A 1 537 ? -6.917 10.278 34.061 1.00 97.25 537 ASP A C 1
ATOM 4259 O O . ASP A 1 537 ? -6.143 11.208 33.811 1.00 97.25 537 ASP A O 1
ATOM 4263 N N . GLU A 1 538 ? -6.497 9.013 34.140 1.00 97.50 538 GLU A N 1
ATOM 4264 C CA . GLU A 1 538 ? -5.106 8.618 33.908 1.00 97.50 538 GLU A CA 1
ATOM 4265 C C . GLU A 1 538 ? -4.702 8.883 32.451 1.00 97.50 538 GLU A C 1
ATOM 4267 O O . GLU A 1 538 ? -3.666 9.506 32.197 1.00 97.50 538 GLU A O 1
ATOM 4272 N N . ILE A 1 539 ? -5.555 8.500 31.491 1.00 98.00 539 ILE A N 1
ATOM 4273 C CA . ILE A 1 539 ? -5.300 8.740 30.065 1.00 98.00 539 ILE A CA 1
ATOM 4274 C C . ILE A 1 539 ? -5.217 10.239 29.776 1.00 98.00 539 ILE A C 1
ATOM 4276 O O . ILE A 1 539 ? -4.239 10.693 29.185 1.00 98.00 539 ILE A O 1
ATOM 4280 N N . LYS A 1 540 ? -6.188 11.039 30.234 1.00 97.94 540 LYS A N 1
ATOM 4281 C CA . LYS A 1 540 ? -6.178 12.503 30.060 1.00 97.94 540 LYS A CA 1
ATOM 4282 C C . LYS A 1 540 ? -4.934 13.151 30.664 1.00 97.94 540 LYS A C 1
ATOM 4284 O O . LYS A 1 540 ? -4.380 14.074 30.068 1.00 97.94 540 LYS A O 1
ATOM 4289 N N . THR A 1 541 ? -4.472 12.660 31.812 1.00 98.00 541 THR A N 1
ATOM 4290 C CA . THR A 1 541 ? -3.246 13.153 32.451 1.00 98.00 541 THR A CA 1
ATOM 4291 C C . THR A 1 541 ? -2.022 12.927 31.564 1.00 98.00 541 THR A C 1
ATOM 4293 O O . THR A 1 541 ? -1.221 13.847 31.381 1.00 98.00 541 THR A O 1
ATOM 4296 N N . LEU A 1 542 ? -1.891 11.744 30.957 1.00 97.50 542 LEU A N 1
ATOM 4297 C CA . LEU A 1 542 ? -0.797 11.450 30.026 1.00 97.50 542 LEU A CA 1
ATOM 4298 C C . LEU A 1 542 ? -0.918 12.220 28.713 1.00 97.50 542 LEU A C 1
ATOM 4300 O O . LEU A 1 542 ? 0.081 12.773 28.254 1.00 97.50 542 LEU A O 1
ATOM 4304 N N . LEU A 1 543 ? -2.124 12.316 28.145 1.00 97.31 543 LEU A N 1
ATOM 4305 C CA . LEU A 1 543 ? -2.354 13.109 26.939 1.00 97.31 543 LEU A CA 1
ATOM 4306 C C . LEU A 1 543 ? -1.881 14.549 27.141 1.00 97.31 543 LEU A C 1
ATOM 4308 O O . LEU A 1 543 ? -1.065 15.034 26.361 1.00 97.31 543 LEU A O 1
ATOM 4312 N N . LYS A 1 544 ? -2.291 15.181 28.246 1.00 96.81 544 LYS A N 1
ATOM 4313 C CA . LYS A 1 544 ? -1.889 16.546 28.592 1.00 96.81 544 LYS A CA 1
ATOM 4314 C C . LYS A 1 544 ? -0.385 16.673 28.841 1.00 96.81 544 LYS A C 1
ATOM 4316 O O . LYS A 1 544 ? 0.229 17.638 28.390 1.00 96.81 544 LYS A O 1
ATOM 4321 N N . LYS A 1 545 ? 0.229 15.707 29.539 1.00 96.81 545 LYS A N 1
ATOM 4322 C CA . LYS A 1 545 ? 1.681 15.688 29.805 1.00 96.81 545 LYS A CA 1
ATOM 4323 C C . LYS A 1 545 ? 2.490 15.743 28.508 1.00 96.81 545 LYS A C 1
ATOM 4325 O O . LYS A 1 545 ? 3.473 16.476 28.439 1.00 96.81 545 LYS A O 1
ATOM 4330 N N . PHE A 1 546 ? 2.069 14.987 27.497 1.00 96.12 546 PHE A N 1
ATOM 4331 C CA . PHE A 1 546 ? 2.755 14.900 26.208 1.00 96.12 546 PHE A CA 1
ATOM 4332 C C . PHE A 1 546 ? 2.164 15.816 25.128 1.00 96.12 546 PHE A C 1
ATOM 4334 O O . PHE A 1 546 ? 2.657 15.802 24.006 1.00 96.12 546 PHE A O 1
ATOM 4341 N N . LYS A 1 547 ? 1.158 16.641 25.460 1.00 95.00 547 LYS A N 1
ATOM 4342 C CA . LYS A 1 547 ? 0.414 17.514 24.529 1.00 95.00 547 LYS A CA 1
ATOM 4343 C C . LYS A 1 547 ? -0.269 16.760 23.377 1.00 95.00 547 LYS A C 1
ATOM 4345 O O . LYS A 1 547 ? -0.485 17.319 22.305 1.00 95.00 547 LYS A O 1
ATOM 4350 N N . LEU A 1 548 ? -0.610 15.492 23.593 1.00 95.06 548 LEU A N 1
ATOM 4351 C CA . LEU A 1 548 ? -1.303 14.642 22.620 1.00 95.06 548 LEU A CA 1
ATOM 4352 C C . LEU A 1 548 ? -2.800 14.968 22.499 1.00 95.06 548 LEU A C 1
ATOM 4354 O O . LEU A 1 548 ? -3.454 14.509 21.567 1.00 95.06 548 LEU A O 1
ATOM 4358 N N . ASP A 1 549 ? -3.349 15.738 23.440 1.00 91.75 549 ASP A N 1
ATOM 4359 C CA . ASP A 1 549 ? -4.716 16.257 23.402 1.00 91.75 549 ASP A CA 1
ATOM 4360 C C . ASP A 1 549 ? -4.863 17.543 22.573 1.00 91.75 549 ASP A C 1
ATOM 4362 O O . ASP A 1 549 ? -5.972 18.067 22.442 1.00 91.75 549 ASP A O 1
ATOM 4366 N N . ASN A 1 550 ? -3.773 18.051 21.986 1.00 84.94 550 ASN A N 1
ATOM 4367 C CA . ASN A 1 550 ? -3.836 19.207 21.106 1.00 84.94 550 ASN A CA 1
ATOM 4368 C C . ASN A 1 550 ? -4.432 18.826 19.743 1.00 84.94 550 ASN A C 1
ATOM 4370 O O . ASN A 1 550 ? -3.803 18.142 18.940 1.00 84.94 550 ASN A O 1
ATOM 4374 N N . LEU A 1 551 ? -5.653 19.299 19.485 1.00 78.62 551 LEU A N 1
ATOM 4375 C CA . LEU A 1 551 ? -6.367 19.082 18.223 1.00 78.62 551 LEU A CA 1
ATOM 4376 C C . LEU A 1 551 ? -6.162 20.218 17.210 1.00 78.62 551 LEU A C 1
ATOM 4378 O O . LEU A 1 551 ? -6.692 20.147 16.104 1.00 78.62 551 LEU A O 1
ATOM 4382 N N . GLN A 1 552 ? -5.444 21.283 17.579 1.00 66.44 552 GLN A N 1
ATOM 4383 C CA . GLN A 1 552 ? -5.078 22.326 16.628 1.00 66.44 552 GLN A CA 1
ATOM 4384 C C . GLN A 1 552 ? -3.910 21.816 15.786 1.00 66.44 552 GLN A C 1
ATOM 4386 O O . GLN A 1 552 ? -2.886 21.416 16.345 1.00 66.44 552 GLN A O 1
ATOM 4391 N N . SER A 1 553 ? -4.046 21.843 14.455 1.00 50.22 553 SER A N 1
ATOM 4392 C CA . SER A 1 553 ? -2.884 21.669 13.583 1.00 50.22 553 SER A CA 1
ATOM 4393 C C . SER A 1 553 ? -1.808 22.665 14.022 1.00 50.22 553 SER A C 1
ATOM 4395 O O . SER A 1 553 ? -2.137 23.846 14.201 1.00 50.22 553 SER A O 1
ATOM 4397 N N . PRO A 1 554 ? -0.542 22.245 14.206 1.00 44.56 554 PRO A N 1
ATOM 4398 C CA . PRO A 1 554 ? 0.532 23.223 14.224 1.00 44.56 554 PRO A CA 1
ATOM 4399 C C . PRO A 1 554 ? 0.405 24.061 12.938 1.00 44.56 554 PRO A C 1
ATOM 4401 O O . PRO A 1 554 ? 0.014 23.515 11.901 1.00 44.56 554 PRO A O 1
ATOM 4404 N N . PRO A 1 555 ? 0.619 25.389 12.991 1.00 34.16 555 PRO A N 1
ATOM 4405 C CA . PRO A 1 555 ? 0.581 26.199 11.782 1.00 34.16 555 PRO A CA 1
ATOM 4406 C C . PRO A 1 555 ? 1.524 25.566 10.759 1.00 34.16 555 PRO A C 1
ATOM 4408 O O . PRO A 1 555 ? 2.651 25.225 11.117 1.00 34.16 555 PRO A O 1
ATOM 4411 N N . CYS A 1 556 ? 1.048 25.371 9.525 1.00 29.73 556 CYS A N 1
ATOM 4412 C CA . CYS A 1 556 ? 1.900 24.942 8.422 1.00 29.73 556 CYS A CA 1
ATOM 4413 C C . CYS A 1 556 ? 3.082 25.916 8.355 1.00 29.73 556 CYS A C 1
ATOM 4415 O O . CYS A 1 556 ? 2.867 27.105 8.109 1.00 29.73 556 CYS A O 1
ATOM 4417 N N . VAL A 1 557 ? 4.283 25.429 8.671 1.00 31.23 557 VAL A N 1
ATOM 4418 C CA . VAL A 1 557 ? 5.529 26.196 8.544 1.00 31.23 557 VAL A CA 1
ATOM 4419 C C . VAL A 1 557 ? 6.000 26.124 7.105 1.00 31.23 557 VAL A C 1
ATOM 4421 O O . VAL A 1 557 ? 5.988 24.999 6.553 1.00 31.23 557 VAL A O 1
#

Organism: Verticillium alfalfae (strain VaMs.102 / ATCC MYA-4576 / FGSC 10136) (NCBI:txid526221)

Nearest PDB structures (foldseek):
  6c3m-assembly1_A  TM=9.667E-01  e=5.183E-37  Escherichia coli K-12
  6c3y-assembly1_A  TM=9.659E-01  e=3.506E-36  Escherichia coli K-12
  6c3x-assembly1_A  TM=9.655E-01  e=5.904E-36  Escherichia coli K-12
  6c3z-assembly1_A  TM=9.674E-01  e=1.881E-35  Escherichia coli K-12
  3geo-assembly1_A  TM=9.644E-01  e=3.405E-34  Escherichia coli B

InterPro domains:
  IPR001094 Flavodoxin-like [PR00369] (18-29)
  IPR001094 Flavodoxin-like [PR00369] (50-60)
  IPR001094 Flavodoxin-like [PR00369] (81-100)
  IPR005117 Nitrite/Sulfite reductase ferredoxin-like domain [PF03460] (199-258)
  IPR005117 Nitrite/Sulfite reductase ferredoxin-like domain [PF03460] (477-545)
  IPR006067 Nitrite/sulphite reductase 4Fe-4S domain [PF01077] (293-459)
  IPR008254 Flavodoxin/nitric oxide synthase [PF00258] (2-113)
  IPR008254 Flavodoxin/nitric oxide synthase [PS50902] (1-118)
  IPR029039 Flavoprotein-like superfamily [G3DSA:3.40.50.360] (1-127)
  IPR029039 Flavoprotein-like superfamily [SSF52218] (2-122)
  IPR036136 Nitrite/Sulfite reductase ferredoxin-like domain superfamily [SSF55124] (134-267)
  IPR036136 Nitrite/Sulfite reductase ferredoxin-like domain superfamily [SSF55124] (474-552)
  IPR045169 Nitrite and sulphite reductase 4Fe-4S domain containing protein [PTHR11493] (116-552)
  IPR045854 Nitrite and sulphite reductase 4Fe-4S domain-like superfamily [G3DSA:3.30.413.10] (267-466)
  IPR045854 Nitrite and sulphite reductase 4Fe-4S domain-like superfamily [SSF56014] (268-472)

Mean predicted aligned error: 9.13 Å

Solvent-accessible surface area (backbone atoms only — not comparable to full-atom values): 29555 Å² total; per-residue (Å²): 132,58,52,55,77,53,65,75,87,52,54,55,77,40,60,72,47,79,45,77,42,43,45,28,94,92,30,36,52,37,84,61,31,37,66,40,46,72,65,53,74,82,57,84,82,68,61,23,68,74,16,32,28,34,28,36,12,40,22,38,72,65,77,47,92,51,82,80,50,50,71,28,44,26,24,34,26,56,52,47,49,52,45,46,46,73,33,41,31,39,71,50,36,77,73,24,61,17,25,52,80,43,98,65,19,35,50,57,29,42,69,66,35,53,60,42,42,32,49,61,72,71,54,66,79,66,82,81,68,76,77,77,76,76,78,87,45,78,58,54,48,33,58,71,11,71,61,58,42,61,56,42,69,61,34,69,68,45,79,91,49,63,59,61,51,79,61,36,54,56,37,41,15,35,54,9,32,39,79,46,57,45,73,90,50,31,66,64,29,50,75,71,74,42,74,64,57,41,24,27,35,43,30,44,34,32,53,32,11,65,40,48,21,66,39,49,46,50,54,51,50,45,12,59,76,38,27,63,54,32,42,33,41,30,69,56,13,28,50,33,33,39,59,18,35,61,92,36,44,48,62,44,54,39,51,41,43,76,54,77,38,46,24,66,27,37,28,44,38,32,56,34,43,23,31,34,48,68,60,65,66,46,48,73,55,40,52,64,57,43,53,49,20,50,54,36,43,66,72,60,51,82,66,54,54,40,59,51,62,68,42,64,50,51,97,82,70,64,75,76,80,86,76,84,93,62,97,63,82,67,38,92,85,45,46,66,58,37,33,49,33,61,37,38,42,28,30,18,48,67,45,38,33,38,48,48,34,42,50,20,35,32,13,32,39,53,35,73,34,98,86,62,42,81,55,19,30,34,37,24,41,23,9,29,68,68,60,48,88,93,36,84,94,33,57,62,41,63,32,45,81,68,19,21,46,43,65,93,43,46,48,58,53,52,47,30,52,50,46,52,36,47,76,65,29,40,74,86,47,72,89,52,11,41,51,37,45,42,32,64,75,58,32,64,69,54,44,46,49,54,29,24,60,76,62,76,49,77,64,42,79,64,72,91,83,59,73,81,45,54,69,85,73,73,43,80,47,67,22,87,87,63,31,33,28,38,27,38,78,36,72,91,10,56,41,42,66,52,99,90,42,41,46,37,61,38,54,43,57,54,22,71,69,64,58,48,31,40,36,33,25,39,78,12,27,41,27,48,31,66,34,47,73,94,49,44,67,64,52,51,51,49,28,59,73,36,54,59,70,55,78,70,76,74,78,89,125

Sequence (557 aa):
MSMEDYPLEDLPSEENIVFVTSTAGQGEFPQDGHAFWESIKDNTELDLANVNYSVFGLGDKHYWPRKEDKIYYNKPAKDLDRVLSNLGGKRLADVGLGDDQDPDGYKTGYQEWEPKIWQALGVDNVEGLPEEPAPITNEDIKIASNFLRGTIVEGLADTSTGAISASDLQLTKFHGTYMQDDRDLRDERKAQGLEPAYSFMIRCRLDGGVATPLQWVQMDDISNTLGNETMKLTTRQTFQFHGIVKGKLKPAMQAINRALMTTIAACGDVNRNIMCSSLPTQSAFHKEVWKYSQVISDHLLPQTTAYHEIWLTDDDNKKTQVAGNAVQDFEPLYGPTYLPRKFKITMAIPPHNDTDVYAHDIGLIAIKGKDGKLAGFNVLAGGGMGTTHNNKKTYPQIGRHLGFCTPDQVHIACEKIMLVQRDNGDRKNRKHARLKYTIDDMGVDVFRSKVEELWGRKFEKQRPFEFKSNVDTFGWQKDETGLNHFTFFIENGRIEDTTAFQMKTGLRELAKLGKGEFRLTGNQHLILSNIADAELDEIKTLLKKFKLDNLQSPPCV

Foldseek 3Di:
DQLQVDDPVCQLVDQEEEEEFEQDDLQATPPSCRVVCVVQLPDDPAANQRHEYEYEYQFACPLDPDPVSSCSQSNVRVSVVVSCVVNNYHYLDYYFHFHCPDPVTGVVSVVVTVCSNCVSVVNNPPPDDPPDPDPQALQNLLLCCLNLQNCLLVQLVDPPDQDGDPSNQQSCQQQAKHKDFDPVCCVVCVVVVHDTRIKMKGKWADAQQWAFLLLLLLVQVLQVPFAVNKWFFALLNTIMGHHGTSNSPLVSQQSCVVSVIGSRRCGHFFEHHEHEANDQAAVVQSVQVSVVSVVLCVLRGWPDCSSCVRRVQDPVNPDPPPDDPDPGDAGPQQGSRGFLHYAYHYEYEPQEQLSVQFQGQKRWYFDQDPVRYTQWTFIFHQAHADADPPNPVAHGGTTDTLATDGSVCVSLLVSLLRSLLRVQADNPDSSRRGRNNSCVVQPVVSSSVSSCVVSVHGHHHHDDGHYDYNDDDAAWDAYPVRFIKHKFDDVSLMQHDDPVAHRNVLSSVVSVVSDAIWGRTSVSIIMRTGHHPVCVVVNVVSCVVRVRRDPDDDPDD

pLDDT: mean 92.51, std 10.98, range [29.73, 98.94]

Secondary structure (DSSP, 8-state):
--STTS-GGGGGG-SEEEEEEEPBTTTBPPHHHHHHHHHHTT--S---TT-EEEEEEEE-TTSSSSSGGGGGTTHHHHHHHHHHHHTTPEESSPPEEEETTSTTTTHHHHHHHHHHHHHHTT-TT-TTPPPPPPPPPHHHHHHHTTTTTTTHHHHHH--S-S---HHHHHHGGGGTEEEEE-SSSHHHHHHTTPPP-EEEEEE-B-GGGEE-HHHHHHHHHHHHHHSSS-EEE-TTS-EEEEEE-HHHHHHHHHHHHHTT-B-TTSSSSSB---EE---TTSHHHHHHHHHHHHHHHHHTS---SHHIIIIIS-TT------S---SS---TTT-TT--SS-B-EEEE-TTB-TT-GGGSSEEEEEEE-TTSSEEEEEEEE--B----TT-TT---BPPEEEEEE-GGGHHHHHHHHHHHHHHHS-SS-TTT-SHHHHHHHH-HHHHHHHHHHHHTSPPBPPPP----B-S---EEEE-TTS-EEEEEP-GGGEE-B-SS-BHHHHHHHHHHTT-SEEEE-TTS-EEEEEE-GGGHHHHHHHHHHHTTT--SPPP--

Radius of gyration: 28.51 Å; Cα cont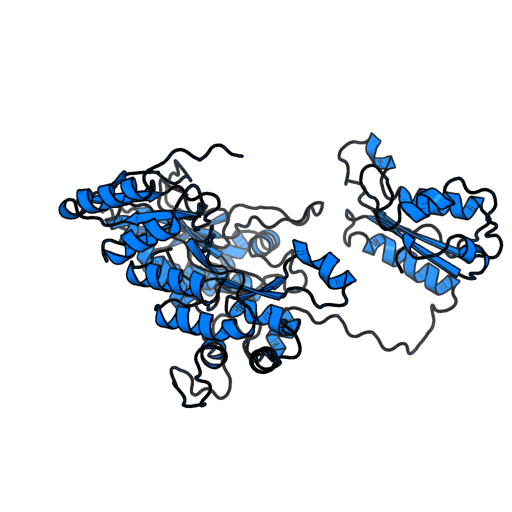acts (8 Å, |Δi|>4): 1152; chains: 1; bounding box: 69×63×81 Å